Protein AF-A0A3D1TVQ9-F1 (afdb_monomer_lite)

Foldseek 3Di:
DFVVLCVVLVFFAFDKDWDLDLVVQLVVLVVVWAWKWKAFAADPVPPRIDTGGGSVSSSVSSCCSNVVCPVHPPRRTIMMGDDADAAKKKWKWFAQLQDTFTFAIKHFQQAQEPPNDHDGHLTQKMKPRPVLQDPVNNVVCCVRHPNSSQVSCSVVVRGQFGMKMWIWGQFLLGIHTPDIDNDDRPPVCVRTVVQFPDDPVVSRVCRHNSNHDPHHTRGAWMKMKGWKFAAPPPHDGDWFWFKPQPVVADPQKAKDADQWDADPVRTIIGRDGTGIIIMAIDHYHVRRLVNSPPGPMDTPNIGIYPQGVHPPNVVSVVVSPSPDDDPPDDPPPPDDPDPDDPPDDDDDDPPPPPPPDPPDDQAEEEEEAEAQQPLVVVCLVCVVVVNNSHHDAEYEYLDPPHNNQVVCVVSVHHYYHQHQPDLSPPVSVVVSLVVVLVVCVVRPHQEYEYRHHRHDQDPVSVVSPPHYYHYDDPPDDGPDPPPDD

Sequence (485 aa):
FAKEVMSRAGVPTARYGLFDDLRSALAYIYENPGPLVVKADGLASGKGVTVCETSEEARRAARDALETRVFGEAGAALLIEEVLTGVEVSLLAFVDGERARALPIAQDHKRLLDRDLGPNTGGMGAYAPVPFLDKQDREALLDLTVSPIVSTLYEMGMPYRGLLFAGLMLTPDGPRVLEYNCRFGDPETQAILPLMREDLLPWLLAAAEGTLPPTAPHCTGSAVAVVYASPGYPEAPQLGSRVFGLEDLNPETLLFHAGTSLDPEGEVVTSGGRVLSVVGHGDTYEGARSRAYSSQLRFEGMQYRTDIGGHDAPDKMRSTGWLSPASSRALPVERPAGRGRPQLAPTTVPAGARHVSEEASSPRIAVLVSGEGSNLQALLDARTNETLGAEIVVVVSHRVGARALARARGAGIPAYALPLTDRKNKEARRLHEEQVLGLLQSYDVDLVVLAGWMLILSPNFLDGCRFPVLNVHPALLPLNGEQQI

Secondary structure (DSSP, 8-state):
-HHHHHHHHT--B--EEEESSHHHHHHHHHHS-S-EEEEESS--TT-SEEEESSHHHHHHHHHHHHHS-TT-SS--PEEEEEPP-SEEEEEEEEEESS-EEEPPPBEE--EEEGGGEEEE-S-SEEEES-TT--HHHHHHHHHHHTHHHHHHHHHTT---EEEEEEEEEEETTEEEEEEEESS--TTHHHHHGGGB-S-HHHHHHHHHHT---SSPP-B-SEEEEEEEE-TTTTTS----PBPB-STT--TTEEEEESSEEE-TTS-EEE-SSEEEEEEEEESSHHHHHHHHT----B-TT-B--S-TT-THHHHHHHTTSTTS-TTS-----------------------------TTPPPPEEEEEE-SS-HHHHHHHHHHHTT-S-SEEEEEEES-TT-HHHHHHHHTT--EEE---S-SS-HHHHHHHHHHHHHHHHTTT-SEEEEES--SPPPHHHHHH--S-EEEE---PPPS------

Radius of gyration: 23.49 Å; chains: 1; bounding box: 66×57×67 Å

Structure (mmCIF, N/CA/C/O backbone):
data_AF-A0A3D1TVQ9-F1
#
_entry.id   AF-A0A3D1TVQ9-F1
#
loop_
_atom_site.group_PDB
_atom_site.id
_atom_site.type_symbol
_atom_site.label_atom_id
_atom_site.label_alt_id
_atom_site.label_comp_id
_atom_site.label_asym_id
_atom_site.label_entity_id
_atom_site.label_seq_id
_atom_site.pdbx_PDB_ins_code
_atom_site.Cartn_x
_atom_site.Cartn_y
_atom_site.Cartn_z
_atom_site.occupancy
_atom_site.B_iso_or_equiv
_atom_site.auth_seq_id
_atom_site.auth_comp_id
_atom_site.auth_asym_id
_atom_site.auth_atom_id
_atom_site.pdbx_PDB_model_num
ATOM 1 N N . PHE A 1 1 ? 4.126 -12.638 -13.846 1.00 80.94 1 PHE A N 1
ATOM 2 C CA . PHE A 1 1 ? 2.806 -11.977 -13.951 1.00 80.94 1 PHE A CA 1
ATOM 3 C C . PHE A 1 1 ? 2.876 -10.468 -14.205 1.00 80.94 1 PHE A C 1
ATOM 5 O O . PHE A 1 1 ? 2.682 -10.067 -15.342 1.00 80.94 1 PHE A O 1
ATOM 12 N N . ALA A 1 2 ? 3.156 -9.603 -13.213 1.00 88.00 2 ALA A N 1
ATOM 13 C CA . ALA A 1 2 ? 3.011 -8.141 -13.386 1.00 88.00 2 ALA A CA 1
ATOM 14 C C . ALA A 1 2 ? 3.815 -7.570 -14.572 1.00 88.00 2 ALA A C 1
ATOM 16 O O . ALA A 1 2 ? 3.296 -6.784 -15.358 1.00 88.00 2 ALA A O 1
ATOM 17 N N . LYS A 1 3 ? 5.061 -8.022 -14.746 1.00 88.94 3 LYS A N 1
ATOM 18 C CA . LYS A 1 3 ? 5.917 -7.652 -15.882 1.00 88.94 3 LYS A CA 1
ATOM 19 C C . LYS A 1 3 ? 5.399 -8.110 -17.244 1.00 88.94 3 LYS A C 1
ATOM 21 O O . LYS A 1 3 ? 5.513 -7.372 -18.217 1.00 88.94 3 LYS A O 1
ATOM 26 N N . GLU A 1 4 ? 4.796 -9.291 -17.306 1.00 89.25 4 GLU A N 1
ATOM 27 C CA . GLU A 1 4 ? 4.187 -9.817 -18.531 1.00 89.25 4 GLU A CA 1
ATOM 28 C C . GLU A 1 4 ? 2.948 -8.997 -18.901 1.00 89.25 4 GLU A C 1
ATOM 30 O O . GLU A 1 4 ? 2.790 -8.614 -20.058 1.00 89.25 4 GLU A O 1
ATOM 35 N N . VAL A 1 5 ? 2.109 -8.656 -17.912 1.00 92.88 5 VAL A N 1
ATOM 36 C CA . VAL A 1 5 ? 0.935 -7.791 -18.117 1.00 92.88 5 VAL A CA 1
ATOM 37 C C . VAL A 1 5 ? 1.367 -6.391 -18.553 1.00 92.88 5 VAL A C 1
ATOM 39 O O . VAL A 1 5 ? 0.821 -5.882 -19.524 1.00 92.88 5 VAL A O 1
ATOM 42 N N . MET A 1 6 ? 2.383 -5.796 -17.914 1.00 94.88 6 MET A N 1
ATOM 43 C CA . MET A 1 6 ? 2.945 -4.506 -18.340 1.00 94.88 6 MET A CA 1
ATOM 44 C C . MET A 1 6 ? 3.449 -4.553 -19.784 1.00 94.88 6 MET A C 1
ATOM 46 O O . MET A 1 6 ? 3.116 -3.675 -20.574 1.00 94.88 6 MET A O 1
ATOM 50 N N . SER A 1 7 ? 4.196 -5.599 -20.150 1.00 93.25 7 SER A N 1
ATOM 51 C CA . SER A 1 7 ? 4.699 -5.775 -21.514 1.00 93.25 7 SER A CA 1
ATOM 52 C C . SER A 1 7 ? 3.562 -5.899 -22.532 1.00 93.25 7 SER A C 1
ATOM 54 O O . SER A 1 7 ? 3.602 -5.232 -23.564 1.00 93.25 7 SER A O 1
ATOM 56 N N . ARG A 1 8 ? 2.519 -6.682 -22.228 1.00 94.50 8 ARG A N 1
ATOM 57 C CA . ARG A 1 8 ? 1.325 -6.813 -23.078 1.00 94.50 8 ARG A CA 1
ATOM 58 C C . ARG A 1 8 ? 0.547 -5.500 -23.200 1.00 94.50 8 ARG A C 1
ATOM 60 O O . ARG A 1 8 ? 0.047 -5.197 -24.278 1.00 94.50 8 ARG A O 1
ATOM 67 N N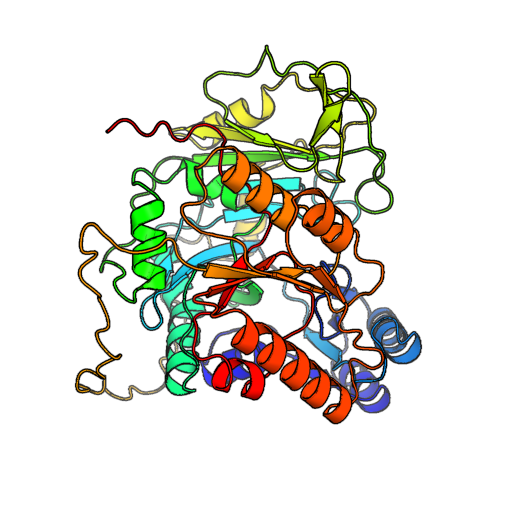 . ALA A 1 9 ? 0.461 -4.738 -22.114 1.00 95.06 9 ALA A N 1
ATOM 68 C CA . ALA A 1 9 ? -0.242 -3.462 -22.047 1.00 95.06 9 ALA A CA 1
ATOM 69 C C . ALA A 1 9 ? 0.549 -2.289 -22.660 1.00 95.06 9 ALA A C 1
ATOM 71 O O . ALA A 1 9 ? 0.006 -1.195 -22.793 1.00 95.06 9 ALA A O 1
ATOM 72 N N . GLY A 1 10 ? 1.831 -2.485 -22.998 1.00 95.25 10 GLY A N 1
ATOM 73 C CA . GLY A 1 10 ? 2.724 -1.406 -23.432 1.00 95.25 10 GLY A CA 1
ATOM 74 C C . GLY A 1 10 ? 3.080 -0.417 -22.315 1.00 95.25 10 GLY A C 1
ATOM 75 O O . GLY A 1 10 ? 3.439 0.723 -22.597 1.00 95.25 10 GLY A O 1
ATOM 76 N N . VAL A 1 11 ? 2.969 -0.832 -21.051 1.00 97.06 11 VAL A N 1
ATOM 77 C CA . VAL A 1 11 ? 3.273 0.015 -19.893 1.00 97.06 11 VAL A CA 1
ATOM 78 C C . VAL A 1 11 ? 4.786 0.068 -19.669 1.00 97.06 11 VAL A C 1
ATOM 80 O O . VAL A 1 11 ? 5.430 -0.983 -19.569 1.00 97.06 11 VAL A O 1
ATOM 83 N N . PRO A 1 12 ? 5.377 1.270 -19.560 1.00 95.75 12 PRO A N 1
ATOM 84 C CA . PRO A 1 12 ? 6.818 1.414 -19.447 1.00 95.75 12 PRO A CA 1
ATOM 85 C C . PRO A 1 12 ? 7.304 0.972 -18.058 1.00 95.75 12 PRO A C 1
ATOM 87 O O . PRO A 1 12 ? 6.797 1.405 -17.024 1.00 95.75 12 PRO A O 1
ATOM 90 N N . THR A 1 13 ? 8.319 0.112 -18.018 1.00 95.56 13 THR A N 1
ATOM 91 C CA . THR A 1 13 ? 8.906 -0.445 -16.787 1.00 95.56 13 THR A CA 1
ATOM 92 C C . THR A 1 13 ? 10.392 -0.748 -16.999 1.00 95.56 13 THR A C 1
ATOM 94 O O . THR A 1 13 ? 10.874 -0.686 -18.129 1.00 95.56 13 THR A O 1
ATOM 97 N N . ALA A 1 14 ? 11.121 -1.058 -15.924 1.00 92.94 14 ALA A N 1
ATOM 98 C CA . ALA A 1 14 ? 12.515 -1.494 -15.994 1.00 92.94 14 ALA A CA 1
ATOM 99 C C . ALA A 1 14 ? 12.667 -2.724 -16.903 1.00 92.94 14 ALA A C 1
ATOM 101 O O . ALA A 1 14 ? 11.891 -3.685 -16.768 1.00 92.94 14 ALA A O 1
ATOM 102 N N . ARG A 1 15 ? 13.687 -2.716 -17.773 1.00 92.06 15 ARG A N 1
ATOM 103 C CA . ARG A 1 15 ? 14.142 -3.912 -18.497 1.00 92.06 15 ARG A CA 1
ATOM 104 C C . ARG A 1 15 ? 14.448 -5.020 -17.502 1.00 92.06 15 ARG A C 1
ATOM 106 O O . ARG A 1 15 ? 15.010 -4.762 -16.438 1.00 92.06 15 ARG A O 1
ATOM 113 N N . TYR A 1 16 ? 14.061 -6.242 -17.846 1.00 92.81 16 TYR A N 1
ATOM 114 C CA . TYR A 1 16 ? 14.123 -7.354 -16.915 1.00 92.81 16 TYR A CA 1
ATOM 115 C C . TYR A 1 16 ? 14.343 -8.698 -17.605 1.00 92.81 16 TYR A C 1
ATOM 117 O O . TYR A 1 16 ? 14.018 -8.867 -18.780 1.00 92.81 16 TYR A O 1
ATOM 125 N N . GLY A 1 17 ? 14.828 -9.662 -16.826 1.00 91.25 17 GLY A N 1
ATOM 126 C CA . GLY A 1 17 ? 14.817 -11.083 -17.145 1.00 91.25 17 GLY A CA 1
ATOM 127 C C . GLY A 1 17 ? 14.191 -11.891 -16.007 1.00 91.25 17 GLY A C 1
ATOM 128 O O . GLY A 1 17 ? 14.276 -11.499 -14.841 1.00 91.25 17 GLY A O 1
ATOM 129 N N . LEU A 1 18 ? 13.543 -13.003 -16.356 1.00 89.81 18 LEU A N 1
ATOM 130 C CA . LEU A 1 18 ? 12.976 -13.977 -15.420 1.00 89.81 18 LEU A CA 1
ATOM 131 C C . LEU A 1 18 ? 13.765 -15.281 -15.527 1.00 89.81 18 LEU A C 1
ATOM 133 O O . LEU A 1 18 ? 13.958 -15.784 -16.633 1.00 89.81 18 LEU A O 1
ATOM 137 N N . PHE A 1 19 ? 14.193 -15.826 -14.392 1.00 88.12 19 PHE A N 1
ATOM 138 C CA . PHE A 1 19 ? 15.054 -17.009 -14.345 1.00 88.12 19 PHE A CA 1
ATOM 139 C C . PHE A 1 19 ? 14.568 -17.993 -13.294 1.00 88.12 19 PHE A C 1
ATOM 141 O O . PHE A 1 19 ? 14.299 -17.605 -12.166 1.00 88.12 19 PHE A O 1
ATOM 148 N N . ASP A 1 20 ? 14.498 -19.272 -13.629 1.00 83.31 20 ASP A N 1
ATOM 149 C CA . ASP A 1 20 ? 14.235 -20.356 -12.677 1.00 83.31 20 ASP A CA 1
ATOM 150 C C . ASP A 1 20 ? 15.507 -21.143 -12.317 1.00 83.31 20 ASP A C 1
ATOM 152 O O . ASP A 1 20 ? 15.486 -21.993 -11.425 1.00 83.31 20 ASP A O 1
ATOM 156 N N . ASP A 1 21 ? 16.633 -20.824 -12.961 1.00 84.81 21 ASP A N 1
ATOM 157 C CA . ASP A 1 21 ? 17.927 -21.444 -12.726 1.00 84.81 21 ASP A CA 1
ATOM 158 C C . ASP A 1 21 ? 19.062 -20.416 -12.589 1.00 84.81 21 ASP A C 1
ATOM 160 O O . ASP A 1 21 ? 19.104 -19.360 -13.229 1.00 84.81 21 ASP A O 1
ATOM 164 N N . LEU A 1 22 ? 20.037 -20.757 -11.744 1.00 87.31 22 LEU A N 1
ATOM 165 C CA . LEU A 1 22 ? 21.161 -19.878 -11.441 1.00 87.31 22 LEU A CA 1
ATOM 166 C C . LEU A 1 22 ? 22.068 -19.644 -12.657 1.00 87.31 22 LEU A C 1
ATOM 168 O O . LEU A 1 22 ? 22.664 -18.577 -12.773 1.00 87.31 22 LEU A O 1
ATOM 172 N N . ARG A 1 23 ? 22.210 -20.612 -13.568 1.00 90.38 23 ARG A N 1
ATOM 173 C CA . ARG A 1 23 ? 23.123 -20.476 -14.711 1.00 90.38 23 ARG A CA 1
ATOM 174 C C . ARG A 1 23 ? 22.621 -19.394 -15.663 1.00 90.38 23 ARG A C 1
ATOM 176 O O . ARG A 1 23 ? 23.408 -18.524 -16.031 1.00 90.38 23 ARG A O 1
ATOM 183 N N . SER A 1 24 ? 21.338 -19.424 -16.010 1.00 92.06 24 SER A N 1
ATOM 184 C CA . SER A 1 24 ? 20.709 -18.420 -16.871 1.00 92.06 24 SER A CA 1
ATOM 185 C C . SER A 1 24 ? 20.700 -17.039 -16.209 1.00 92.06 24 SER A C 1
ATOM 187 O O . SER A 1 24 ? 21.056 -16.053 -16.852 1.00 92.06 24 SER A O 1
ATOM 189 N N . ALA A 1 25 ? 20.417 -16.966 -14.902 1.00 91.88 25 ALA A N 1
ATOM 190 C CA . ALA A 1 25 ? 20.498 -15.718 -14.139 1.00 91.88 25 ALA A CA 1
ATOM 191 C C . ALA A 1 25 ? 21.908 -15.096 -14.168 1.00 91.88 25 ALA A C 1
ATOM 193 O O . ALA A 1 25 ? 22.070 -13.902 -14.422 1.00 91.88 25 ALA A O 1
ATOM 194 N N . LEU A 1 26 ? 22.951 -15.903 -13.939 1.00 92.81 26 LEU A N 1
ATOM 195 C CA . LEU A 1 26 ? 24.340 -15.438 -13.971 1.00 92.81 26 LEU A CA 1
ATOM 196 C C . LEU A 1 26 ? 24.778 -15.006 -15.378 1.00 92.81 26 LEU A C 1
ATOM 198 O O . LEU A 1 26 ? 25.537 -14.041 -15.492 1.00 92.81 26 LEU A O 1
ATOM 202 N N . ALA A 1 27 ? 24.309 -15.692 -16.426 1.00 93.81 27 ALA A N 1
ATOM 203 C CA . ALA A 1 27 ? 24.558 -15.303 -17.813 1.00 93.81 27 ALA A CA 1
ATOM 204 C C . ALA A 1 27 ? 23.942 -13.931 -18.120 1.00 93.81 27 ALA A C 1
ATOM 206 O O . ALA A 1 27 ? 24.640 -13.048 -18.611 1.00 93.81 27 ALA A O 1
ATOM 207 N N . TYR A 1 28 ? 22.692 -13.700 -17.711 1.00 94.62 28 TYR A N 1
ATOM 208 C CA . TYR A 1 28 ? 22.042 -12.401 -17.875 1.00 94.62 28 TYR A CA 1
ATOM 209 C C . TYR A 1 28 ? 22.776 -11.272 -17.140 1.00 94.62 28 TYR A C 1
ATOM 211 O O . TYR A 1 28 ? 22.984 -10.205 -17.715 1.00 94.62 28 TYR A O 1
ATOM 219 N N . ILE A 1 29 ? 23.226 -11.501 -15.898 1.00 94.38 29 ILE A N 1
ATOM 220 C CA . ILE A 1 29 ? 24.030 -10.517 -15.142 1.00 94.38 29 ILE A CA 1
ATOM 221 C C . ILE A 1 29 ? 25.364 -10.228 -15.848 1.00 94.38 29 ILE A C 1
ATOM 223 O O . ILE A 1 29 ? 25.882 -9.116 -15.771 1.00 94.38 29 ILE A O 1
ATOM 227 N N . TYR A 1 30 ? 25.957 -11.227 -16.503 1.00 92.62 30 TYR A N 1
ATOM 228 C CA . TYR A 1 30 ? 27.193 -11.045 -17.263 1.00 92.62 30 TYR A CA 1
ATOM 229 C C . TYR A 1 30 ? 26.971 -10.210 -18.531 1.00 92.62 30 TYR A C 1
ATOM 231 O O . TYR A 1 30 ? 27.774 -9.329 -18.825 1.00 92.62 30 TYR A O 1
ATOM 239 N N . GLU A 1 31 ? 25.878 -10.461 -19.252 1.00 93.56 31 GLU A N 1
ATOM 240 C CA . GLU A 1 31 ? 25.497 -9.721 -20.462 1.00 93.56 31 GLU A CA 1
ATOM 241 C C . GLU A 1 31 ? 25.021 -8.290 -20.165 1.00 93.56 31 GLU A C 1
ATOM 243 O O . GLU A 1 31 ? 25.126 -7.416 -21.025 1.00 93.56 31 GLU A O 1
ATOM 248 N N . ASN A 1 32 ? 24.546 -8.034 -18.941 1.00 90.75 32 ASN A N 1
ATOM 249 C CA . ASN A 1 32 ? 24.044 -6.737 -18.485 1.00 90.75 32 ASN A CA 1
ATOM 250 C C . ASN A 1 32 ? 24.884 -6.207 -17.306 1.00 90.75 32 ASN A C 1
ATOM 252 O O . ASN A 1 32 ? 24.416 -6.210 -16.164 1.00 90.75 32 ASN A O 1
ATOM 256 N N . PRO A 1 33 ? 26.136 -5.769 -17.544 1.00 84.19 33 PRO A N 1
ATOM 257 C CA . PRO A 1 33 ? 26.992 -5.251 -16.485 1.00 84.19 33 PRO A CA 1
ATOM 258 C C . PRO A 1 33 ? 26.471 -3.912 -15.947 1.00 84.19 33 PRO A C 1
ATOM 260 O O . PRO A 1 33 ? 25.990 -3.067 -16.702 1.00 84.19 33 PRO A O 1
ATOM 263 N N . GLY A 1 34 ? 26.635 -3.697 -14.642 1.00 85.44 34 GLY A N 1
ATOM 264 C CA . GLY A 1 34 ? 26.220 -2.476 -13.950 1.00 85.44 34 GLY A CA 1
ATOM 265 C C . GLY A 1 34 ? 25.270 -2.746 -12.782 1.00 85.44 34 GLY A C 1
ATOM 266 O O . GLY A 1 34 ? 25.106 -3.904 -12.383 1.00 85.44 34 GLY A O 1
ATOM 267 N N . PRO A 1 35 ? 24.675 -1.684 -12.214 1.00 90.25 35 PRO A N 1
ATOM 268 C CA . PRO A 1 35 ? 23.728 -1.816 -11.122 1.00 90.25 35 PRO A CA 1
ATOM 269 C C . PRO A 1 35 ? 22.467 -2.570 -11.554 1.00 90.25 35 PRO A C 1
ATOM 271 O O . PRO A 1 35 ? 21.845 -2.242 -12.568 1.00 90.25 35 PRO A O 1
ATOM 274 N N . LEU A 1 36 ? 22.073 -3.566 -10.765 1.00 93.62 36 LEU A N 1
ATOM 275 C CA . LEU A 1 36 ? 20.912 -4.419 -11.019 1.00 93.62 36 LEU A CA 1
ATOM 276 C C . LEU A 1 36 ? 20.055 -4.540 -9.764 1.00 93.62 36 LEU A C 1
ATOM 278 O O . LEU A 1 36 ? 20.554 -4.472 -8.643 1.00 93.62 36 LEU A O 1
ATOM 282 N N . VAL A 1 37 ? 18.762 -4.771 -9.946 1.00 90.81 37 VAL A N 1
ATOM 283 C CA . VAL A 1 37 ? 17.856 -5.137 -8.859 1.00 90.81 37 VAL A CA 1
ATOM 284 C C . VAL A 1 37 ? 17.547 -6.619 -8.969 1.00 90.81 37 VAL A C 1
ATOM 286 O O . VAL A 1 37 ? 17.059 -7.081 -9.996 1.00 90.81 37 VAL A O 1
ATOM 289 N N . VAL A 1 38 ? 17.818 -7.367 -7.905 1.00 89.12 38 VAL A N 1
ATOM 290 C CA . VAL A 1 38 ? 17.503 -8.792 -7.804 1.00 89.12 38 VAL A CA 1
ATOM 291 C C . VAL A 1 38 ? 16.286 -8.956 -6.904 1.00 89.12 38 VAL A C 1
ATOM 293 O O . VAL A 1 38 ? 16.310 -8.568 -5.733 1.00 89.12 38 VAL A O 1
ATOM 296 N N . LYS A 1 39 ? 15.211 -9.521 -7.455 1.00 84.69 39 LYS A N 1
ATOM 297 C CA . LYS A 1 39 ? 13.937 -9.753 -6.774 1.00 84.69 39 LYS A CA 1
ATOM 298 C C . LYS A 1 39 ? 13.597 -11.239 -6.787 1.00 84.69 39 LYS A C 1
ATOM 300 O O . LYS A 1 39 ? 13.522 -11.846 -7.853 1.00 84.69 39 LYS A O 1
ATOM 305 N N . ALA A 1 40 ? 13.360 -11.824 -5.619 1.00 76.31 40 ALA A N 1
ATOM 306 C CA . ALA A 1 40 ? 12.784 -13.166 -5.536 1.00 76.31 40 ALA A CA 1
ATOM 307 C C . ALA A 1 40 ? 11.259 -13.087 -5.734 1.00 76.31 40 ALA A C 1
ATOM 309 O O . ALA A 1 40 ? 10.604 -12.274 -5.081 1.00 76.31 40 ALA A O 1
ATOM 310 N N . ASP A 1 41 ? 10.688 -13.909 -6.620 1.00 64.56 41 ASP A N 1
ATOM 311 C CA . ASP A 1 41 ? 9.236 -13.967 -6.834 1.00 64.56 41 ASP A CA 1
ATOM 312 C C . ASP A 1 41 ? 8.508 -14.509 -5.584 1.00 64.56 41 ASP A C 1
ATOM 314 O O . ASP A 1 41 ? 8.818 -15.592 -5.078 1.00 64.56 41 ASP A O 1
ATOM 318 N N . GLY A 1 42 ? 7.556 -13.727 -5.056 1.00 57.88 42 GLY A N 1
ATOM 319 C CA . GLY A 1 42 ? 6.785 -14.026 -3.841 1.00 57.88 42 GLY A CA 1
ATOM 320 C C . GLY A 1 42 ? 6.605 -12.837 -2.879 1.00 57.88 42 GLY A C 1
ATOM 321 O O . GLY A 1 42 ? 7.372 -11.877 -2.874 1.00 57.88 42 GLY A O 1
ATOM 322 N N . LEU A 1 43 ? 5.571 -12.892 -2.025 1.00 52.81 43 LEU A N 1
ATOM 323 C CA . LEU A 1 43 ? 5.288 -11.880 -0.992 1.00 52.81 43 LEU A CA 1
ATOM 324 C C . LEU A 1 43 ? 6.349 -11.928 0.125 1.00 52.81 43 LEU A C 1
ATOM 326 O O . LEU A 1 43 ? 6.151 -12.560 1.160 1.00 52.81 43 LEU A O 1
ATOM 330 N N . ALA A 1 44 ? 7.480 -11.258 -0.077 1.00 51.56 44 ALA A N 1
ATOM 331 C CA . ALA A 1 44 ? 8.605 -11.244 0.860 1.00 51.56 44 ALA A CA 1
ATOM 332 C C . ALA A 1 44 ? 8.600 -10.043 1.833 1.00 51.56 44 ALA A C 1
ATOM 334 O O . ALA A 1 44 ? 9.658 -9.637 2.307 1.00 51.56 44 ALA A O 1
ATOM 335 N N . SER A 1 45 ? 7.439 -9.436 2.119 1.00 46.56 45 SER A N 1
ATOM 336 C CA . SER A 1 45 ? 7.290 -8.285 3.039 1.00 46.56 45 SER A CA 1
ATOM 337 C C . SER A 1 45 ? 8.318 -7.155 2.823 1.00 46.56 45 SER A C 1
ATOM 339 O O . SER A 1 45 ? 8.857 -6.613 3.785 1.00 46.56 45 SER A O 1
ATOM 341 N N . GLY A 1 46 ? 8.653 -6.846 1.564 1.00 49.09 46 GLY A N 1
ATOM 342 C CA . GLY A 1 46 ? 9.657 -5.829 1.210 1.00 49.09 46 GLY A CA 1
ATOM 343 C C . GLY A 1 46 ? 11.125 -6.246 1.404 1.00 49.09 46 GLY A C 1
ATOM 344 O O . GLY A 1 46 ? 12.018 -5.487 1.048 1.00 49.09 46 GLY A O 1
ATOM 345 N N . LYS A 1 47 ? 11.400 -7.456 1.912 1.00 53.06 47 LYS A N 1
ATOM 346 C CA . LYS A 1 47 ? 12.753 -8.011 2.129 1.00 53.06 47 LYS A CA 1
ATOM 347 C C . LYS A 1 47 ? 13.270 -8.873 0.968 1.00 53.06 47 LYS A C 1
ATOM 349 O O . LYS A 1 47 ? 14.382 -9.377 1.033 1.00 53.06 47 LYS A O 1
ATOM 354 N N . GLY A 1 48 ? 12.469 -9.061 -0.081 1.00 66.50 48 GLY A N 1
ATOM 355 C CA . GLY A 1 48 ? 12.824 -9.867 -1.259 1.00 66.50 48 GLY A CA 1
ATOM 356 C C . GLY A 1 48 ? 13.466 -9.084 -2.403 1.00 66.50 48 GLY A C 1
ATOM 357 O O . GLY A 1 48 ? 13.613 -9.644 -3.483 1.00 66.50 48 GLY A O 1
ATOM 358 N N . VAL A 1 49 ? 13.800 -7.806 -2.194 1.00 78.50 49 VAL A N 1
ATOM 359 C CA . VAL A 1 49 ? 14.368 -6.905 -3.206 1.00 78.50 49 VAL A CA 1
ATOM 360 C C . VAL A 1 49 ? 15.761 -6.478 -2.758 1.00 78.50 49 VAL A C 1
ATOM 362 O O . VAL A 1 49 ? 15.907 -5.860 -1.705 1.00 78.50 49 VAL A O 1
ATOM 365 N N . THR A 1 50 ? 16.775 -6.777 -3.564 1.00 84.00 50 THR A N 1
ATOM 366 C CA . THR A 1 50 ? 18.158 -6.342 -3.331 1.00 84.00 50 THR A CA 1
ATOM 367 C C . THR A 1 50 ? 18.599 -5.445 -4.478 1.00 84.00 50 THR A C 1
ATOM 369 O O . THR A 1 50 ? 18.615 -5.879 -5.626 1.00 84.00 50 THR A O 1
ATOM 372 N N . VAL A 1 51 ? 18.948 -4.194 -4.176 1.00 87.25 51 VAL A N 1
ATOM 373 C CA . VAL A 1 51 ? 19.592 -3.287 -5.136 1.00 87.25 51 VAL A CA 1
ATOM 374 C C . VAL A 1 51 ? 21.095 -3.522 -5.047 1.00 87.25 51 VAL A C 1
ATOM 376 O O . VAL A 1 51 ? 21.678 -3.366 -3.977 1.00 87.25 51 VAL A O 1
ATOM 379 N N . CYS A 1 52 ? 21.697 -3.944 -6.150 1.00 90.00 52 CYS A N 1
ATOM 380 C CA . CYS A 1 52 ? 23.104 -4.292 -6.260 1.00 90.00 52 CYS A CA 1
ATOM 381 C C . CYS A 1 52 ? 23.811 -3.223 -7.090 1.00 90.00 52 CYS A C 1
ATOM 383 O O . CYS A 1 52 ? 23.428 -2.989 -8.234 1.00 90.00 52 CYS A O 1
ATOM 385 N N . GLU A 1 53 ? 24.844 -2.591 -6.542 1.00 89.81 53 GLU A N 1
ATOM 386 C CA . GLU A 1 53 ? 25.634 -1.576 -7.250 1.00 89.81 53 GLU A CA 1
ATOM 387 C C . GLU A 1 53 ? 26.617 -2.217 -8.234 1.00 89.81 53 GLU A C 1
ATOM 389 O O . GLU A 1 53 ? 27.003 -1.609 -9.234 1.00 89.81 53 GLU A O 1
ATOM 394 N N . THR A 1 54 ? 27.001 -3.470 -7.976 1.00 90.94 54 THR A N 1
ATOM 395 C CA . THR A 1 54 ? 27.949 -4.213 -8.808 1.00 90.94 54 THR A CA 1
ATOM 396 C C . THR A 1 54 ? 27.387 -5.549 -9.278 1.00 90.94 54 THR A C 1
ATOM 398 O O . THR A 1 54 ? 26.556 -6.185 -8.623 1.00 90.94 54 THR A O 1
ATOM 401 N N . SER A 1 55 ? 27.915 -6.048 -10.399 1.00 91.50 55 SER A N 1
ATOM 402 C CA . SER A 1 55 ? 27.586 -7.389 -10.884 1.00 91.50 55 SER A CA 1
ATOM 403 C C . SER A 1 55 ? 27.973 -8.485 -9.884 1.00 91.50 55 SER A C 1
ATOM 405 O O . SER A 1 55 ? 27.328 -9.526 -9.860 1.00 91.50 55 SER A O 1
ATOM 407 N N . GLU A 1 56 ? 28.996 -8.293 -9.045 1.00 91.94 56 GLU A N 1
ATOM 408 C CA . GLU A 1 56 ? 29.355 -9.268 -8.003 1.00 91.94 56 GLU A CA 1
ATOM 409 C C . GLU A 1 56 ? 28.293 -9.351 -6.908 1.00 91.94 56 GLU A C 1
ATOM 411 O O . GLU A 1 56 ? 27.903 -10.450 -6.508 1.00 91.94 56 GLU A O 1
ATOM 416 N N . GLU A 1 57 ? 27.772 -8.203 -6.475 1.00 91.38 57 GLU A N 1
ATOM 417 C CA . GLU A 1 57 ? 26.641 -8.144 -5.552 1.00 91.38 57 GLU A CA 1
ATOM 418 C C . GLU A 1 57 ? 25.394 -8.782 -6.158 1.00 91.38 57 GLU A C 1
ATOM 420 O O . GLU A 1 57 ? 24.755 -9.588 -5.487 1.00 91.38 57 GLU A O 1
ATOM 425 N N . ALA A 1 58 ? 25.097 -8.508 -7.433 1.00 91.69 58 ALA A N 1
ATOM 426 C CA . ALA A 1 58 ? 23.961 -9.109 -8.130 1.00 91.69 58 ALA A CA 1
ATOM 427 C C . ALA A 1 58 ? 24.092 -10.634 -8.226 1.00 91.69 58 ALA A C 1
ATOM 429 O O . ALA A 1 58 ? 23.130 -11.362 -7.990 1.00 91.69 58 ALA A O 1
ATOM 430 N N . ARG A 1 59 ? 25.298 -11.147 -8.508 1.00 91.81 59 ARG A N 1
ATOM 431 C CA . ARG A 1 59 ? 25.572 -12.594 -8.525 1.00 91.81 59 ARG A CA 1
ATOM 432 C C . ARG A 1 59 ? 25.411 -13.214 -7.144 1.00 91.81 59 ARG A C 1
ATOM 434 O O . ARG A 1 59 ? 24.883 -14.318 -7.052 1.00 91.81 59 ARG A O 1
ATOM 441 N N . ARG A 1 60 ? 25.867 -12.533 -6.087 1.00 89.81 60 ARG A N 1
ATOM 442 C CA . ARG A 1 60 ? 25.685 -12.989 -4.704 1.00 89.81 60 ARG A CA 1
ATOM 443 C C . ARG A 1 60 ? 24.205 -13.006 -4.337 1.00 89.81 60 ARG A C 1
ATOM 445 O O . ARG A 1 60 ? 23.728 -14.042 -3.913 1.00 89.81 60 ARG A O 1
ATOM 452 N N . ALA A 1 61 ? 23.464 -11.935 -4.612 1.00 87.88 61 ALA A N 1
ATOM 453 C CA . ALA A 1 61 ? 22.027 -11.869 -4.358 1.00 87.88 61 ALA A CA 1
ATOM 454 C C . ALA A 1 61 ? 21.244 -12.939 -5.141 1.00 87.88 61 ALA A C 1
ATOM 456 O O . ALA A 1 61 ? 20.343 -13.564 -4.592 1.00 87.88 61 ALA A O 1
ATOM 457 N N . ALA A 1 62 ? 21.612 -13.201 -6.401 1.00 88.56 62 ALA A N 1
ATOM 458 C CA . ALA A 1 62 ? 21.016 -14.266 -7.206 1.00 88.56 62 ALA A CA 1
ATOM 459 C C . ALA A 1 62 ? 21.307 -15.663 -6.632 1.00 88.56 62 ALA A C 1
ATOM 461 O O . ALA A 1 62 ? 20.406 -16.501 -6.572 1.00 88.56 62 ALA A O 1
ATOM 462 N N . ARG A 1 63 ? 22.546 -15.910 -6.179 1.00 87.88 63 ARG A N 1
ATOM 463 C CA . ARG A 1 63 ? 22.906 -17.141 -5.460 1.00 87.88 63 ARG A CA 1
ATOM 464 C C . ARG A 1 63 ? 22.136 -17.254 -4.165 1.00 87.88 63 ARG A C 1
ATOM 466 O O . ARG A 1 63 ? 21.489 -18.264 -3.973 1.00 87.88 63 ARG A O 1
ATOM 473 N N . ASP A 1 64 ? 22.133 -16.227 -3.328 1.00 81.31 64 ASP A N 1
ATOM 474 C CA . ASP A 1 64 ? 21.441 -16.249 -2.045 1.00 81.31 64 ASP A CA 1
ATOM 475 C C . ASP A 1 64 ? 19.951 -16.532 -2.252 1.00 81.31 64 ASP A C 1
ATOM 477 O O . ASP A 1 64 ? 19.408 -17.424 -1.606 1.00 81.31 64 ASP A O 1
ATOM 481 N N . ALA A 1 65 ? 19.305 -15.871 -3.216 1.00 76.94 65 ALA A N 1
ATOM 482 C CA . ALA A 1 65 ? 17.897 -16.089 -3.536 1.00 76.94 65 ALA A CA 1
ATOM 483 C C . ALA A 1 65 ? 17.587 -17.534 -3.982 1.00 76.94 65 ALA A C 1
ATOM 485 O O . ALA A 1 65 ? 16.536 -18.068 -3.621 1.00 76.94 65 ALA A O 1
ATOM 486 N N . LEU A 1 66 ? 18.493 -18.180 -4.729 1.00 73.56 66 LEU A N 1
ATOM 487 C CA . LEU A 1 66 ? 18.286 -19.518 -5.304 1.00 73.56 66 LEU A CA 1
ATOM 488 C C . LEU A 1 66 ? 18.854 -20.672 -4.443 1.00 73.56 66 LEU A C 1
ATOM 490 O O . LEU A 1 66 ? 18.254 -21.745 -4.384 1.00 73.56 66 LEU A O 1
ATOM 494 N N . GLU A 1 67 ? 19.979 -20.472 -3.750 1.00 67.19 67 GLU A N 1
ATOM 495 C CA . GLU A 1 67 ? 20.701 -21.458 -2.927 1.00 67.19 67 GLU A CA 1
ATOM 496 C C . GLU A 1 67 ? 20.133 -21.551 -1.509 1.00 67.19 67 GLU A C 1
ATOM 498 O O . GLU A 1 67 ? 19.942 -22.659 -1.003 1.00 67.19 67 GLU A O 1
ATOM 503 N N . THR A 1 68 ? 19.805 -20.423 -0.861 1.00 54.78 68 THR A N 1
ATOM 504 C CA . THR A 1 68 ? 19.324 -20.467 0.533 1.00 54.78 68 THR A CA 1
ATOM 505 C C . THR A 1 68 ? 17.937 -21.087 0.667 1.00 54.78 68 THR A C 1
ATOM 507 O O . THR A 1 68 ? 17.517 -21.394 1.781 1.00 54.78 68 THR A O 1
ATOM 510 N N . ARG A 1 69 ? 17.202 -21.292 -0.440 1.00 52.03 69 ARG A N 1
ATOM 511 C CA . ARG A 1 69 ? 15.817 -21.797 -0.441 1.00 52.03 69 ARG A CA 1
ATOM 512 C C . ARG A 1 69 ? 14.949 -21.137 0.641 1.00 52.03 69 ARG A C 1
ATOM 514 O O . ARG A 1 69 ? 13.979 -21.753 1.083 1.00 52.03 69 ARG A O 1
ATOM 521 N N . VAL A 1 70 ? 15.238 -19.887 1.028 1.00 45.06 70 VAL A N 1
ATOM 522 C CA . VAL A 1 70 ? 14.487 -19.139 2.055 1.00 45.06 70 VAL A CA 1
ATOM 523 C C . VAL A 1 70 ? 13.002 -19.021 1.669 1.00 45.06 70 VAL A C 1
ATOM 525 O O . VAL A 1 70 ? 12.149 -18.841 2.534 1.00 45.06 70 VAL A O 1
ATOM 528 N N . PHE A 1 71 ? 12.671 -19.268 0.393 1.00 46.50 71 PHE A N 1
ATOM 529 C CA . PHE A 1 71 ? 11.305 -19.334 -0.137 1.00 46.50 71 PHE A CA 1
ATOM 530 C C . PHE A 1 71 ? 10.913 -20.691 -0.780 1.00 46.50 71 PHE A C 1
ATOM 532 O O . PHE A 1 71 ? 9.740 -20.926 -1.065 1.00 46.50 71 PHE A O 1
ATOM 539 N N . GLY A 1 72 ? 11.851 -21.646 -0.870 1.00 44.78 72 GLY A N 1
ATOM 540 C CA . GLY A 1 72 ? 11.622 -23.070 -1.141 1.00 44.78 72 GLY A CA 1
ATOM 541 C C . GLY A 1 72 ? 11.322 -23.523 -2.597 1.00 44.78 72 GLY A C 1
ATOM 542 O O . GLY A 1 72 ? 10.780 -22.774 -3.376 1.00 44.78 72 GLY A O 1
ATOM 543 N N . GLU A 1 73 ? 11.562 -24.817 -2.900 1.00 39.00 73 GLU A N 1
ATOM 544 C CA . GLU A 1 73 ? 11.338 -25.636 -4.138 1.00 39.00 73 GLU A CA 1
ATOM 545 C C . GLU A 1 73 ? 10.040 -25.547 -5.014 1.00 39.00 73 GLU A C 1
ATOM 547 O O . GLU A 1 73 ? 9.721 -26.499 -5.720 1.00 39.00 73 GLU A O 1
ATOM 552 N N . ALA A 1 74 ? 9.266 -24.463 -5.031 1.00 37.19 74 ALA A N 1
ATOM 553 C CA . ALA A 1 74 ? 8.629 -24.074 -6.297 1.00 37.19 74 ALA A CA 1
ATOM 554 C C . ALA A 1 74 ? 9.639 -23.101 -6.876 1.00 37.19 74 ALA A C 1
ATOM 556 O O . ALA A 1 74 ? 9.985 -22.181 -6.146 1.00 37.19 74 ALA A O 1
ATOM 557 N N . GLY A 1 75 ? 10.171 -23.341 -8.078 1.00 45.72 75 GLY A N 1
ATOM 558 C CA . GLY A 1 75 ? 11.193 -22.479 -8.678 1.00 45.72 75 GLY A CA 1
ATOM 559 C C . GLY A 1 75 ? 10.844 -21.014 -8.440 1.00 45.72 75 GLY A C 1
ATOM 560 O O . GLY A 1 75 ? 9.889 -20.511 -9.029 1.00 45.72 75 GLY A O 1
ATOM 561 N N . ALA A 1 76 ? 11.535 -20.384 -7.485 1.00 56.53 76 ALA A N 1
ATOM 562 C CA . ALA A 1 76 ? 11.344 -18.981 -7.192 1.00 56.53 76 ALA A CA 1
ATOM 563 C C . ALA A 1 76 ? 11.904 -18.295 -8.422 1.00 56.53 76 ALA A C 1
ATOM 565 O O . ALA A 1 76 ? 13.120 -18.296 -8.618 1.00 56.53 76 ALA A O 1
ATOM 566 N N . ALA A 1 77 ? 11.016 -17.829 -9.299 1.00 72.06 77 ALA A N 1
ATOM 567 C CA . ALA A 1 77 ? 11.451 -17.078 -10.451 1.00 72.06 77 ALA A CA 1
ATOM 568 C C . ALA A 1 77 ? 12.245 -15.888 -9.906 1.00 72.06 77 ALA A C 1
ATOM 570 O O . ALA A 1 77 ? 11.772 -15.097 -9.092 1.00 72.06 77 ALA A O 1
ATOM 571 N N . LEU A 1 78 ? 13.509 -15.819 -10.273 1.00 85.06 78 LEU A N 1
ATOM 572 C CA . LEU A 1 78 ? 14.352 -14.693 -9.982 1.00 85.06 78 LEU A CA 1
ATOM 573 C C . LEU A 1 78 ? 14.065 -13.652 -11.053 1.00 85.06 78 LEU A C 1
ATOM 575 O O . LEU A 1 78 ? 14.290 -13.887 -12.240 1.00 85.06 78 LEU A O 1
ATOM 579 N N . LEU A 1 79 ? 13.553 -12.509 -10.628 1.00 88.62 79 LEU A N 1
ATOM 580 C CA . LEU A 1 79 ? 13.397 -11.343 -11.473 1.00 88.62 79 LEU A CA 1
ATOM 581 C C . LEU A 1 79 ? 14.645 -10.474 -11.301 1.00 88.62 79 LEU A C 1
ATOM 583 O O . LEU A 1 79 ? 14.939 -10.017 -10.198 1.00 88.62 79 LEU A O 1
ATOM 587 N N . ILE A 1 80 ? 15.383 -10.258 -12.386 1.00 92.44 80 ILE A N 1
ATOM 588 C CA . ILE A 1 80 ? 16.538 -9.353 -12.406 1.00 92.44 80 ILE A CA 1
ATOM 589 C C . ILE A 1 80 ? 16.189 -8.170 -13.293 1.00 92.44 80 ILE A C 1
ATOM 591 O O . ILE A 1 80 ? 15.837 -8.360 -14.455 1.00 92.44 80 ILE A O 1
ATOM 595 N N . GLU A 1 81 ? 16.295 -6.962 -12.757 1.00 92.62 81 GLU A N 1
ATOM 596 C CA . GLU A 1 81 ? 15.917 -5.723 -13.432 1.00 92.62 81 GLU A CA 1
ATOM 597 C C . GLU A 1 81 ? 17.093 -4.755 -13.509 1.00 92.62 81 GLU A C 1
ATOM 599 O O . GLU A 1 81 ? 17.998 -4.787 -12.673 1.00 92.62 81 GLU A O 1
ATOM 604 N N . GLU A 1 82 ? 17.059 -3.849 -14.482 1.00 92.75 82 GLU A N 1
ATOM 605 C CA . GLU A 1 82 ? 17.915 -2.665 -14.429 1.00 92.75 82 GLU A CA 1
ATOM 606 C C . GLU A 1 82 ? 17.537 -1.767 -13.241 1.00 92.75 82 GLU A C 1
ATOM 608 O O . GLU A 1 82 ? 16.367 -1.666 -12.855 1.00 92.75 82 GLU A O 1
ATOM 613 N N . VAL A 1 83 ? 18.527 -1.082 -12.670 1.00 91.62 83 VAL A N 1
ATOM 614 C CA . VAL A 1 83 ? 18.270 -0.044 -11.668 1.00 91.62 83 VAL A CA 1
ATOM 615 C C . VAL A 1 83 ? 17.734 1.200 -12.363 1.00 91.62 83 VAL A C 1
ATOM 617 O O . VAL A 1 83 ? 18.400 1.791 -13.212 1.00 91.62 83 VAL A O 1
ATOM 620 N N . LEU A 1 84 ? 16.536 1.621 -11.967 1.00 89.62 84 LEU A N 1
ATOM 621 C CA . LEU A 1 84 ? 15.976 2.903 -12.375 1.00 89.62 84 LEU A CA 1
ATOM 622 C C . LEU A 1 84 ? 16.418 3.996 -11.406 1.00 89.62 84 LEU A C 1
ATOM 624 O O . LEU A 1 84 ? 16.420 3.801 -10.191 1.00 89.62 84 LEU A O 1
ATOM 628 N N . THR A 1 85 ? 16.751 5.161 -11.950 1.00 86.94 85 THR A N 1
ATOM 629 C CA . THR A 1 85 ? 17.118 6.350 -11.181 1.00 86.94 85 THR A CA 1
ATOM 630 C C . THR A 1 85 ? 16.155 7.485 -11.498 1.00 86.94 85 THR A C 1
ATOM 632 O O . THR A 1 85 ? 15.717 7.656 -12.638 1.00 86.94 85 THR A O 1
ATOM 635 N N . GLY A 1 86 ? 15.786 8.248 -10.474 1.00 86.94 86 GLY A N 1
ATOM 636 C CA . GLY A 1 86 ? 14.773 9.283 -10.602 1.00 86.94 86 GLY A CA 1
ATOM 637 C C . GLY A 1 86 ? 14.109 9.610 -9.274 1.00 86.94 86 GLY A C 1
ATOM 638 O O . GLY A 1 86 ? 14.636 9.291 -8.206 1.00 86.94 86 GLY A O 1
ATOM 639 N N . VAL A 1 87 ? 12.946 10.249 -9.362 1.00 86.50 87 VAL A N 1
ATOM 640 C CA . VAL A 1 87 ? 12.095 10.521 -8.200 1.00 86.50 87 VAL A CA 1
ATOM 641 C C . VAL A 1 87 ? 11.022 9.447 -8.099 1.00 86.50 87 VAL A C 1
ATOM 643 O O . VAL A 1 87 ? 10.270 9.235 -9.049 1.00 86.50 87 VAL A O 1
ATOM 646 N N . GLU A 1 88 ? 10.955 8.775 -6.953 1.00 90.06 88 GLU A N 1
ATOM 647 C CA . GLU A 1 88 ? 9.905 7.799 -6.669 1.00 90.06 88 GLU A CA 1
ATOM 648 C C . GLU A 1 88 ? 8.614 8.513 -6.249 1.00 90.06 88 GLU A C 1
ATOM 650 O O . GLU A 1 88 ? 8.648 9.428 -5.426 1.00 90.06 88 GLU A O 1
ATOM 655 N N . VAL A 1 89 ? 7.486 8.107 -6.832 1.00 94.44 89 VAL A N 1
ATOM 656 C CA . VAL A 1 89 ? 6.143 8.586 -6.480 1.00 94.44 89 VAL A CA 1
ATOM 657 C C . VAL A 1 89 ? 5.138 7.434 -6.514 1.00 94.44 89 VAL A C 1
ATOM 659 O O . VAL A 1 89 ? 5.306 6.463 -7.254 1.00 94.44 89 VAL A O 1
ATOM 662 N N . SER A 1 90 ? 4.057 7.569 -5.756 1.00 95.81 90 SER A N 1
ATOM 663 C CA . SER A 1 90 ? 2.979 6.589 -5.638 1.00 95.81 90 SER A CA 1
ATOM 664 C C . SER A 1 90 ? 1.698 7.146 -6.261 1.00 95.81 90 SER A C 1
ATOM 666 O O . SER A 1 90 ? 1.197 8.196 -5.848 1.00 95.81 90 SER A O 1
ATOM 668 N N . LEU A 1 91 ? 1.142 6.433 -7.245 1.00 97.69 91 LEU A N 1
ATOM 669 C CA . LEU A 1 91 ? -0.162 6.736 -7.840 1.00 97.69 91 LEU A CA 1
ATOM 670 C C . LEU A 1 91 ? -1.173 5.665 -7.429 1.00 97.69 91 LEU A C 1
ATOM 672 O O . LEU A 1 91 ? -1.044 4.500 -7.802 1.00 97.69 91 LEU A O 1
ATOM 676 N N . LEU A 1 92 ? -2.191 6.061 -6.668 1.00 97.69 92 LEU A N 1
ATOM 677 C CA . LEU A 1 92 ? -3.270 5.175 -6.232 1.00 97.69 92 LEU A CA 1
ATOM 678 C C . LEU A 1 92 ? -4.533 5.499 -7.031 1.00 97.69 92 LEU A C 1
ATOM 680 O O . LEU A 1 92 ? -4.845 6.670 -7.251 1.00 97.69 92 LEU A O 1
ATOM 684 N N . ALA A 1 93 ? -5.275 4.475 -7.446 1.00 97.75 93 ALA A N 1
ATOM 685 C CA . ALA A 1 93 ? -6.528 4.646 -8.169 1.00 97.75 93 ALA A CA 1
ATOM 686 C C . ALA A 1 93 ? -7.605 3.665 -7.699 1.00 97.75 93 ALA A C 1
ATOM 688 O O . ALA A 1 93 ? -7.332 2.479 -7.509 1.00 97.75 93 ALA A O 1
ATOM 689 N N . PHE A 1 94 ? -8.844 4.146 -7.572 1.00 98.00 94 PHE A N 1
ATOM 690 C CA . PHE A 1 94 ? -10.013 3.269 -7.506 1.00 98.00 94 PHE A CA 1
ATOM 691 C C . PHE A 1 94 ? -10.258 2.663 -8.882 1.00 98.00 94 PHE A C 1
ATOM 693 O O . PHE A 1 94 ? -10.210 3.387 -9.873 1.00 98.00 94 PHE A O 1
ATOM 700 N N . VAL A 1 95 ? -10.534 1.364 -8.941 1.00 97.81 95 VAL A N 1
ATOM 701 C CA . VAL A 1 95 ? -10.773 0.604 -10.167 1.00 97.81 95 VAL A CA 1
ATOM 702 C C . VAL A 1 95 ? -12.040 -0.229 -10.012 1.00 97.81 95 VAL A C 1
ATOM 704 O O . VAL A 1 95 ? -12.199 -0.922 -9.011 1.00 97.81 95 VAL A O 1
ATOM 707 N N . ASP A 1 96 ? -12.933 -0.185 -10.999 1.00 96.06 96 ASP A N 1
ATOM 708 C CA . ASP A 1 96 ? -14.245 -0.854 -10.945 1.00 96.06 96 ASP A CA 1
ATOM 709 C C . ASP A 1 96 ? -14.379 -2.091 -11.849 1.00 96.06 96 ASP A C 1
ATOM 711 O O . ASP A 1 96 ? -15.452 -2.679 -12.003 1.00 96.06 96 ASP A O 1
ATOM 715 N N . GLY A 1 97 ? -13.260 -2.529 -12.419 1.00 93.06 97 GLY A N 1
ATOM 716 C CA . GLY A 1 97 ? -13.179 -3.593 -13.416 1.00 93.06 97 GLY A CA 1
ATOM 717 C C . GLY A 1 97 ? -12.820 -3.059 -14.796 1.00 93.06 97 GLY A C 1
ATOM 718 O O . GLY A 1 97 ? -12.124 -3.749 -15.534 1.00 93.06 97 GLY A O 1
ATOM 719 N N . GLU A 1 98 ? -13.240 -1.833 -15.120 1.00 92.06 98 GLU A N 1
ATOM 720 C CA . GLU A 1 98 ? -13.060 -1.235 -16.451 1.00 92.06 98 GLU A CA 1
ATOM 721 C C . GLU A 1 98 ? -12.476 0.181 -16.394 1.00 92.06 98 GLU A C 1
ATOM 723 O O . GLU A 1 98 ? -11.678 0.577 -17.243 1.00 92.06 98 GLU A O 1
ATOM 728 N N . ARG A 1 99 ? -12.865 0.966 -15.389 1.00 94.00 99 ARG A N 1
ATOM 729 C CA . ARG A 1 99 ? -12.507 2.375 -15.225 1.00 94.00 99 ARG A CA 1
ATOM 730 C C . ARG A 1 99 ? -11.613 2.542 -14.010 1.00 94.00 99 ARG A C 1
ATOM 732 O O . ARG A 1 99 ? -11.807 1.873 -13.001 1.00 94.00 99 ARG A O 1
ATOM 739 N N . ALA A 1 100 ? -10.686 3.495 -14.097 1.00 97.44 100 ALA A N 1
ATOM 740 C CA . ALA A 1 100 ? -9.819 3.887 -12.993 1.00 97.44 100 ALA A CA 1
ATOM 741 C C . ALA A 1 100 ? -9.961 5.382 -12.660 1.00 97.44 100 ALA A C 1
ATOM 743 O O . ALA A 1 100 ? -10.137 6.205 -13.563 1.00 97.44 100 ALA A O 1
ATOM 744 N N . ARG A 1 101 ? -9.886 5.746 -11.375 1.00 97.62 101 ARG A N 1
ATOM 745 C CA . ARG A 1 101 ? -9.914 7.137 -10.889 1.00 97.62 101 ARG A CA 1
ATOM 746 C C . ARG A 1 101 ? -8.783 7.390 -9.912 1.00 97.62 101 ARG A C 1
ATOM 748 O O . ARG A 1 101 ? -8.764 6.812 -8.829 1.00 97.62 101 ARG A O 1
ATOM 755 N N . ALA A 1 102 ? -7.854 8.250 -10.319 1.00 97.12 102 ALA A N 1
ATOM 756 C CA . ALA A 1 102 ? -6.663 8.573 -9.550 1.00 97.12 102 ALA A CA 1
ATOM 757 C C . ALA A 1 102 ? -6.970 9.441 -8.321 1.00 97.12 102 ALA A C 1
ATOM 759 O O . ALA A 1 102 ? -7.675 10.451 -8.406 1.00 97.12 102 ALA A O 1
ATOM 760 N N . LEU A 1 103 ? -6.348 9.075 -7.206 1.00 97.44 103 LEU A N 1
ATOM 761 C CA . LEU A 1 103 ? -6.165 9.910 -6.025 1.00 97.44 103 LEU A CA 1
ATOM 762 C C . LEU A 1 103 ? -4.956 10.851 -6.217 1.00 97.44 103 LEU A C 1
ATOM 764 O O . LEU A 1 103 ? -4.189 10.678 -7.171 1.00 97.44 103 LEU A O 1
ATOM 768 N N . PRO A 1 104 ? -4.775 11.877 -5.361 1.00 96.75 104 PRO A N 1
ATOM 769 C CA . PRO A 1 104 ? -3.554 12.680 -5.339 1.00 96.75 104 PRO A CA 1
ATOM 770 C C . PRO A 1 104 ? -2.288 11.817 -5.338 1.00 96.75 104 PRO A C 1
ATOM 772 O O . PRO A 1 104 ? -2.222 10.805 -4.641 1.00 96.75 104 PRO A O 1
ATOM 775 N N . ILE A 1 105 ? -1.286 12.231 -6.115 1.00 96.69 105 ILE A N 1
ATOM 776 C CA . ILE A 1 105 ? 0.018 11.564 -6.131 1.00 96.69 105 ILE A CA 1
ATOM 777 C C . ILE A 1 105 ? 0.681 11.806 -4.782 1.00 96.69 105 ILE A C 1
ATOM 779 O O . ILE A 1 105 ? 0.742 12.951 -4.327 1.00 96.69 105 ILE A O 1
ATOM 783 N N . ALA A 1 106 ? 1.186 10.740 -4.174 1.00 96.12 106 ALA A N 1
ATOM 784 C CA . ALA A 1 106 ? 1.962 10.811 -2.950 1.00 96.12 106 ALA A CA 1
ATOM 785 C C . ALA A 1 106 ? 3.430 10.487 -3.222 1.00 96.12 106 ALA A C 1
ATOM 787 O O . ALA A 1 106 ? 3.772 9.882 -4.236 1.00 96.12 106 ALA A O 1
ATOM 788 N N . GLN A 1 107 ? 4.294 10.861 -2.291 1.00 94.19 107 GLN A N 1
ATOM 789 C CA . GLN A 1 107 ? 5.652 10.343 -2.218 1.00 94.19 107 GLN A CA 1
ATOM 790 C C . GLN A 1 107 ? 5.897 9.822 -0.807 1.00 94.19 107 GLN A C 1
ATOM 792 O O . GLN A 1 107 ? 5.607 10.519 0.168 1.00 94.19 107 GLN A O 1
ATOM 797 N N . ASP A 1 108 ? 6.414 8.601 -0.709 1.00 91.56 108 ASP A N 1
ATOM 798 C CA . ASP A 1 108 ? 6.803 7.973 0.545 1.00 91.56 108 ASP A CA 1
ATOM 799 C C . ASP A 1 108 ? 8.316 8.087 0.787 1.00 91.56 108 ASP A C 1
ATOM 801 O O . ASP A 1 108 ? 9.115 8.423 -0.088 1.00 91.56 108 ASP A O 1
ATOM 805 N N . HIS A 1 109 ? 8.712 7.830 2.029 1.00 91.31 109 HIS A N 1
ATOM 806 C CA . HIS A 1 109 ? 10.102 7.844 2.465 1.00 91.31 109 HIS A CA 1
ATOM 807 C C . HIS A 1 109 ? 10.450 6.502 3.108 1.00 91.31 109 HIS A C 1
ATOM 809 O O . HIS A 1 109 ? 10.252 6.296 4.305 1.00 91.31 109 HIS A O 1
ATOM 815 N N . LYS A 1 110 ? 10.991 5.571 2.317 1.00 87.75 110 LYS A N 1
ATOM 816 C CA . LYS A 1 110 ? 11.251 4.185 2.756 1.00 87.75 110 LYS A CA 1
ATOM 817 C C . LYS A 1 110 ? 12.416 4.032 3.724 1.00 87.75 110 LYS A C 1
ATOM 819 O O . LYS A 1 110 ? 12.432 3.091 4.510 1.00 87.75 110 LYS A O 1
ATOM 824 N N . ARG A 1 111 ? 13.419 4.898 3.665 1.00 89.88 111 ARG A N 1
ATOM 825 C CA . ARG A 1 111 ? 14.653 4.770 4.456 1.00 89.88 111 ARG A CA 1
ATOM 826 C C . ARG A 1 111 ? 14.445 5.251 5.890 1.00 89.88 111 ARG A C 1
ATOM 828 O O . ARG A 1 111 ? 13.734 6.230 6.100 1.00 89.88 111 ARG A O 1
ATOM 835 N N . LEU A 1 112 ? 15.054 4.548 6.848 1.00 92.50 112 LEU A N 1
ATOM 836 C CA . LEU A 1 112 ? 14.857 4.771 8.287 1.00 92.50 112 LEU A CA 1
ATOM 837 C C . LEU A 1 112 ? 15.325 6.153 8.761 1.00 92.50 112 LEU A C 1
ATOM 839 O O . LEU A 1 112 ? 14.695 6.744 9.633 1.00 92.50 112 LEU A O 1
ATOM 843 N N . LEU A 1 113 ? 16.448 6.633 8.227 1.00 93.88 113 LEU A N 1
ATOM 844 C CA . LEU A 1 113 ? 17.121 7.844 8.686 1.00 93.88 113 LEU A CA 1
ATOM 845 C C . LEU A 1 113 ? 16.951 8.981 7.676 1.00 93.88 113 LEU A C 1
ATOM 847 O O . LEU A 1 113 ? 16.688 8.751 6.491 1.00 93.88 113 LEU A O 1
ATOM 851 N N . ASP A 1 114 ? 17.149 10.207 8.157 1.00 93.88 114 ASP A N 1
ATOM 852 C CA . ASP A 1 114 ? 17.154 11.415 7.334 1.00 93.88 114 ASP A CA 1
ATOM 853 C C . ASP A 1 114 ? 18.122 11.285 6.148 1.00 93.88 114 ASP A C 1
ATOM 855 O O . ASP A 1 114 ? 19.123 10.561 6.202 1.00 93.88 114 ASP A O 1
ATOM 859 N N . ARG A 1 115 ? 17.829 12.021 5.072 1.00 89.25 115 ARG A N 1
ATOM 860 C CA . ARG A 1 115 ? 18.574 12.028 3.801 1.00 89.25 115 ARG A CA 1
ATOM 861 C C . ARG A 1 115 ? 18.618 10.669 3.110 1.00 89.25 115 ARG A C 1
ATOM 863 O O . ARG A 1 115 ? 19.569 10.348 2.403 1.00 89.25 115 ARG A O 1
ATOM 870 N N . ASP A 1 116 ? 17.566 9.886 3.317 1.00 87.69 116 ASP A N 1
ATOM 871 C CA . ASP A 1 116 ? 17.381 8.560 2.737 1.00 87.69 116 ASP A CA 1
ATOM 872 C C . ASP A 1 116 ? 18.488 7.556 3.132 1.00 87.69 116 ASP A C 1
ATOM 874 O O . ASP A 1 116 ? 18.891 6.699 2.344 1.00 87.69 116 ASP A O 1
ATOM 878 N N . LEU A 1 117 ? 18.966 7.639 4.379 1.00 87.75 117 LEU A N 1
ATOM 879 C CA . LEU A 1 117 ? 20.007 6.767 4.931 1.00 87.75 117 LEU A CA 1
ATOM 880 C C . LEU A 1 117 ? 19.432 5.607 5.766 1.00 87.75 117 LEU A C 1
ATOM 882 O O . LEU A 1 117 ? 18.265 5.584 6.161 1.00 87.75 117 LEU A O 1
ATOM 886 N N . GLY A 1 118 ? 20.280 4.627 6.083 1.00 89.00 118 GLY A N 1
ATOM 887 C CA . GLY A 1 118 ? 19.900 3.465 6.893 1.00 89.00 118 GLY A CA 1
ATOM 888 C C . GLY A 1 118 ? 19.124 2.398 6.109 1.00 89.00 118 GLY A C 1
ATOM 889 O O . GLY A 1 118 ? 19.048 2.460 4.880 1.00 89.00 118 GLY A O 1
ATOM 890 N N . PRO A 1 119 ? 18.586 1.368 6.782 1.00 85.62 119 PRO A N 1
ATOM 891 C CA . PRO A 1 119 ? 17.885 0.275 6.112 1.00 85.62 119 PRO A CA 1
ATOM 892 C C . PRO A 1 119 ? 16.568 0.731 5.464 1.00 85.62 119 PRO A C 1
ATOM 894 O O . PRO A 1 119 ? 15.964 1.725 5.873 1.00 85.62 119 PRO A O 1
ATOM 897 N N . ASN A 1 120 ? 16.108 -0.026 4.461 1.00 82.50 120 ASN A N 1
ATOM 898 C CA . ASN A 1 120 ? 14.747 0.109 3.942 1.00 82.50 120 ASN A CA 1
ATOM 899 C C . ASN A 1 120 ? 13.736 -0.337 5.004 1.00 82.50 120 ASN A C 1
ATOM 901 O O . ASN A 1 120 ? 13.945 -1.320 5.716 1.00 82.50 120 ASN A O 1
ATOM 905 N N . THR A 1 121 ? 12.625 0.378 5.076 1.00 86.44 121 THR A N 1
ATOM 906 C CA . THR A 1 121 ? 11.524 0.143 6.006 1.00 86.44 121 THR A CA 1
ATOM 907 C C . THR A 1 121 ? 10.215 -0.027 5.231 1.00 86.44 121 THR A C 1
ATOM 909 O O . THR A 1 121 ? 10.205 -0.029 4.001 1.00 86.44 121 THR A O 1
ATOM 912 N N . GLY A 1 122 ? 9.099 -0.162 5.945 1.00 79.75 122 GLY A N 1
ATOM 913 C CA . GLY A 1 122 ? 7.766 -0.079 5.350 1.00 79.75 122 GLY A CA 1
ATOM 914 C C . GLY A 1 122 ? 7.319 1.350 5.023 1.00 79.75 122 GLY A C 1
ATOM 915 O O . GLY A 1 122 ? 6.201 1.503 4.566 1.00 79.75 122 GLY A O 1
ATOM 916 N N . GLY A 1 123 ? 8.142 2.371 5.293 1.00 90.56 123 GLY A N 1
ATOM 917 C CA . GLY A 1 123 ? 7.829 3.790 5.117 1.00 90.56 123 GLY A CA 1
ATOM 918 C C . GLY A 1 123 ? 7.873 4.547 6.448 1.00 90.56 123 GLY A C 1
ATOM 919 O O . GLY A 1 123 ? 7.156 4.198 7.387 1.00 90.56 123 GLY A O 1
ATOM 920 N N . MET A 1 124 ? 8.714 5.583 6.520 1.00 95.69 124 MET A N 1
ATOM 921 C CA . MET A 1 124 ? 8.898 6.482 7.673 1.00 95.69 124 MET A CA 1
ATOM 922 C C . MET A 1 124 ? 8.076 7.774 7.579 1.00 95.69 124 MET A C 1
ATOM 924 O O . MET A 1 124 ? 8.071 8.594 8.497 1.00 95.69 124 MET A O 1
ATOM 928 N N . GLY A 1 125 ? 7.378 7.967 6.470 1.00 96.38 125 GLY A N 1
ATOM 929 C CA . GLY A 1 125 ? 6.503 9.103 6.248 1.00 96.38 125 GLY A CA 1
ATOM 930 C C . GLY A 1 125 ? 6.096 9.195 4.789 1.00 96.38 125 GLY A C 1
ATOM 931 O O . GLY A 1 125 ? 6.674 8.522 3.934 1.00 96.38 125 GLY A O 1
ATOM 932 N N . ALA A 1 126 ? 5.092 10.015 4.523 1.00 96.81 126 ALA A N 1
ATOM 933 C CA . ALA A 1 126 ? 4.623 10.306 3.179 1.00 96.81 126 ALA A CA 1
ATOM 934 C C . ALA A 1 126 ? 4.033 11.713 3.119 1.00 96.81 126 ALA A C 1
ATOM 936 O O . ALA A 1 126 ? 3.662 12.287 4.142 1.00 96.81 126 ALA A O 1
ATOM 937 N N . TYR A 1 127 ? 3.918 12.268 1.921 1.00 97.25 127 TYR A N 1
ATOM 938 C CA . TYR A 1 127 ? 3.208 13.522 1.706 1.00 97.25 127 TYR A CA 1
ATOM 939 C C . TYR A 1 127 ? 2.424 13.504 0.397 1.00 97.25 127 TYR A C 1
ATOM 941 O O . TYR A 1 127 ? 2.787 12.797 -0.545 1.00 97.25 127 TYR A O 1
ATOM 949 N N . ALA A 1 128 ? 1.346 14.284 0.351 1.00 96.56 128 ALA A N 1
ATOM 950 C CA . ALA A 1 128 ? 0.522 14.476 -0.834 1.00 96.56 128 ALA A CA 1
ATOM 951 C C . ALA A 1 128 ? -0.139 15.876 -0.832 1.00 96.56 128 ALA A C 1
ATOM 953 O O . ALA A 1 128 ? -0.386 16.431 0.242 1.00 96.56 128 ALA A O 1
ATOM 954 N N . PRO A 1 129 ? -0.476 16.442 -2.007 1.00 94.62 129 PRO A N 1
ATOM 955 C CA . PRO A 1 129 ? 0.017 16.016 -3.310 1.00 94.62 129 PRO A CA 1
ATOM 956 C C . PRO A 1 129 ? 1.525 16.277 -3.431 1.00 94.62 129 PRO A C 1
ATOM 958 O O . PRO A 1 129 ? 2.101 17.065 -2.682 1.00 94.62 129 PRO A O 1
ATOM 961 N N . VAL A 1 130 ? 2.165 15.633 -4.400 1.00 91.50 130 VAL A N 1
ATOM 962 C CA . VAL A 1 130 ? 3.544 15.946 -4.784 1.00 91.50 130 VAL A CA 1
ATOM 963 C C . VAL A 1 130 ? 3.586 17.345 -5.441 1.00 91.50 130 VAL A C 1
ATOM 965 O O . VAL A 1 130 ? 3.005 17.501 -6.514 1.00 91.50 130 VAL A O 1
ATOM 968 N N . PRO A 1 131 ? 4.251 18.374 -4.857 1.00 85.25 131 PRO A N 1
ATOM 969 C CA . PRO A 1 131 ? 4.061 19.789 -5.231 1.00 85.25 131 PRO A CA 1
ATOM 970 C C . PRO A 1 131 ? 4.356 20.170 -6.687 1.00 85.25 131 PRO A C 1
ATOM 972 O O . PRO A 1 131 ? 3.943 21.230 -7.150 1.00 85.25 131 PRO A O 1
ATOM 975 N N . PHE A 1 132 ? 5.112 19.341 -7.398 1.00 82.88 132 PHE A N 1
ATOM 976 C CA . PHE A 1 132 ? 5.566 19.593 -8.764 1.00 82.88 132 PHE A CA 1
ATOM 977 C C . PHE A 1 132 ? 4.821 18.785 -9.827 1.00 82.88 132 PHE A C 1
ATOM 979 O O . PHE A 1 132 ? 5.174 18.883 -11.002 1.00 82.88 132 PHE A O 1
ATOM 986 N N . LEU A 1 133 ? 3.838 17.982 -9.419 1.00 87.12 133 LEU A N 1
ATOM 987 C CA . LEU A 1 133 ? 2.956 17.250 -10.317 1.00 87.12 133 LEU A CA 1
ATOM 988 C C . LEU A 1 133 ? 1.555 17.820 -10.168 1.00 87.12 133 LEU A C 1
ATOM 990 O O . LEU A 1 133 ? 0.982 17.817 -9.076 1.00 87.12 133 LEU A O 1
ATOM 994 N N . ASP A 1 134 ? 1.006 18.319 -11.266 1.00 87.94 134 ASP A N 1
ATOM 995 C CA . ASP A 1 134 ? -0.334 18.880 -11.260 1.00 87.94 134 ASP A CA 1
ATOM 996 C C . ASP A 1 134 ? -1.408 17.827 -11.594 1.00 87.94 134 ASP A C 1
ATOM 998 O O . ASP A 1 134 ? -1.167 16.619 -11.702 1.00 87.94 134 ASP A O 1
ATOM 1002 N N . LYS A 1 135 ? -2.654 18.289 -11.742 1.00 89.44 135 LYS A N 1
ATOM 1003 C CA . LYS A 1 135 ? -3.772 17.421 -12.118 1.00 89.44 135 LYS A CA 1
ATOM 1004 C C . LYS A 1 135 ? -3.582 16.797 -13.508 1.00 89.44 135 LYS A C 1
ATOM 1006 O O . LYS A 1 135 ? -3.999 15.661 -13.697 1.00 89.44 135 LYS A O 1
ATOM 1011 N N . GLN A 1 136 ? -3.004 17.518 -14.468 1.00 89.69 136 GLN A N 1
ATOM 1012 C CA . GLN A 1 136 ? -2.758 16.998 -15.816 1.00 89.69 136 GLN A CA 1
ATOM 1013 C C . GLN A 1 136 ? -1.680 15.918 -15.786 1.00 89.69 136 GLN A C 1
ATOM 1015 O O . GLN A 1 136 ? -1.878 14.866 -16.389 1.00 89.69 136 GLN A O 1
ATOM 1020 N N . ASP A 1 137 ? -0.599 16.134 -15.031 1.00 91.00 137 ASP A N 1
ATOM 1021 C CA . ASP A 1 137 ? 0.447 15.130 -14.827 1.00 91.00 137 ASP A CA 1
ATOM 1022 C C . ASP A 1 137 ? -0.137 13.856 -14.195 1.00 91.00 137 ASP A C 1
ATOM 1024 O O . ASP A 1 137 ? 0.147 12.747 -14.646 1.00 91.00 137 ASP A O 1
ATOM 1028 N N . ARG A 1 138 ? -1.027 13.996 -13.203 1.00 94.69 138 ARG A N 1
ATOM 1029 C CA . ARG A 1 138 ? -1.738 12.862 -12.590 1.00 94.69 138 ARG A CA 1
ATOM 1030 C C . ARG A 1 138 ? -2.574 12.068 -13.589 1.00 94.69 138 ARG A C 1
ATOM 1032 O O . ARG A 1 138 ? -2.463 10.844 -13.612 1.00 94.69 138 ARG A O 1
ATOM 1039 N N . GLU A 1 139 ? -3.413 12.728 -14.388 1.00 93.81 139 GLU A N 1
ATOM 1040 C CA . GLU A 1 139 ? -4.221 12.025 -15.398 1.00 93.81 139 GLU A CA 1
ATOM 1041 C C . GLU A 1 139 ? -3.327 11.373 -16.463 1.00 93.81 139 GLU A C 1
ATOM 1043 O O . GLU A 1 139 ? -3.567 10.237 -16.864 1.00 93.81 139 GLU A O 1
ATOM 1048 N N . ALA A 1 140 ? -2.240 12.035 -16.865 1.00 94.06 140 ALA A N 1
ATOM 1049 C CA . ALA A 1 140 ? -1.292 11.478 -17.821 1.00 94.06 140 ALA A CA 1
ATOM 1050 C C . ALA A 1 140 ? -0.570 10.233 -17.274 1.00 94.06 140 ALA A C 1
ATOM 1052 O O . ALA A 1 140 ? -0.388 9.255 -18.001 1.00 94.06 140 ALA A O 1
ATOM 1053 N N . LEU A 1 141 ? -0.194 10.228 -15.990 1.00 96.75 141 LEU A N 1
ATOM 1054 C CA . LEU A 1 141 ? 0.373 9.051 -15.328 1.00 96.75 141 LEU A CA 1
ATOM 1055 C C . LEU A 1 141 ? -0.661 7.929 -15.180 1.00 96.75 141 LEU A C 1
ATOM 1057 O O . LEU A 1 141 ? -0.311 6.767 -15.389 1.00 96.75 141 LEU A O 1
ATOM 1061 N N . LEU A 1 142 ? -1.922 8.250 -14.877 1.00 97.44 142 LEU A N 1
ATOM 1062 C CA . LEU A 1 142 ? -3.015 7.273 -14.843 1.00 97.44 142 LEU A CA 1
ATOM 1063 C C . LEU A 1 142 ? -3.187 6.595 -16.211 1.00 97.44 142 LEU A C 1
ATOM 1065 O O . LEU A 1 142 ? -3.187 5.365 -16.289 1.00 97.44 142 LEU A O 1
ATOM 1069 N N . ASP A 1 143 ? -3.257 7.381 -17.284 1.00 96.81 143 ASP A N 1
ATOM 1070 C CA . ASP A 1 143 ? -3.427 6.883 -18.652 1.00 96.81 143 ASP A CA 1
ATOM 1071 C C . ASP A 1 143 ? -2.213 6.106 -19.169 1.00 96.81 143 ASP A C 1
ATOM 1073 O O . ASP A 1 143 ? -2.369 5.177 -19.961 1.00 96.81 143 ASP A O 1
ATOM 1077 N N . LEU A 1 144 ? -1.008 6.445 -18.706 1.00 97.12 144 LEU A N 1
ATOM 1078 C CA . LEU A 1 144 ? 0.221 5.748 -19.078 1.00 97.12 144 LEU A CA 1
ATOM 1079 C C . LEU A 1 144 ? 0.424 4.440 -18.302 1.00 97.12 144 LEU A C 1
ATOM 1081 O O . LEU A 1 144 ? 0.978 3.486 -18.846 1.00 97.12 144 LEU A O 1
ATOM 1085 N N . THR A 1 145 ? 0.033 4.397 -17.024 1.00 97.00 145 THR A N 1
ATOM 1086 C CA . THR A 1 145 ? 0.494 3.347 -16.096 1.00 97.00 145 THR A CA 1
ATOM 1087 C C . THR A 1 145 ? -0.617 2.511 -15.475 1.00 97.00 145 THR A C 1
ATOM 1089 O O . THR A 1 145 ? -0.359 1.382 -15.080 1.00 97.00 145 THR A O 1
ATOM 1092 N N . VAL A 1 146 ? -1.854 2.993 -15.393 1.00 97.81 146 VAL A N 1
ATOM 1093 C CA . VAL A 1 146 ? -2.948 2.279 -14.712 1.00 97.81 146 VAL A CA 1
ATOM 1094 C C . VAL A 1 146 ? -4.012 1.843 -15.710 1.00 97.81 146 VAL A C 1
ATOM 1096 O O . VAL A 1 146 ? -4.312 0.652 -15.798 1.00 97.81 146 VAL A O 1
ATOM 1099 N N . SER A 1 147 ? -4.545 2.771 -16.508 1.00 97.19 147 SER A N 1
ATOM 1100 C CA . SER A 1 147 ? -5.614 2.496 -17.478 1.00 97.19 147 SER A CA 1
ATOM 1101 C C . SER A 1 147 ? -5.290 1.336 -18.446 1.00 97.19 147 SER A C 1
ATOM 1103 O O . SER A 1 147 ? -6.166 0.488 -18.663 1.00 97.19 147 SER A O 1
ATOM 1105 N N . PRO A 1 148 ? -4.054 1.198 -18.984 1.00 97.88 148 PRO A N 1
ATOM 1106 C CA . PRO A 1 148 ? -3.707 0.083 -19.869 1.00 97.88 148 PRO A CA 1
ATOM 1107 C C . PRO A 1 148 ? -3.664 -1.270 -19.148 1.00 97.88 148 PRO A C 1
ATOM 1109 O O . PRO A 1 148 ? -4.034 -2.290 -19.733 1.00 97.88 148 PRO A O 1
ATOM 1112 N N . ILE A 1 149 ? -3.262 -1.292 -17.870 1.00 97.56 149 ILE A N 1
ATOM 1113 C CA . ILE A 1 149 ? -3.277 -2.510 -17.046 1.00 97.56 149 ILE A CA 1
ATOM 1114 C C . ILE A 1 149 ? -4.708 -2.964 -16.804 1.00 97.56 149 ILE A C 1
ATOM 1116 O O . ILE A 1 149 ? -5.012 -4.131 -17.030 1.00 97.56 149 ILE A O 1
ATOM 1120 N N . VAL A 1 150 ? -5.589 -2.047 -16.396 1.00 96.69 150 VAL A N 1
ATOM 1121 C CA . VAL A 1 150 ? -7.008 -2.349 -16.156 1.00 96.69 150 VAL A CA 1
ATOM 1122 C C . VAL A 1 150 ? -7.652 -2.919 -17.420 1.00 96.69 150 VAL A C 1
ATOM 1124 O O . VAL A 1 150 ? -8.264 -3.984 -17.370 1.00 96.69 150 VAL A O 1
ATOM 1127 N N . SER A 1 151 ? -7.419 -2.274 -18.567 1.00 95.94 151 SER A N 1
ATOM 1128 C CA . SER A 1 151 ? -7.929 -2.736 -19.865 1.00 95.94 151 SER A CA 1
ATOM 1129 C C . SER A 1 151 ? -7.395 -4.127 -20.231 1.00 95.94 151 SER A C 1
ATOM 1131 O O . SER A 1 151 ? -8.157 -5.011 -20.611 1.00 95.94 151 SER A O 1
ATOM 1133 N N . THR A 1 152 ? -6.091 -4.360 -20.057 1.00 96.31 152 THR A N 1
ATOM 1134 C CA . THR A 1 152 ? -5.458 -5.650 -20.377 1.00 96.31 152 THR A CA 1
ATOM 1135 C C . THR A 1 152 ? -5.972 -6.775 -19.479 1.00 96.31 152 THR A C 1
ATOM 1137 O O . THR A 1 152 ? -6.225 -7.878 -19.959 1.00 96.31 152 THR A O 1
ATOM 1140 N N . LEU A 1 153 ? -6.157 -6.513 -18.182 1.00 92.88 153 LEU A N 1
ATOM 1141 C CA . LEU A 1 153 ? -6.708 -7.485 -17.237 1.00 92.88 153 LEU A CA 1
ATOM 1142 C C . LEU A 1 153 ? -8.165 -7.838 -17.568 1.00 92.88 153 LEU A C 1
ATOM 1144 O O . LEU A 1 153 ? -8.534 -9.013 -17.521 1.00 92.88 153 LEU A O 1
ATOM 1148 N N . TYR A 1 154 ? -8.966 -6.855 -17.984 1.00 91.25 154 TYR A N 1
ATOM 1149 C CA . TYR A 1 154 ? -10.319 -7.092 -18.483 1.00 91.25 154 TYR A CA 1
ATOM 1150 C C . TYR A 1 154 ? -10.323 -7.993 -19.727 1.00 91.25 154 TYR A C 1
ATOM 1152 O O . TYR A 1 154 ? -11.021 -9.004 -19.757 1.00 91.25 154 TYR A O 1
ATOM 1160 N N . GLU A 1 155 ? -9.487 -7.692 -20.727 1.00 93.00 155 GLU A N 1
ATOM 1161 C CA . GLU A 1 155 ? -9.338 -8.511 -21.943 1.00 93.00 155 GLU A CA 1
ATOM 1162 C C . GLU A 1 155 ? -8.851 -9.940 -21.658 1.00 93.00 155 GLU A C 1
ATOM 1164 O O . GLU A 1 155 ? -9.104 -10.860 -22.435 1.00 93.00 155 GLU A O 1
ATOM 1169 N N . MET A 1 156 ? -8.136 -10.137 -20.550 1.00 88.62 156 MET A N 1
ATOM 1170 C CA . MET A 1 156 ? -7.699 -11.448 -20.071 1.00 88.62 156 MET A CA 1
ATOM 1171 C C . MET A 1 156 ? -8.800 -12.225 -19.330 1.00 88.62 156 MET A C 1
ATOM 1173 O O . MET A 1 156 ? -8.544 -13.345 -18.897 1.00 88.62 156 MET A O 1
ATOM 1177 N N . GLY A 1 157 ? -10.004 -11.661 -19.175 1.00 86.19 157 GLY A N 1
ATOM 1178 C CA . GLY A 1 157 ? -11.088 -12.262 -18.393 1.00 86.19 157 GLY A CA 1
ATOM 1179 C C . GLY A 1 157 ? -10.854 -12.197 -16.881 1.00 86.19 157 GLY A C 1
ATOM 1180 O O . GLY A 1 157 ? -11.452 -12.965 -16.135 1.00 86.19 157 GLY A O 1
ATOM 1181 N N . MET A 1 158 ? -9.974 -11.300 -16.424 1.00 86.94 158 MET A N 1
ATOM 1182 C CA . MET A 1 158 ? -9.576 -11.137 -15.024 1.00 86.94 158 MET A CA 1
ATOM 1183 C C . MET A 1 158 ? -9.781 -9.681 -14.565 1.00 86.94 158 MET A C 1
ATOM 1185 O O . MET A 1 158 ? -8.809 -9.029 -14.175 1.00 86.94 158 MET A O 1
ATOM 1189 N N . PRO A 1 159 ? -11.007 -9.124 -14.638 1.00 89.12 159 PRO A N 1
ATOM 1190 C CA . PRO A 1 159 ? -11.246 -7.720 -14.315 1.00 89.12 159 PRO A CA 1
ATOM 1191 C C . PRO A 1 159 ? -10.804 -7.399 -12.883 1.00 89.12 159 PRO A C 1
ATOM 1193 O O . PRO A 1 159 ? -11.153 -8.101 -11.933 1.00 89.12 159 PRO A O 1
ATOM 1196 N N . TYR A 1 160 ? -10.037 -6.321 -12.729 1.00 92.75 160 TYR A N 1
ATOM 1197 C CA . TYR A 1 160 ? -9.527 -5.889 -11.430 1.00 92.75 160 TYR A CA 1
ATOM 1198 C C . TYR A 1 160 ? -10.485 -4.895 -10.773 1.00 92.75 160 TYR A C 1
ATOM 1200 O O . TYR A 1 160 ? -10.812 -3.877 -11.376 1.00 92.75 160 TYR A O 1
ATOM 1208 N N . ARG A 1 161 ? -10.885 -5.148 -9.523 1.00 92.81 161 ARG A N 1
ATOM 1209 C CA . ARG A 1 161 ? -11.723 -4.242 -8.723 1.00 92.81 161 ARG A CA 1
ATOM 1210 C C . ARG A 1 161 ? -11.060 -3.891 -7.401 1.00 92.81 161 ARG A C 1
ATOM 1212 O O . ARG A 1 161 ? -10.411 -4.735 -6.787 1.00 92.81 161 ARG A O 1
ATOM 1219 N N . GLY A 1 162 ? -11.270 -2.661 -6.946 1.00 91.38 162 GLY A N 1
ATOM 1220 C CA . GLY A 1 162 ? -10.727 -2.136 -5.696 1.00 91.38 162 GLY A CA 1
ATOM 1221 C C . GLY A 1 162 ? -9.664 -1.075 -5.944 1.00 91.38 162 GLY A C 1
ATOM 1222 O O . GLY A 1 162 ? -9.761 -0.299 -6.888 1.00 91.38 162 GLY A O 1
ATOM 1223 N N . LEU A 1 163 ? -8.650 -1.013 -5.085 1.00 93.81 163 LEU A N 1
ATOM 1224 C CA . LEU A 1 163 ? -7.590 -0.017 -5.209 1.00 93.81 163 LEU A CA 1
ATOM 1225 C C . LEU A 1 163 ? -6.373 -0.602 -5.922 1.00 93.81 163 LEU A C 1
ATOM 1227 O O . LEU A 1 163 ? -5.858 -1.637 -5.497 1.00 93.81 163 LEU A O 1
ATOM 1231 N N . LEU A 1 164 ? -5.890 0.064 -6.966 1.00 96.00 164 LEU A N 1
ATOM 1232 C CA . LEU A 1 164 ? -4.619 -0.253 -7.607 1.00 96.00 164 LEU A CA 1
ATOM 1233 C C . LEU A 1 164 ? -3.598 0.831 -7.261 1.00 96.00 164 LEU A C 1
ATOM 1235 O O . LEU A 1 164 ? -3.796 2.007 -7.553 1.00 96.00 164 LEU A O 1
ATOM 1239 N N . PHE A 1 165 ? -2.512 0.417 -6.626 1.00 96.19 165 PHE A N 1
ATOM 1240 C CA . PHE A 1 165 ? -1.352 1.241 -6.326 1.00 96.19 165 PHE A CA 1
ATOM 1241 C C . PHE A 1 165 ? -0.287 0.963 -7.381 1.00 96.19 165 PHE A C 1
ATOM 1243 O O . PHE A 1 165 ? 0.064 -0.198 -7.592 1.00 96.19 165 PHE A O 1
ATOM 1250 N N . ALA A 1 166 ? 0.252 2.008 -7.998 1.00 96.69 166 ALA A N 1
ATOM 1251 C CA . ALA A 1 166 ? 1.409 1.949 -8.878 1.00 96.69 166 ALA A CA 1
ATOM 1252 C C . ALA A 1 166 ? 2.576 2.706 -8.230 1.00 96.69 166 ALA A C 1
ATOM 1254 O O . ALA A 1 166 ? 2.487 3.915 -8.011 1.00 96.69 166 ALA A O 1
ATOM 1255 N N . GLY A 1 167 ? 3.666 1.992 -7.940 1.00 95.44 167 GLY A N 1
ATOM 1256 C CA . GLY A 1 167 ? 4.937 2.607 -7.564 1.00 95.44 167 GLY A CA 1
ATOM 1257 C C . GLY A 1 167 ? 5.672 3.026 -8.829 1.00 95.44 167 GLY A C 1
ATOM 1258 O O . GLY A 1 167 ? 5.924 2.186 -9.698 1.00 95.44 167 GLY A O 1
ATOM 1259 N N . LEU A 1 168 ? 5.985 4.310 -8.964 1.00 95.69 168 LEU A N 1
ATOM 1260 C CA . LEU A 1 168 ? 6.545 4.898 -10.176 1.00 95.69 168 LEU A CA 1
ATOM 1261 C C . LEU A 1 168 ? 7.919 5.495 -9.896 1.00 95.69 168 LEU A C 1
ATOM 1263 O O . LEU A 1 168 ? 8.132 6.125 -8.868 1.00 95.69 168 LEU A O 1
ATOM 1267 N N . MET A 1 169 ? 8.823 5.364 -10.860 1.00 92.88 169 MET A N 1
ATOM 1268 C CA . MET A 1 169 ? 10.058 6.133 -10.930 1.00 92.88 169 MET A CA 1
ATOM 1269 C C . MET A 1 169 ? 9.939 7.150 -12.065 1.00 92.88 169 MET A C 1
ATOM 1271 O O . MET A 1 169 ? 9.760 6.776 -13.227 1.00 92.88 169 MET A O 1
ATOM 1275 N N . LEU A 1 170 ? 10.052 8.436 -11.743 1.00 91.62 170 LEU A N 1
ATOM 1276 C CA . LEU A 1 170 ? 10.158 9.516 -12.719 1.00 91.62 170 LEU A CA 1
ATOM 1277 C C . LEU A 1 170 ? 11.621 9.646 -13.142 1.00 91.62 170 LEU A C 1
ATOM 1279 O O . LEU A 1 170 ? 12.412 10.311 -12.470 1.00 91.62 170 LEU A O 1
ATOM 1283 N N . THR A 1 171 ? 11.992 8.959 -14.223 1.00 89.62 171 THR A N 1
ATOM 1284 C CA . THR A 1 171 ? 13.363 8.974 -14.748 1.00 89.62 171 THR A CA 1
ATOM 1285 C C . THR A 1 171 ? 13.553 10.132 -15.739 1.00 89.62 171 THR A C 1
ATOM 1287 O O . THR A 1 171 ? 12.565 10.714 -16.209 1.00 89.62 171 THR A O 1
ATOM 1290 N N . PRO A 1 172 ? 14.802 10.466 -16.114 1.00 83.38 172 PRO A N 1
ATOM 1291 C CA . PRO A 1 172 ? 15.068 11.401 -17.210 1.00 83.38 172 PRO A CA 1
ATOM 1292 C C . PRO A 1 172 ? 14.431 10.989 -18.553 1.00 83.38 172 PRO A C 1
ATOM 1294 O O . PRO A 1 172 ? 14.095 11.850 -19.359 1.00 83.38 172 PRO A O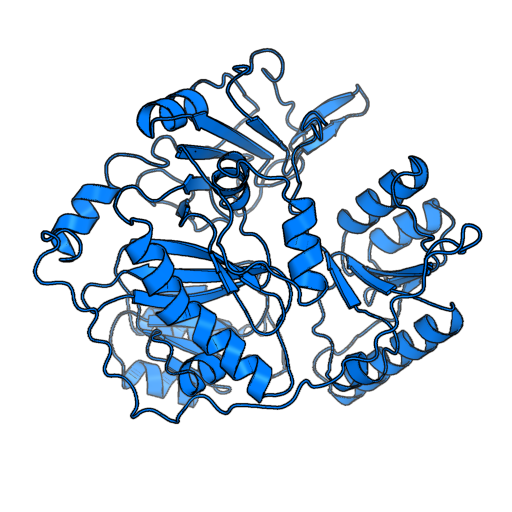 1
ATOM 1297 N N . ASP A 1 173 ? 14.200 9.687 -18.765 1.00 85.31 173 ASP A N 1
ATOM 1298 C CA . ASP A 1 173 ? 13.601 9.110 -19.982 1.00 85.31 173 ASP A CA 1
ATOM 1299 C C . ASP A 1 173 ? 12.078 8.884 -19.861 1.00 85.31 173 ASP A C 1
ATOM 1301 O O . ASP A 1 173 ? 11.466 8.140 -20.643 1.00 85.31 173 ASP A O 1
ATOM 1305 N N . GLY A 1 174 ? 11.456 9.481 -18.843 1.00 89.06 174 GLY A N 1
ATOM 1306 C CA . GLY A 1 174 ? 10.021 9.418 -18.582 1.00 89.06 174 GLY A CA 1
ATOM 1307 C C . GLY A 1 174 ? 9.619 8.468 -17.444 1.00 89.06 174 GLY A C 1
ATOM 1308 O O . GLY A 1 174 ? 10.456 7.796 -16.841 1.00 89.06 174 GLY A O 1
ATOM 1309 N N . PRO A 1 175 ? 8.315 8.382 -17.127 1.00 93.75 175 PRO A N 1
ATOM 1310 C CA . PRO A 1 175 ? 7.825 7.532 -16.048 1.00 93.75 175 PRO A CA 1
ATOM 1311 C C . PRO A 1 175 ? 8.064 6.053 -16.345 1.00 93.75 175 PRO A C 1
ATOM 1313 O O . PRO A 1 175 ? 7.930 5.590 -17.485 1.00 93.75 175 PRO A O 1
ATOM 1316 N N . ARG A 1 176 ? 8.399 5.299 -15.303 1.00 96.06 176 ARG A N 1
ATOM 1317 C CA . ARG A 1 176 ? 8.562 3.847 -15.339 1.00 96.06 176 ARG A CA 1
ATOM 1318 C C . ARG A 1 176 ? 7.890 3.238 -14.116 1.00 96.06 176 ARG A C 1
ATOM 1320 O O . ARG A 1 176 ? 8.082 3.717 -13.004 1.00 96.06 176 ARG A O 1
ATOM 1327 N N . VAL A 1 177 ? 7.133 2.167 -14.306 1.00 96.56 177 VAL A N 1
ATOM 1328 C CA . VAL A 1 177 ? 6.515 1.427 -13.202 1.00 96.56 177 VAL A CA 1
ATOM 1329 C C . VAL A 1 177 ? 7.554 0.527 -12.534 1.00 96.56 177 VAL A C 1
ATOM 1331 O O . VAL A 1 177 ? 8.216 -0.260 -13.215 1.00 96.56 177 VAL A O 1
ATOM 1334 N N . LEU A 1 178 ? 7.676 0.625 -11.211 1.00 91.56 178 LEU A N 1
ATOM 1335 C CA . LEU A 1 178 ? 8.491 -0.250 -10.364 1.00 91.56 178 LEU A CA 1
ATOM 1336 C C . LEU A 1 178 ? 7.721 -1.516 -9.980 1.00 91.56 178 LEU A C 1
ATOM 1338 O O . LEU A 1 178 ? 8.230 -2.629 -10.123 1.00 91.56 178 LEU A O 1
ATOM 1342 N N . GLU A 1 179 ? 6.492 -1.337 -9.495 1.00 89.38 179 GLU A N 1
ATOM 1343 C CA . GLU A 1 179 ? 5.622 -2.405 -9.007 1.00 89.38 179 GLU A CA 1
ATOM 1344 C C . GLU A 1 179 ? 4.157 -1.957 -8.925 1.00 89.38 179 GLU A C 1
ATOM 1346 O O . GLU A 1 179 ? 3.854 -0.761 -8.946 1.00 89.38 179 GLU A O 1
ATOM 1351 N N . TYR A 1 180 ? 3.259 -2.935 -8.774 1.00 92.12 180 TYR A N 1
ATOM 1352 C CA . TYR A 1 180 ? 1.872 -2.697 -8.389 1.00 92.12 180 TYR A CA 1
ATOM 1353 C C . TYR A 1 180 ? 1.562 -3.339 -7.044 1.00 92.12 180 TYR A C 1
ATOM 1355 O O . TYR A 1 180 ? 1.972 -4.470 -6.778 1.00 92.12 180 TYR A O 1
ATOM 1363 N N . ASN A 1 181 ? 0.749 -2.653 -6.246 1.00 88.62 181 ASN A N 1
ATOM 1364 C CA . ASN A 1 181 ? 0.131 -3.200 -5.047 1.00 88.62 181 ASN A CA 1
ATOM 1365 C C . ASN A 1 181 ? -1.396 -3.168 -5.192 1.00 88.62 181 ASN A C 1
ATOM 1367 O O . ASN A 1 181 ? -1.971 -2.264 -5.790 1.00 88.62 181 ASN A O 1
ATOM 1371 N N . CYS A 1 182 ? -2.068 -4.178 -4.645 1.00 88.31 182 CYS A N 1
ATOM 1372 C CA . CYS A 1 182 ? -3.518 -4.348 -4.783 1.00 88.31 182 CYS A CA 1
ATOM 1373 C C . CYS A 1 182 ? -4.305 -3.801 -3.578 1.00 88.31 182 CYS A C 1
ATOM 1375 O O . CYS A 1 182 ? -5.267 -4.416 -3.120 1.00 88.31 182 CYS A O 1
ATOM 1377 N N . ARG A 1 183 ? -3.803 -2.729 -2.957 1.00 85.69 183 ARG A N 1
ATOM 1378 C CA . ARG A 1 183 ? -4.342 -2.134 -1.726 1.00 85.69 183 ARG A CA 1
ATOM 1379 C C . ARG A 1 183 ? -3.798 -0.724 -1.529 1.00 85.69 183 ARG A C 1
ATOM 1381 O O . ARG A 1 183 ? -2.868 -0.309 -2.216 1.00 85.69 183 ARG A O 1
ATOM 1388 N N . PHE A 1 184 ? -4.357 -0.041 -0.541 1.00 89.44 184 PHE A N 1
ATOM 1389 C CA . PHE A 1 184 ? -3.814 1.190 0.019 1.00 89.44 184 PHE A CA 1
ATOM 1390 C C . PHE A 1 184 ? -2.364 1.007 0.500 1.00 89.44 184 PHE A C 1
ATOM 1392 O O . PHE A 1 184 ? -2.027 -0.024 1.090 1.00 89.44 184 PHE A O 1
ATOM 1399 N N . GLY A 1 185 ? -1.522 2.004 0.216 1.00 87.88 185 GLY A N 1
ATOM 1400 C CA . GLY A 1 185 ? -0.163 2.111 0.755 1.00 87.88 185 GLY A CA 1
ATOM 1401 C C . GLY A 1 185 ? -0.179 2.590 2.206 1.00 87.88 185 GLY A C 1
ATOM 1402 O O . GLY A 1 185 ? -1.170 3.151 2.670 1.00 87.88 185 GLY A O 1
ATOM 1403 N N . ASP A 1 186 ? 0.897 2.368 2.939 1.00 89.38 186 ASP A N 1
ATOM 1404 C CA . ASP A 1 186 ? 1.033 2.815 4.323 1.00 89.38 186 ASP A CA 1
ATOM 1405 C C . ASP A 1 186 ? 2.491 3.245 4.525 1.00 89.38 186 ASP A C 1
ATOM 1407 O O . ASP A 1 186 ? 3.344 2.354 4.542 1.00 89.38 186 ASP A O 1
ATOM 1411 N N . PRO A 1 187 ? 2.799 4.550 4.690 1.00 93.94 187 PRO A N 1
ATOM 1412 C CA . PRO A 1 187 ? 1.899 5.594 5.198 1.00 93.94 187 PRO A CA 1
ATOM 1413 C C . PRO A 1 187 ? 1.223 6.506 4.149 1.00 93.94 187 PRO A C 1
ATOM 1415 O O . PRO A 1 187 ? 0.702 7.564 4.505 1.00 93.94 187 PRO A O 1
ATOM 1418 N N . GLU A 1 188 ? 1.214 6.167 2.855 1.00 95.75 188 GLU A N 1
ATOM 1419 C CA . GLU A 1 188 ? 0.650 7.058 1.821 1.00 95.75 188 GLU A CA 1
ATOM 1420 C C . GLU A 1 188 ? -0.841 7.334 2.015 1.00 95.75 188 GLU A C 1
ATOM 1422 O O . GLU A 1 188 ? -1.305 8.444 1.766 1.00 95.75 188 GLU A O 1
ATOM 1427 N N . THR A 1 189 ? -1.600 6.356 2.506 1.00 96.06 189 THR A N 1
ATOM 1428 C CA . THR A 1 189 ? -3.036 6.519 2.784 1.00 96.06 189 THR A CA 1
ATOM 1429 C C . THR A 1 189 ? -3.295 7.631 3.790 1.00 96.06 189 THR A C 1
ATOM 1431 O O . THR A 1 189 ? -4.200 8.441 3.595 1.00 96.06 189 THR A O 1
ATOM 1434 N N . GLN A 1 190 ? -2.456 7.712 4.820 1.00 95.94 190 GLN A N 1
ATOM 1435 C CA . GLN A 1 190 ? -2.509 8.729 5.860 1.00 95.94 190 GLN A CA 1
ATOM 1436 C C . GLN A 1 190 ? -2.179 10.121 5.305 1.00 95.94 190 GLN A C 1
ATOM 1438 O O . GLN A 1 190 ? -2.649 11.106 5.858 1.00 95.94 190 GLN A O 1
ATOM 1443 N N . ALA A 1 191 ? -1.433 10.225 4.201 1.00 96.69 191 ALA A N 1
ATOM 1444 C CA . ALA A 1 191 ? -1.192 11.491 3.507 1.00 96.69 191 ALA A CA 1
ATOM 1445 C C . ALA A 1 191 ? -2.253 11.811 2.433 1.00 96.69 191 ALA A C 1
ATOM 1447 O O . ALA A 1 191 ? -2.467 12.973 2.112 1.00 96.69 191 ALA A O 1
ATOM 1448 N N . ILE A 1 192 ? -2.928 10.809 1.865 1.00 97.19 192 ILE A N 1
ATOM 1449 C CA . ILE A 1 192 ? -3.873 10.998 0.753 1.00 97.19 192 ILE A CA 1
ATOM 1450 C C . ILE A 1 192 ? -5.298 11.254 1.245 1.00 97.19 192 ILE A C 1
ATOM 1452 O O . ILE A 1 192 ? -5.930 12.221 0.820 1.00 97.19 192 ILE A O 1
ATOM 1456 N N . LEU A 1 193 ? -5.828 10.386 2.111 1.00 96.44 193 LEU A N 1
ATOM 1457 C CA . LEU A 1 193 ? -7.242 10.430 2.494 1.00 96.44 193 LEU A CA 1
ATOM 1458 C C . LEU A 1 193 ? -7.656 11.732 3.198 1.00 96.44 193 LEU A C 1
ATOM 1460 O O . LEU A 1 193 ? -8.750 12.206 2.897 1.00 96.44 193 LEU A O 1
ATOM 1464 N N . PRO A 1 194 ? -6.819 12.386 4.033 1.00 95.62 194 PRO A N 1
ATOM 1465 C CA . PRO A 1 194 ? -7.176 13.680 4.626 1.00 95.62 194 PRO A CA 1
ATOM 1466 C C . PRO A 1 194 ? -7.409 14.809 3.614 1.00 95.62 194 PRO A C 1
ATOM 1468 O O . PRO A 1 194 ? -7.956 15.851 3.969 1.00 95.62 194 PRO A O 1
ATOM 1471 N N . LEU A 1 195 ? -6.981 14.635 2.359 1.00 96.31 195 LEU A N 1
ATOM 1472 C CA . LEU A 1 195 ? -7.202 15.611 1.294 1.00 96.31 195 LEU A CA 1
ATOM 1473 C C . LEU A 1 195 ? -8.577 15.470 0.648 1.00 96.31 195 LEU A C 1
ATOM 1475 O O . LEU A 1 195 ? -9.026 16.401 -0.019 1.00 96.31 195 LEU A O 1
ATOM 1479 N N . MET A 1 196 ? -9.218 14.309 0.787 1.00 95.56 196 MET A N 1
ATOM 1480 C CA . MET A 1 196 ? -10.499 14.006 0.164 1.00 95.56 196 MET A CA 1
ATOM 1481 C C . MET A 1 196 ? -11.620 14.780 0.863 1.00 95.56 196 MET A C 1
ATOM 1483 O O . MET A 1 196 ? -11.778 14.719 2.078 1.00 95.56 196 MET A O 1
ATOM 1487 N N . ARG A 1 197 ? -12.388 15.542 0.080 1.00 94.69 197 ARG A N 1
ATOM 1488 C CA . ARG A 1 197 ? -13.506 16.379 0.558 1.00 94.69 197 ARG A CA 1
ATOM 1489 C C . ARG A 1 197 ? -14.867 15.711 0.387 1.00 94.69 197 ARG A C 1
ATOM 1491 O O . ARG A 1 197 ? -15.895 16.346 0.579 1.00 94.69 197 ARG A O 1
ATOM 1498 N N . GLU A 1 198 ? -14.845 14.449 -0.004 1.00 92.81 198 GLU A N 1
ATOM 1499 C CA . GLU A 1 198 ? -16.004 13.603 -0.239 1.00 92.81 198 GLU A CA 1
ATOM 1500 C C . GLU A 1 198 ? -15.946 12.412 0.722 1.00 92.81 198 GLU A C 1
ATOM 1502 O O . GLU A 1 198 ? -14.869 12.061 1.215 1.00 92.81 198 GLU A O 1
ATOM 1507 N N . ASP A 1 199 ? -17.090 11.773 0.959 1.00 88.19 199 ASP A N 1
ATOM 1508 C CA . ASP A 1 199 ? -17.145 10.509 1.692 1.00 88.19 199 ASP A CA 1
ATOM 1509 C C . ASP A 1 199 ? -16.415 9.415 0.896 1.00 88.19 199 ASP A C 1
ATOM 1511 O O . ASP A 1 199 ? -16.610 9.253 -0.311 1.00 88.19 199 ASP A O 1
ATOM 1515 N N . LEU A 1 200 ? -15.553 8.661 1.576 1.00 92.06 200 LEU A N 1
ATOM 1516 C CA . LEU A 1 200 ? -14.800 7.551 1.004 1.00 92.06 200 LEU A CA 1
ATOM 1517 C C . LEU A 1 200 ? -15.696 6.345 0.679 1.00 92.06 200 LEU A C 1
ATOM 1519 O O . LEU A 1 200 ? -15.440 5.643 -0.303 1.00 92.06 200 LEU A O 1
ATOM 1523 N N . LEU A 1 201 ? -16.729 6.078 1.483 1.00 87.88 201 LEU A N 1
ATOM 1524 C CA . LEU A 1 201 ? -17.538 4.864 1.371 1.00 87.88 201 LEU A CA 1
ATOM 1525 C C . LEU A 1 201 ? -18.221 4.721 -0.006 1.00 87.88 201 LEU A C 1
ATOM 1527 O O . LEU A 1 201 ? -18.085 3.647 -0.604 1.00 87.88 201 LEU A O 1
ATOM 1531 N N . PRO A 1 202 ? -18.862 5.762 -0.580 1.00 91.94 202 PRO A N 1
ATOM 1532 C CA . PRO A 1 202 ? -19.424 5.695 -1.929 1.00 91.94 202 PRO A CA 1
ATOM 1533 C C . PRO A 1 202 ? -18.409 5.297 -3.007 1.00 91.94 202 PRO A C 1
ATOM 1535 O O . PRO A 1 202 ? -18.751 4.563 -3.932 1.00 91.94 202 PRO A O 1
ATOM 1538 N N . TRP A 1 203 ? -17.151 5.728 -2.889 1.00 94.50 203 TRP A N 1
ATOM 1539 C CA . TRP A 1 203 ? -16.096 5.379 -3.845 1.00 94.50 203 TRP A CA 1
ATOM 1540 C C . TRP A 1 203 ? -15.669 3.918 -3.743 1.00 94.50 203 TRP A C 1
ATOM 1542 O O . TRP A 1 203 ? -15.474 3.259 -4.767 1.00 94.50 203 TRP A O 1
ATOM 1552 N N . LEU A 1 204 ? -15.552 3.401 -2.517 1.00 91.94 204 LEU A N 1
ATOM 1553 C CA . LEU A 1 204 ? -15.246 1.991 -2.273 1.00 91.94 204 LEU A CA 1
ATOM 1554 C C . LEU A 1 204 ? -16.366 1.086 -2.794 1.00 91.94 204 LEU A C 1
ATOM 1556 O O . LEU A 1 204 ? -16.085 0.100 -3.479 1.00 91.94 204 LEU A O 1
ATOM 1560 N N . LEU A 1 205 ? -17.623 1.448 -2.519 1.00 88.69 205 LEU A N 1
ATOM 1561 C CA . LEU A 1 205 ? -18.792 0.719 -3.007 1.00 88.69 205 LEU A CA 1
ATOM 1562 C C . LEU A 1 205 ? -18.858 0.747 -4.538 1.00 88.69 205 LEU A C 1
ATOM 1564 O O . LEU A 1 205 ? -18.983 -0.299 -5.169 1.00 88.69 205 LEU A O 1
ATOM 1568 N N . ALA A 1 206 ? -18.664 1.918 -5.147 1.00 92.88 206 ALA A N 1
ATOM 1569 C CA . ALA A 1 206 ? -18.696 2.056 -6.597 1.00 92.88 206 ALA A CA 1
ATOM 1570 C C . ALA A 1 206 ? -17.587 1.253 -7.303 1.00 92.88 206 ALA A C 1
ATOM 1572 O O . ALA A 1 206 ? -17.816 0.667 -8.364 1.00 92.88 206 ALA A O 1
ATOM 1573 N N . ALA A 1 207 ? -16.393 1.165 -6.709 1.00 94.50 207 ALA A N 1
ATOM 1574 C CA . ALA A 1 207 ? -15.327 0.291 -7.197 1.00 94.50 207 ALA A CA 1
ATOM 1575 C C . ALA A 1 207 ? -15.700 -1.201 -7.088 1.00 94.50 207 ALA A C 1
ATOM 1577 O O . ALA A 1 207 ? -15.417 -1.983 -7.995 1.00 94.50 207 ALA A O 1
ATOM 1578 N N . ALA A 1 208 ? -16.361 -1.614 -6.004 1.00 87.75 208 ALA A N 1
ATOM 1579 C CA . ALA A 1 208 ? -16.808 -2.996 -5.834 1.00 87.75 208 ALA A CA 1
ATOM 1580 C C . ALA A 1 208 ? -17.922 -3.381 -6.829 1.00 87.75 208 ALA A C 1
ATOM 1582 O O . ALA A 1 208 ? -17.913 -4.489 -7.379 1.00 87.75 208 ALA A O 1
ATOM 1583 N N . GLU A 1 209 ? -18.851 -2.462 -7.097 1.00 91.94 209 GLU A N 1
ATOM 1584 C CA . GLU A 1 209 ? -20.048 -2.702 -7.911 1.00 91.94 209 GLU A CA 1
ATOM 1585 C C . GLU A 1 209 ? -19.852 -2.486 -9.416 1.00 91.94 209 GLU A C 1
ATOM 1587 O O . GLU A 1 209 ? -20.674 -2.952 -10.206 1.00 91.94 209 GLU A O 1
ATOM 1592 N N . GLY A 1 210 ? -18.767 -1.840 -9.852 1.00 94.44 210 GLY A N 1
ATOM 1593 C CA . GLY A 1 210 ? -18.590 -1.523 -11.275 1.00 94.44 210 GLY A CA 1
ATOM 1594 C C . GLY A 1 210 ? -19.210 -0.186 -11.689 1.00 94.44 210 GLY A C 1
ATOM 1595 O O . GLY A 1 210 ? -19.586 -0.015 -12.847 1.00 94.44 210 GLY A O 1
ATOM 1596 N N . THR A 1 211 ? -19.386 0.753 -10.757 1.00 96.00 211 THR A N 1
ATOM 1597 C CA . THR A 1 211 ? -20.207 1.963 -10.936 1.00 96.00 211 THR A CA 1
ATOM 1598 C C . THR A 1 211 ? -19.439 3.265 -10.687 1.00 96.00 211 THR A C 1
ATOM 1600 O O . THR A 1 211 ? -20.060 4.297 -10.434 1.00 96.00 211 THR A O 1
ATOM 1603 N N . LEU A 1 212 ? -18.100 3.265 -10.803 1.00 97.19 212 LEU A N 1
ATOM 1604 C CA . LEU A 1 212 ? -17.299 4.471 -10.553 1.00 97.19 212 LEU A CA 1
ATOM 1605 C C . LEU A 1 212 ? -17.774 5.673 -11.395 1.00 97.19 212 LEU A C 1
ATOM 1607 O O . LEU A 1 212 ? -17.997 5.540 -12.609 1.00 97.19 212 LEU A O 1
ATOM 1611 N N . PRO A 1 213 ? -17.880 6.872 -10.790 1.00 94.06 213 PRO A N 1
ATOM 1612 C CA . PRO A 1 213 ? -18.314 8.072 -11.495 1.00 94.06 213 PRO A CA 1
ATOM 1613 C C . PRO A 1 213 ? -17.303 8.478 -12.582 1.00 94.06 213 PRO A C 1
ATOM 1615 O O . PRO A 1 213 ? -16.143 8.062 -12.559 1.00 94.06 213 PRO A O 1
ATOM 1618 N N . PRO A 1 214 ? -17.698 9.293 -13.579 1.00 90.19 214 PRO A N 1
ATOM 1619 C CA . PRO A 1 214 ? -16.802 9.743 -14.650 1.00 90.19 214 PRO A CA 1
ATOM 1620 C C . PRO A 1 214 ? -15.681 10.671 -14.161 1.00 90.19 214 PRO A C 1
ATOM 1622 O O . PRO A 1 214 ? -14.630 10.746 -14.790 1.00 90.19 214 PRO A O 1
ATOM 1625 N N . THR A 1 215 ? -15.892 11.371 -13.050 1.00 92.25 215 THR A N 1
ATOM 1626 C CA . THR A 1 215 ? -14.929 12.301 -12.453 1.00 92.25 215 THR A CA 1
ATOM 1627 C C . THR A 1 215 ? -14.012 11.590 -11.464 1.00 92.25 215 THR A C 1
ATOM 1629 O O . THR A 1 215 ? -14.322 10.492 -11.017 1.00 92.25 215 THR A O 1
ATOM 1632 N N . ALA A 1 216 ? -12.869 12.199 -11.144 1.00 93.00 216 ALA A N 1
ATOM 1633 C CA . ALA A 1 216 ? -12.006 11.778 -10.036 1.00 93.00 216 ALA A CA 1
ATOM 1634 C C . ALA A 1 216 ? -12.509 12.367 -8.700 1.00 93.00 216 ALA A C 1
ATOM 1636 O O . ALA A 1 216 ? -13.200 13.390 -8.750 1.00 93.00 216 ALA A O 1
ATOM 1637 N N . PRO A 1 217 ? -12.130 11.787 -7.543 1.00 94.06 217 PRO A N 1
ATOM 1638 C CA . PRO A 1 217 ? -12.468 12.339 -6.233 1.00 94.06 217 PRO A CA 1
ATOM 1639 C C . PRO A 1 217 ? -12.015 13.793 -6.084 1.00 94.06 217 PRO A C 1
ATOM 1641 O O . PRO A 1 217 ? -10.910 14.160 -6.512 1.00 94.06 217 PRO A O 1
ATOM 1644 N N . HIS A 1 218 ? -12.852 14.629 -5.469 1.00 95.56 218 HIS A N 1
ATOM 1645 C CA . HIS A 1 218 ? -12.466 15.983 -5.106 1.00 95.56 218 HIS A CA 1
ATOM 1646 C C . HIS A 1 218 ? -11.512 15.965 -3.907 1.00 95.56 218 HIS A C 1
ATOM 1648 O O . HIS A 1 218 ? -11.895 15.660 -2.776 1.00 95.56 218 HIS A O 1
ATOM 1654 N N . CYS A 1 219 ? -10.253 16.325 -4.162 1.00 95.50 219 CYS A N 1
ATOM 1655 C CA . CYS A 1 219 ? -9.219 16.450 -3.142 1.00 95.50 219 CYS A CA 1
ATOM 1656 C C . CYS A 1 219 ? -8.596 17.850 -3.166 1.00 95.50 219 CYS A C 1
ATOM 1658 O O . CYS A 1 219 ? -8.311 18.371 -4.248 1.00 95.50 219 CYS A O 1
ATOM 1660 N N . THR A 1 220 ? -8.355 18.446 -1.995 1.00 95.69 220 THR A N 1
ATOM 1661 C CA . THR A 1 220 ? -7.768 19.792 -1.864 1.00 95.69 220 THR A CA 1
ATOM 1662 C C . THR A 1 220 ? -6.860 19.923 -0.641 1.00 95.69 220 THR A C 1
ATOM 1664 O O . THR A 1 220 ? -7.084 19.286 0.389 1.00 95.69 220 THR A O 1
ATOM 1667 N N . GLY A 1 221 ? -5.871 20.815 -0.737 1.00 95.56 221 GLY A N 1
ATOM 1668 C CA . GLY A 1 221 ? -4.888 21.079 0.315 1.00 95.56 221 GLY A CA 1
ATOM 1669 C C . GLY A 1 221 ? -3.633 20.217 0.183 1.00 95.56 221 GLY A C 1
ATOM 1670 O O . GLY A 1 221 ? -3.306 19.717 -0.893 1.00 95.56 221 GLY A O 1
ATOM 1671 N N . SER A 1 222 ? -2.907 20.076 1.283 1.00 96.44 222 SER A N 1
ATOM 1672 C CA . SER A 1 222 ? -1.695 19.274 1.424 1.00 96.44 222 SER A CA 1
ATOM 1673 C C . SER A 1 222 ? -1.683 18.567 2.773 1.00 96.44 222 SER A C 1
ATOM 1675 O O . SER A 1 222 ? -2.262 19.056 3.744 1.00 96.44 222 SER A O 1
ATOM 1677 N N . ALA A 1 223 ? -1.022 17.418 2.828 1.00 97.56 223 ALA A N 1
ATOM 1678 C CA . ALA A 1 223 ? -0.878 16.606 4.021 1.00 97.56 223 ALA A CA 1
ATOM 1679 C C . ALA A 1 223 ? 0.511 15.967 4.065 1.00 97.56 223 ALA A C 1
ATOM 1681 O O . ALA A 1 223 ? 1.054 15.540 3.044 1.00 97.56 223 ALA A O 1
ATOM 1682 N N . VAL A 1 224 ? 1.075 15.911 5.268 1.00 97.69 224 VAL A N 1
ATOM 1683 C CA . VAL A 1 224 ? 2.368 15.294 5.564 1.00 97.69 224 VAL A CA 1
ATOM 1684 C C . VAL A 1 224 ? 2.179 14.355 6.744 1.00 97.69 224 VAL A C 1
ATOM 1686 O O . VAL A 1 224 ? 1.765 14.786 7.817 1.00 97.69 224 VAL A O 1
ATOM 1689 N N . ALA A 1 225 ? 2.485 13.081 6.533 1.00 97.62 225 ALA A N 1
ATOM 1690 C CA . ALA A 1 225 ? 2.439 12.015 7.517 1.00 97.62 225 ALA A CA 1
ATOM 1691 C C . ALA A 1 225 ? 3.861 11.685 7.991 1.00 97.62 225 ALA A C 1
ATOM 1693 O O . ALA A 1 225 ? 4.713 11.322 7.179 1.00 97.62 225 ALA A O 1
ATOM 1694 N N . VAL A 1 226 ? 4.113 11.788 9.296 1.00 98.00 226 VAL A N 1
ATOM 1695 C CA . VAL A 1 226 ? 5.386 11.422 9.937 1.00 98.00 226 VAL A CA 1
ATOM 1696 C C . VAL A 1 226 ? 5.165 10.183 10.793 1.00 98.00 226 VAL A C 1
ATOM 1698 O O . VAL A 1 226 ? 4.324 10.190 11.694 1.00 98.00 226 VAL A O 1
ATOM 1701 N N . VAL A 1 227 ? 5.923 9.121 10.516 1.00 97.88 227 VAL A N 1
ATOM 1702 C CA . VAL A 1 227 ? 5.825 7.856 11.249 1.00 97.88 227 VAL A CA 1
ATOM 1703 C C . VAL A 1 227 ? 6.801 7.841 12.419 1.00 97.88 227 VAL A C 1
ATOM 1705 O O . VAL A 1 227 ? 7.993 8.103 12.262 1.00 97.88 227 VAL A O 1
ATOM 1708 N N . TYR A 1 228 ? 6.289 7.442 13.580 1.00 97.50 228 TYR A N 1
ATOM 1709 C CA . TYR A 1 228 ? 7.057 7.160 14.786 1.00 97.50 228 TYR A CA 1
ATOM 1710 C C . TYR A 1 228 ? 7.194 5.648 14.950 1.00 97.50 228 TYR A C 1
ATOM 1712 O O . TYR A 1 228 ? 6.198 4.919 14.968 1.00 97.50 228 TYR A O 1
ATOM 1720 N N . ALA A 1 229 ? 8.428 5.169 15.056 1.00 97.19 229 ALA A N 1
ATOM 1721 C CA . ALA A 1 229 ? 8.779 3.757 15.105 1.00 97.19 229 ALA A CA 1
ATOM 1722 C C . ALA A 1 229 ? 9.446 3.372 16.434 1.00 97.19 229 ALA A C 1
ATOM 1724 O O . ALA A 1 229 ? 10.119 4.186 17.071 1.00 97.19 229 ALA A O 1
ATOM 1725 N N . SER A 1 230 ? 9.255 2.116 16.836 1.00 97.25 230 SER A N 1
ATOM 1726 C CA . SER A 1 230 ? 9.909 1.505 17.994 1.00 97.25 230 SER A CA 1
ATOM 1727 C C . SER A 1 230 ? 11.425 1.417 17.802 1.00 97.25 230 SER A C 1
ATOM 1729 O O . SER A 1 230 ? 11.868 1.146 16.681 1.00 97.25 230 SER A O 1
ATOM 1731 N N . PRO A 1 231 ? 12.226 1.537 18.877 1.00 96.69 231 PRO A N 1
ATOM 1732 C CA . PRO A 1 231 ? 13.667 1.323 18.800 1.00 96.69 231 PRO A CA 1
ATOM 1733 C C . PRO A 1 231 ? 13.987 -0.071 18.252 1.00 96.69 231 PRO A C 1
ATOM 1735 O O . PRO A 1 231 ? 13.350 -1.058 18.622 1.00 96.69 231 PRO A O 1
ATOM 1738 N N . GLY A 1 232 ? 14.983 -0.155 17.371 1.00 92.69 232 GLY A N 1
ATOM 1739 C CA . GLY A 1 232 ? 15.405 -1.406 16.730 1.00 92.69 232 GLY A CA 1
ATOM 1740 C C . GLY A 1 232 ? 14.598 -1.778 15.480 1.00 92.69 232 GLY A C 1
ATOM 1741 O O . GLY A 1 232 ? 14.910 -2.770 14.818 1.00 92.69 232 GLY A O 1
ATOM 1742 N N . TYR A 1 233 ? 13.588 -0.987 15.108 1.00 92.31 233 TYR A N 1
ATOM 1743 C CA . TYR A 1 233 ? 12.947 -1.085 13.798 1.00 92.31 233 TYR A CA 1
ATOM 1744 C C . TYR A 1 233 ? 13.959 -0.744 12.679 1.00 92.31 233 TYR A C 1
ATOM 1746 O O . TYR A 1 233 ? 14.726 0.208 12.837 1.00 92.31 233 TYR A O 1
ATOM 1754 N N . PRO A 1 234 ? 13.995 -1.473 11.539 1.00 86.75 234 PRO A N 1
ATOM 1755 C CA . PRO A 1 234 ? 13.061 -2.508 11.074 1.00 86.75 234 PRO A CA 1
ATOM 1756 C C . PRO A 1 234 ? 13.423 -3.964 11.405 1.00 86.75 234 PRO A C 1
ATOM 1758 O O . PRO A 1 234 ? 12.700 -4.875 10.992 1.00 86.75 234 PRO A O 1
ATOM 1761 N N . GLU A 1 235 ? 14.524 -4.211 12.110 1.00 86.38 235 GLU A N 1
ATOM 1762 C CA . GLU A 1 235 ? 15.045 -5.568 12.316 1.00 86.38 235 GLU A CA 1
ATOM 1763 C C . GLU A 1 235 ? 14.423 -6.262 13.529 1.00 86.38 235 GLU A C 1
ATOM 1765 O O . GLU A 1 235 ? 13.852 -7.345 13.393 1.00 86.38 235 GLU A O 1
ATOM 1770 N N . ALA A 1 236 ? 14.503 -5.625 14.697 1.00 90.44 236 ALA A N 1
ATOM 1771 C CA . ALA A 1 236 ? 14.083 -6.172 15.982 1.00 90.44 236 ALA A CA 1
ATOM 1772 C C . ALA A 1 236 ? 13.448 -5.064 16.844 1.00 90.44 236 ALA A C 1
ATOM 1774 O O . ALA A 1 236 ? 14.088 -4.556 17.768 1.00 90.44 236 ALA A O 1
ATOM 1775 N N . PRO A 1 237 ? 12.208 -4.641 16.527 1.00 90.25 237 PRO A N 1
ATOM 1776 C CA . PRO A 1 237 ? 11.542 -3.567 17.253 1.00 90.25 237 PRO A CA 1
ATOM 1777 C C . PRO A 1 237 ? 11.252 -3.968 18.704 1.00 90.25 237 PRO A C 1
ATOM 1779 O O . PRO A 1 237 ? 10.705 -5.043 18.957 1.00 90.25 237 PRO A O 1
ATOM 1782 N N . GLN A 1 238 ? 11.573 -3.086 19.648 1.00 95.06 238 GLN A N 1
ATOM 1783 C CA . GLN A 1 238 ? 11.238 -3.265 21.062 1.00 95.06 238 GLN A CA 1
ATOM 1784 C C . GLN A 1 238 ? 9.816 -2.749 21.326 1.00 95.06 238 GLN A C 1
ATOM 1786 O O . GLN A 1 238 ? 9.429 -1.675 20.856 1.00 95.06 238 GLN A O 1
ATOM 1791 N N . LEU A 1 239 ? 9.022 -3.548 22.039 1.00 93.88 239 LEU A N 1
ATOM 1792 C CA . LEU A 1 239 ? 7.590 -3.328 22.256 1.00 93.88 239 LEU A CA 1
ATOM 1793 C C . LEU A 1 239 ? 7.288 -3.128 23.747 1.00 93.88 239 LEU A C 1
ATOM 1795 O O . LEU A 1 239 ? 8.093 -3.497 24.600 1.00 93.88 239 LEU A O 1
ATOM 1799 N N . GLY A 1 240 ? 6.098 -2.617 24.054 1.00 94.19 240 GLY A N 1
ATOM 1800 C CA . GLY A 1 240 ? 5.584 -2.440 25.413 1.00 94.19 240 GLY A CA 1
ATOM 1801 C C . GLY A 1 240 ? 5.935 -1.098 26.054 1.00 94.19 240 GLY A C 1
ATOM 1802 O O . GLY A 1 240 ? 5.599 -0.877 27.213 1.00 94.19 240 GLY A O 1
ATOM 1803 N N . SER A 1 241 ? 6.585 -0.186 25.329 1.00 96.69 241 SER A N 1
ATOM 1804 C CA . SER A 1 241 ? 6.896 1.149 25.846 1.00 96.69 241 SER A CA 1
ATOM 1805 C C . SER A 1 241 ? 5.627 1.998 25.906 1.00 96.69 241 SER A C 1
ATOM 1807 O O . SER A 1 241 ? 4.903 2.093 24.916 1.00 96.69 241 SER A O 1
ATOM 1809 N N . ARG A 1 242 ? 5.371 2.651 27.043 1.00 97.19 242 ARG A N 1
ATOM 1810 C CA . ARG A 1 242 ? 4.248 3.586 27.188 1.00 97.19 242 ARG A CA 1
ATOM 1811 C C . ARG A 1 242 ? 4.410 4.793 26.264 1.00 97.19 242 ARG A C 1
ATOM 1813 O O . ARG A 1 242 ? 5.501 5.355 26.154 1.00 97.19 242 ARG A O 1
ATOM 1820 N N . VAL A 1 243 ? 3.310 5.183 25.628 1.00 97.00 243 VAL A N 1
ATOM 1821 C CA . VAL A 1 243 ? 3.196 6.379 24.791 1.00 97.00 243 VAL A CA 1
ATOM 1822 C C . VAL A 1 243 ? 2.672 7.533 25.645 1.00 97.00 243 VAL A C 1
ATOM 1824 O O . VAL A 1 243 ? 1.643 7.403 26.300 1.00 97.00 243 VAL A O 1
ATOM 1827 N N . PHE A 1 244 ? 3.371 8.667 25.628 1.00 96.44 244 PHE A N 1
ATOM 1828 C CA . PHE A 1 244 ? 2.990 9.889 26.345 1.00 96.44 244 PHE A CA 1
ATOM 1829 C C . PHE A 1 244 ? 2.698 11.038 25.374 1.00 96.44 244 PHE A C 1
ATOM 1831 O O . PHE A 1 244 ? 3.283 11.074 24.288 1.00 96.44 244 PHE A O 1
ATOM 1838 N N . GLY A 1 245 ? 1.888 12.018 25.799 1.00 92.69 245 GLY A N 1
ATOM 1839 C CA . GLY A 1 245 ? 1.585 13.232 25.029 1.00 92.69 245 GLY A CA 1
ATOM 1840 C C . GLY A 1 245 ? 0.441 13.066 24.024 1.00 92.69 245 GLY A C 1
ATOM 1841 O O . GLY A 1 245 ? 0.362 13.833 23.067 1.00 92.69 245 GLY A O 1
ATOM 1842 N N . LEU A 1 246 ? -0.419 12.060 24.214 1.00 90.81 246 LEU A N 1
ATOM 1843 C CA . LEU A 1 246 ? -1.628 11.854 23.402 1.00 90.81 246 LEU A CA 1
ATOM 1844 C C . LEU A 1 246 ? -2.682 12.940 23.683 1.00 90.81 246 LEU A C 1
ATOM 1846 O O . LEU A 1 246 ? -3.487 13.274 22.822 1.00 90.81 246 LEU A O 1
ATOM 1850 N N . GLU A 1 247 ? -2.640 13.505 24.884 1.00 87.31 247 GLU A N 1
ATOM 1851 C CA . GLU A 1 247 ? -3.469 14.590 25.394 1.00 87.31 247 GLU A CA 1
ATOM 1852 C C . GLU A 1 247 ? -3.067 15.979 24.864 1.00 87.31 247 GLU A C 1
ATOM 1854 O O . GLU A 1 247 ? -3.900 16.881 24.820 1.00 87.31 247 GLU A O 1
ATOM 1859 N N . ASP A 1 248 ? -1.817 16.135 24.413 1.00 87.31 248 ASP A N 1
ATOM 1860 C CA . ASP A 1 248 ? -1.221 17.412 23.985 1.00 87.31 248 ASP A CA 1
ATOM 1861 C C . ASP A 1 248 ? -1.160 17.558 22.451 1.00 87.31 248 ASP A C 1
ATOM 1863 O O . ASP A 1 248 ? -0.393 18.361 21.907 1.00 87.31 248 ASP A O 1
ATOM 1867 N N . LEU A 1 249 ? -1.923 16.744 21.718 1.00 86.44 249 LEU A N 1
ATOM 1868 C CA . LEU A 1 249 ? -1.931 16.784 20.258 1.00 86.44 249 LEU A CA 1
ATOM 1869 C C . LEU A 1 249 ? -2.565 18.078 19.751 1.00 86.44 249 LEU A C 1
ATOM 1871 O O . LEU A 1 249 ? -3.574 18.558 20.266 1.00 86.44 249 LEU A O 1
ATOM 1875 N N . ASN A 1 250 ? -1.991 18.622 18.679 1.00 86.94 250 ASN A N 1
ATOM 1876 C CA . ASN A 1 250 ? -2.594 19.745 17.980 1.00 86.94 250 ASN A CA 1
ATOM 1877 C C . ASN A 1 250 ? -3.956 19.297 17.404 1.00 86.94 250 ASN A C 1
ATOM 1879 O O . ASN A 1 250 ? -3.975 18.332 16.636 1.00 86.94 250 ASN A O 1
ATOM 1883 N N . PRO A 1 251 ? -5.073 19.988 17.702 1.00 86.00 251 PRO A N 1
ATOM 1884 C CA . PRO A 1 251 ? -6.389 19.635 17.163 1.00 86.00 251 PRO A CA 1
ATOM 1885 C C . PRO A 1 251 ? -6.462 19.630 15.626 1.00 86.00 251 PRO A C 1
ATOM 1887 O O . PRO A 1 251 ? -7.338 18.990 15.055 1.00 86.00 251 PRO A O 1
ATOM 1890 N N . GLU A 1 252 ? -5.544 20.329 14.949 1.00 86.44 252 GLU A N 1
ATOM 1891 C CA . GLU A 1 252 ? -5.413 20.364 13.482 1.00 86.44 252 GLU A CA 1
ATOM 1892 C C . GLU A 1 252 ? -4.518 19.242 12.916 1.00 86.44 252 GLU A C 1
ATOM 1894 O O . GLU A 1 252 ? -4.145 19.259 11.738 1.00 86.44 252 GLU A O 1
ATOM 1899 N N . THR A 1 253 ? -4.101 18.294 13.757 1.00 93.62 253 THR A N 1
ATOM 1900 C CA . THR A 1 253 ? -3.387 17.084 13.340 1.00 93.62 253 THR A CA 1
ATOM 1901 C C . THR A 1 253 ? -4.270 15.860 13.507 1.00 93.62 253 THR A C 1
ATOM 1903 O O . THR A 1 253 ? -5.054 15.759 14.445 1.00 93.62 253 THR A O 1
ATOM 1906 N N . LEU A 1 254 ? -4.102 14.895 12.610 1.00 94.88 254 LEU A N 1
ATOM 1907 C CA . LEU A 1 254 ? -4.678 13.565 12.759 1.00 94.88 254 LEU A CA 1
ATOM 1908 C C . LEU A 1 254 ? -3.614 12.623 13.317 1.00 94.88 254 LEU A C 1
ATOM 1910 O O . LEU A 1 254 ? -2.483 12.600 12.829 1.00 94.88 254 LEU A O 1
ATOM 1914 N N . LEU A 1 255 ? -3.982 11.816 14.308 1.00 94.75 255 LEU A N 1
ATOM 1915 C CA . LEU A 1 255 ? -3.135 10.746 14.817 1.00 94.75 255 LEU A CA 1
ATOM 1916 C C . LEU A 1 255 ? -3.691 9.395 14.376 1.00 94.75 255 LEU A C 1
ATOM 1918 O O . LEU A 1 255 ? -4.803 9.018 14.738 1.00 94.75 255 LEU A O 1
ATOM 1922 N N . PHE A 1 256 ? -2.887 8.644 13.630 1.00 94.06 256 PHE A N 1
ATOM 1923 C CA . PHE A 1 256 ? -3.203 7.275 13.247 1.00 94.06 256 PHE A CA 1
ATOM 1924 C C . PHE A 1 256 ? -2.386 6.303 14.085 1.00 94.06 256 PHE A C 1
ATOM 1926 O O . PHE A 1 256 ? -1.154 6.352 14.103 1.00 94.06 256 PHE A O 1
ATOM 1933 N N . HIS A 1 257 ? -3.082 5.390 14.752 1.00 94.06 257 HIS A N 1
ATOM 1934 C CA . HIS A 1 257 ? -2.462 4.280 15.453 1.00 94.06 257 HIS A CA 1
ATOM 1935 C C . HIS A 1 257 ? -2.071 3.193 14.450 1.00 94.06 257 HIS A C 1
ATOM 1937 O O . HIS A 1 257 ? -2.873 2.826 13.599 1.00 94.06 257 HIS A O 1
ATOM 1943 N N . ALA A 1 258 ? -0.845 2.682 14.548 1.00 89.88 258 ALA A N 1
ATOM 1944 C CA . ALA A 1 258 ? -0.383 1.504 13.822 1.00 89.88 258 ALA A CA 1
ATOM 1945 C C . ALA A 1 258 ? -0.126 0.377 14.834 1.00 89.88 258 ALA A C 1
ATOM 1947 O O . ALA A 1 258 ? -1.063 -0.252 15.321 1.00 89.88 258 ALA A O 1
ATOM 1948 N N . GLY A 1 259 ? 1.129 0.136 15.207 1.00 90.31 259 GLY A N 1
ATOM 1949 C CA . GLY A 1 259 ? 1.499 -0.809 16.254 1.00 90.31 259 GLY A CA 1
ATOM 1950 C C . GLY A 1 259 ? 1.325 -0.229 17.653 1.00 90.31 259 GLY A C 1
ATOM 1951 O O . GLY A 1 259 ? 2.328 0.056 18.304 1.00 90.31 259 GLY A O 1
ATOM 1952 N N . THR A 1 260 ? 0.081 -0.077 18.117 1.00 90.94 260 THR A N 1
ATOM 1953 C CA . THR A 1 260 ? -0.233 0.229 19.528 1.00 90.94 260 THR A CA 1
ATOM 1954 C C . THR A 1 260 ? -1.179 -0.800 20.147 1.00 90.94 260 THR A C 1
ATOM 1956 O O . THR A 1 260 ? -1.863 -1.538 19.436 1.00 90.94 260 THR A O 1
ATOM 1959 N N . SER A 1 261 ? -1.188 -0.900 21.471 1.00 87.94 261 SER A N 1
ATOM 1960 C CA . SER A 1 261 ? -2.174 -1.665 22.243 1.00 87.94 261 SER A CA 1
ATOM 1961 C C . SER A 1 261 ? -2.477 -0.952 23.555 1.00 87.94 261 SER A C 1
ATOM 1963 O O . SER A 1 261 ? -1.708 -0.088 23.963 1.00 87.94 261 SER A O 1
ATOM 1965 N N . LEU A 1 262 ? -3.567 -1.334 24.216 1.00 91.12 262 LEU A N 1
ATOM 1966 C CA . LEU A 1 262 ? -3.812 -0.958 25.606 1.00 91.12 262 LEU A CA 1
ATOM 1967 C C . LEU A 1 262 ? -3.153 -1.988 26.530 1.00 91.12 262 LEU A C 1
ATOM 1969 O O . LEU A 1 262 ? -3.253 -3.193 26.273 1.00 91.12 262 LEU A O 1
ATOM 1973 N N . ASP A 1 263 ? -2.465 -1.525 27.567 1.00 89.75 263 ASP A N 1
ATOM 1974 C CA . ASP A 1 263 ? -1.988 -2.369 28.665 1.00 89.75 263 ASP A CA 1
ATOM 1975 C C . ASP A 1 263 ? -3.123 -2.668 29.680 1.00 89.75 263 ASP A C 1
ATOM 1977 O O . ASP A 1 263 ? -4.249 -2.185 29.505 1.00 89.75 263 ASP A O 1
ATOM 1981 N N . PRO A 1 264 ? -2.901 -3.519 30.705 1.00 91.62 264 PRO A N 1
ATOM 1982 C CA . PRO A 1 264 ? -3.921 -3.838 31.712 1.00 91.62 264 PRO A CA 1
ATOM 1983 C C . PRO A 1 264 ? -4.450 -2.627 32.491 1.00 91.62 264 PRO A C 1
ATOM 1985 O O . PRO A 1 264 ? -5.566 -2.677 33.010 1.00 91.62 264 PRO A O 1
ATOM 1988 N N . GLU A 1 265 ? -3.667 -1.555 32.572 1.00 91.62 265 GLU A N 1
ATOM 1989 C CA . GLU A 1 265 ? -4.018 -0.292 33.213 1.00 91.62 265 GLU A CA 1
ATOM 1990 C C . GLU A 1 265 ? -4.806 0.647 32.277 1.00 91.62 265 GLU A C 1
ATOM 1992 O O . GLU A 1 265 ? -5.320 1.672 32.727 1.00 91.62 265 GLU A O 1
ATOM 1997 N N . GLY A 1 266 ? -4.972 0.274 31.002 1.00 91.44 266 GLY A N 1
ATOM 1998 C CA . GLY A 1 266 ? -5.692 1.044 29.988 1.00 91.44 266 GLY A CA 1
ATOM 1999 C C . GLY A 1 266 ? -4.833 2.096 29.284 1.00 91.44 266 GLY A C 1
ATOM 2000 O O . GLY A 1 266 ? -5.372 2.957 28.590 1.00 91.44 266 GLY A O 1
ATOM 2001 N N . GLU A 1 267 ? -3.513 2.040 29.441 1.00 93.94 267 GLU A N 1
ATOM 2002 C CA . GLU A 1 267 ? -2.569 2.977 28.841 1.00 93.94 267 GLU A CA 1
ATOM 2003 C C . GLU A 1 267 ? -2.117 2.500 27.460 1.00 93.94 267 GLU A C 1
ATOM 2005 O O . GLU A 1 267 ? -1.977 1.305 27.190 1.00 93.94 267 GLU A O 1
ATOM 2010 N N . VAL A 1 268 ? -1.849 3.447 26.560 1.00 94.56 268 VAL A N 1
ATOM 2011 C CA . VAL A 1 268 ? -1.362 3.127 25.215 1.00 94.56 268 VAL A CA 1
ATOM 2012 C C . VAL A 1 268 ? 0.120 2.757 25.272 1.00 94.56 268 VAL A C 1
ATOM 2014 O O . VAL A 1 268 ? 0.961 3.551 25.699 1.00 94.56 268 VAL A O 1
ATOM 2017 N N . VAL A 1 269 ? 0.457 1.571 24.767 1.00 95.69 269 VAL A N 1
ATOM 2018 C CA . VAL A 1 269 ? 1.829 1.058 24.658 1.00 95.69 269 VAL A CA 1
ATOM 2019 C C . VAL A 1 269 ? 2.185 0.681 23.219 1.00 95.69 269 VAL A C 1
ATOM 2021 O O . VAL A 1 269 ? 1.310 0.385 22.399 1.00 95.69 269 VAL A O 1
ATOM 2024 N N . THR A 1 270 ? 3.479 0.669 22.894 1.00 95.06 270 THR A N 1
ATOM 2025 C CA . THR A 1 270 ? 3.976 0.207 21.591 1.00 95.06 270 THR A CA 1
ATOM 2026 C C . THR A 1 270 ? 3.736 -1.297 21.410 1.00 95.06 270 THR A C 1
ATOM 2028 O O . THR A 1 270 ? 3.981 -2.099 22.308 1.00 95.06 270 THR A O 1
ATOM 2031 N N . SER A 1 271 ? 3.266 -1.711 20.235 1.00 91.19 271 SER A N 1
ATOM 2032 C CA . SER A 1 271 ? 2.947 -3.113 19.911 1.00 91.19 271 SER A CA 1
ATOM 2033 C C . SER A 1 271 ? 3.375 -3.534 18.497 1.00 91.19 271 SER A C 1
ATOM 2035 O O . SER A 1 271 ? 3.104 -4.654 18.062 1.00 91.19 271 SER A O 1
ATOM 2037 N N . GLY A 1 272 ? 4.085 -2.667 17.771 1.00 88.38 272 GLY A N 1
ATOM 2038 C CA . GLY A 1 272 ? 4.651 -2.977 16.461 1.00 88.38 272 GLY A CA 1
ATOM 2039 C C . GLY A 1 272 ? 5.854 -2.106 16.113 1.00 88.38 272 GLY A C 1
ATOM 2040 O O . GLY A 1 272 ? 6.211 -1.192 16.843 1.00 88.38 272 GLY A O 1
ATOM 2041 N N . GLY A 1 273 ? 6.488 -2.403 14.975 1.00 90.56 273 GLY A N 1
ATOM 2042 C CA . GLY A 1 273 ? 7.674 -1.672 14.522 1.00 90.56 273 GLY A CA 1
ATOM 2043 C C . GLY A 1 273 ? 7.397 -0.210 14.177 1.00 90.56 273 GLY A C 1
ATOM 2044 O O . GLY A 1 273 ? 8.089 0.673 14.665 1.00 90.56 273 GLY A O 1
ATOM 2045 N N . ARG A 1 274 ? 6.353 0.047 13.383 1.00 94.44 274 ARG A N 1
ATOM 2046 C CA . ARG A 1 274 ? 5.780 1.389 13.200 1.00 94.44 274 ARG A CA 1
ATOM 2047 C C . ARG A 1 274 ? 4.630 1.527 14.187 1.00 94.44 274 ARG A C 1
ATOM 2049 O O . ARG A 1 274 ? 3.765 0.653 14.221 1.00 94.44 274 ARG A O 1
ATOM 2056 N N . VAL A 1 275 ? 4.640 2.580 14.991 1.00 94.31 275 VAL A N 1
ATOM 2057 C CA . VAL A 1 275 ? 3.776 2.719 16.169 1.00 94.31 275 VAL A CA 1
ATOM 2058 C C . VAL A 1 275 ? 2.642 3.697 15.887 1.00 94.31 275 VAL A C 1
ATOM 2060 O O . VAL A 1 275 ? 1.477 3.337 16.032 1.00 94.31 275 VAL A O 1
ATOM 2063 N N . LEU A 1 276 ? 2.972 4.907 15.440 1.00 95.44 276 LEU A N 1
ATOM 2064 C CA . LEU A 1 276 ? 2.023 5.996 15.199 1.00 95.44 276 LEU A CA 1
ATOM 2065 C C . LEU A 1 276 ? 2.375 6.722 13.902 1.00 95.44 276 LEU A C 1
ATOM 2067 O O . LEU A 1 276 ? 3.536 6.737 13.497 1.00 95.44 276 LEU A O 1
ATOM 2071 N N . SER A 1 277 ? 1.391 7.378 13.297 1.00 96.50 277 SER A N 1
ATOM 2072 C CA . SER A 1 277 ? 1.600 8.366 12.240 1.00 96.50 277 SER A CA 1
ATOM 2073 C C . SER A 1 277 ? 0.880 9.659 12.605 1.00 96.50 277 SER A C 1
ATOM 2075 O O . SER A 1 277 ? -0.349 9.671 12.685 1.00 96.50 277 SER A O 1
ATOM 2077 N N . VAL A 1 278 ? 1.631 10.744 12.809 1.00 97.00 278 VAL A N 1
ATOM 2078 C CA . VAL A 1 278 ? 1.058 12.090 12.970 1.00 97.00 278 VAL A CA 1
ATOM 2079 C C . VAL A 1 278 ? 0.941 12.718 11.595 1.00 97.00 278 VAL A C 1
ATOM 2081 O O . VAL A 1 278 ? 1.916 12.769 10.845 1.00 97.00 278 VAL A O 1
ATOM 2084 N N . VAL A 1 279 ? -0.250 13.202 11.267 1.00 97.88 279 VAL A N 1
ATOM 2085 C CA . VAL A 1 279 ? -0.534 13.849 9.993 1.00 97.88 279 VAL A CA 1
ATOM 2086 C C . VAL A 1 279 ? -0.914 15.293 10.232 1.00 97.88 279 VAL A C 1
ATOM 2088 O O . VAL A 1 279 ? -1.964 15.589 10.799 1.00 97.88 279 VAL A O 1
ATOM 2091 N N . GLY A 1 280 ? -0.073 16.202 9.757 1.00 96.62 280 GLY A N 1
ATOM 2092 C CA . GLY A 1 280 ? -0.471 17.589 9.585 1.00 96.62 280 GLY A CA 1
ATOM 2093 C C . GLY A 1 280 ? -1.093 17.768 8.208 1.00 96.62 280 GLY A C 1
ATOM 2094 O O . GLY A 1 280 ? -0.541 17.294 7.217 1.00 96.62 280 GLY A O 1
ATOM 2095 N N . HIS A 1 281 ? -2.232 18.451 8.134 1.00 95.56 281 HIS A N 1
ATOM 2096 C CA . HIS A 1 281 ? -2.911 18.760 6.875 1.00 95.56 281 HIS A CA 1
ATOM 2097 C C . HIS A 1 281 ? -3.351 20.227 6.831 1.00 95.56 281 HIS A C 1
ATOM 2099 O O . HIS A 1 281 ? -3.351 20.909 7.853 1.00 95.56 281 HIS A O 1
ATOM 2105 N N . GLY A 1 282 ? -3.658 20.763 5.651 1.00 94.25 282 GLY A N 1
ATOM 2106 C CA . GLY A 1 282 ? -4.225 22.107 5.482 1.00 94.25 282 GLY A CA 1
ATOM 2107 C C . GLY A 1 282 ? -3.993 22.684 4.091 1.00 94.25 282 GLY A C 1
ATOM 2108 O O . GLY A 1 282 ? -3.623 21.962 3.175 1.00 94.25 282 GLY A O 1
ATOM 2109 N N . ASP A 1 283 ? -4.216 23.986 3.925 1.00 94.06 283 ASP A N 1
ATOM 2110 C CA . ASP A 1 283 ? -4.233 24.608 2.592 1.00 94.06 283 ASP A CA 1
ATOM 2111 C C . ASP A 1 283 ? -2.847 24.761 1.957 1.00 94.06 283 ASP A C 1
ATOM 2113 O O . ASP A 1 283 ? -2.730 24.809 0.734 1.00 94.06 283 ASP A O 1
ATOM 2117 N N . THR A 1 284 ? -1.794 24.826 2.777 1.00 92.38 284 THR A N 1
ATOM 2118 C CA . THR A 1 284 ? -0.409 24.957 2.318 1.00 92.38 284 THR A CA 1
ATOM 2119 C C . THR A 1 284 ? 0.431 23.766 2.743 1.00 92.38 284 THR A C 1
ATOM 2121 O O . THR A 1 284 ? 0.246 23.184 3.817 1.00 92.38 284 THR A O 1
ATOM 2124 N N . TYR A 1 285 ? 1.402 23.437 1.899 1.00 92.00 285 TYR A N 1
ATOM 2125 C CA . TYR A 1 285 ? 2.347 22.358 2.133 1.00 92.00 285 TYR A CA 1
ATOM 2126 C C . TYR A 1 285 ? 3.205 22.605 3.381 1.00 92.00 285 TYR A C 1
ATOM 2128 O O . TYR A 1 285 ? 3.334 21.735 4.242 1.00 92.00 285 TYR A O 1
ATOM 2136 N N . GLU A 1 286 ? 3.734 23.818 3.533 1.00 92.56 286 GLU A N 1
ATOM 2137 C CA . GLU A 1 286 ? 4.559 24.221 4.672 1.00 92.56 286 GLU A CA 1
ATOM 2138 C C . GLU A 1 286 ? 3.769 24.171 5.983 1.00 92.56 286 GLU A C 1
ATOM 2140 O O . GLU A 1 286 ? 4.295 23.722 7.003 1.00 92.56 286 GLU A O 1
ATOM 2145 N N . GLY A 1 287 ? 2.496 24.581 5.955 1.00 94.25 287 GLY A N 1
ATOM 2146 C CA . GLY A 1 287 ? 1.605 24.506 7.111 1.00 94.25 287 GLY A CA 1
ATOM 2147 C C . GLY A 1 287 ? 1.319 23.062 7.517 1.00 94.25 287 GLY A C 1
ATOM 2148 O O . GLY A 1 287 ? 1.455 22.71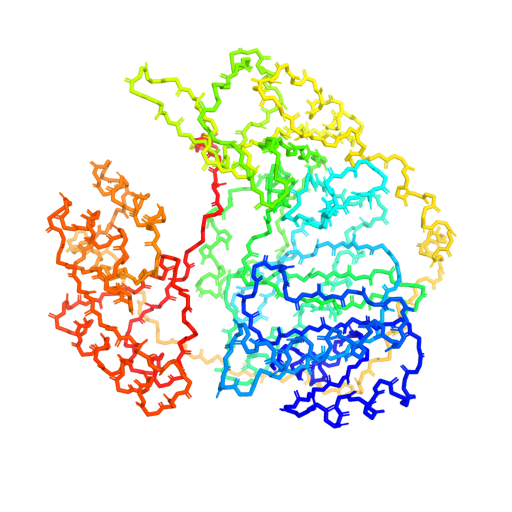3 8.691 1.00 94.25 287 GLY A O 1
ATOM 2149 N N . ALA A 1 288 ? 0.995 22.204 6.544 1.00 95.62 288 ALA A N 1
ATOM 2150 C CA . ALA A 1 288 ? 0.801 20.773 6.763 1.00 95.62 288 ALA A CA 1
ATOM 2151 C C . ALA A 1 288 ? 2.056 20.120 7.366 1.00 95.62 288 ALA A C 1
ATOM 2153 O O . ALA A 1 288 ? 1.976 19.446 8.393 1.00 95.62 288 ALA A O 1
ATOM 2154 N N . ARG A 1 289 ? 3.235 20.401 6.800 1.00 95.50 289 ARG A N 1
ATOM 2155 C CA . ARG A 1 289 ? 4.513 19.899 7.314 1.00 95.50 289 ARG A CA 1
ATOM 2156 C C . ARG A 1 289 ? 4.794 20.386 8.734 1.00 95.50 289 ARG A C 1
ATOM 2158 O O . ARG A 1 289 ? 5.128 19.580 9.596 1.00 95.50 289 ARG A O 1
ATOM 2165 N N . SER A 1 290 ? 4.653 21.686 8.995 1.00 95.25 290 SER A N 1
ATOM 2166 C CA . SER A 1 290 ? 4.909 22.263 10.321 1.00 95.25 290 SER A CA 1
ATOM 2167 C C . SER A 1 290 ? 4.018 21.639 11.396 1.00 95.25 290 SER A C 1
ATOM 2169 O O . SER A 1 290 ? 4.492 21.386 12.501 1.00 95.25 290 SER A O 1
ATOM 2171 N N . ARG A 1 291 ? 2.747 21.367 11.078 1.00 95.62 291 ARG A N 1
ATOM 2172 C CA . ARG A 1 291 ? 1.810 20.695 11.988 1.00 95.62 291 ARG A CA 1
ATOM 2173 C C . ARG A 1 291 ? 2.178 19.240 12.244 1.00 95.62 291 ARG A C 1
ATOM 2175 O O . ARG A 1 291 ? 2.140 18.805 13.388 1.00 95.62 291 ARG A O 1
ATOM 2182 N N . ALA A 1 292 ? 2.589 18.499 11.216 1.00 95.69 292 ALA A N 1
ATOM 2183 C CA . ALA A 1 292 ? 2.995 17.103 11.381 1.00 95.69 292 ALA A CA 1
ATOM 2184 C C . ALA A 1 292 ? 4.136 16.952 12.409 1.00 95.69 292 ALA A C 1
ATOM 2186 O O . ALA A 1 292 ? 4.154 16.006 13.191 1.00 95.69 292 ALA A O 1
ATOM 2187 N N . TYR A 1 293 ? 5.043 17.934 12.456 1.00 95.75 293 TYR A N 1
ATOM 2188 C CA . TYR A 1 293 ? 6.172 17.978 13.388 1.00 95.75 293 TYR A CA 1
ATOM 2189 C C . TYR A 1 293 ? 5.899 18.693 14.719 1.00 95.75 293 TYR A C 1
ATOM 2191 O O . TYR A 1 293 ? 6.795 18.738 15.559 1.00 95.75 293 TYR A O 1
ATOM 2199 N N . SER A 1 294 ? 4.706 19.255 14.953 1.00 93.81 294 SER A N 1
ATOM 2200 C CA . SER A 1 294 ? 4.429 19.983 16.204 1.00 93.81 294 SER A CA 1
ATOM 2201 C C . SER A 1 294 ? 4.150 19.066 17.400 1.00 93.81 294 SER A C 1
ATOM 2203 O O . SER A 1 294 ? 4.099 19.535 18.537 1.00 93.81 294 SER A O 1
ATOM 2205 N N . SER A 1 295 ? 3.943 17.772 17.148 1.00 89.06 295 SER A N 1
ATOM 2206 C CA . SER A 1 295 ? 3.608 16.781 18.169 1.00 89.06 295 SER A CA 1
ATOM 2207 C C . SER A 1 295 ? 4.690 16.648 19.248 1.00 89.06 295 SER A C 1
ATOM 2209 O O . SER A 1 295 ? 5.882 16.616 18.950 1.00 89.06 295 SER A O 1
ATOM 2211 N N . GLN A 1 296 ? 4.252 16.532 20.506 1.00 90.94 296 GLN A N 1
ATOM 2212 C CA . GLN A 1 296 ? 5.098 16.271 21.681 1.00 90.94 296 GLN A CA 1
ATOM 2213 C C . GLN A 1 296 ? 5.056 14.794 22.119 1.00 90.94 296 GLN A C 1
ATOM 2215 O O . GLN A 1 296 ? 5.438 14.460 23.251 1.00 90.94 296 GLN A O 1
ATOM 2220 N N . LEU A 1 297 ? 4.566 13.916 21.232 1.00 94.44 297 LEU A N 1
ATOM 2221 C CA . LEU A 1 297 ? 4.524 12.478 21.462 1.00 94.44 297 LEU A CA 1
ATOM 2222 C C . LEU A 1 297 ? 5.915 11.941 21.764 1.00 94.44 297 LEU A C 1
ATOM 2224 O O . LEU A 1 297 ? 6.907 12.341 21.156 1.00 94.44 297 LEU A O 1
ATOM 2228 N N . ARG A 1 298 ? 5.975 11.008 22.708 1.00 96.12 298 ARG A N 1
ATOM 2229 C CA . ARG A 1 298 ? 7.229 10.384 23.122 1.00 96.12 298 ARG A CA 1
ATOM 2230 C C . ARG A 1 298 ? 6.988 8.997 23.688 1.00 96.12 298 ARG A C 1
ATOM 2232 O O . ARG A 1 298 ? 6.016 8.760 24.401 1.00 96.12 298 ARG A O 1
ATOM 2239 N N . PHE A 1 299 ? 7.921 8.106 23.401 1.00 97.12 299 PHE A N 1
ATOM 2240 C CA . PHE A 1 299 ? 8.093 6.820 24.062 1.00 97.12 299 PHE A CA 1
ATOM 2241 C C . PHE A 1 299 ? 9.581 6.459 24.042 1.00 97.12 299 PHE A C 1
ATOM 2243 O O . PHE A 1 299 ? 10.382 7.084 23.340 1.00 97.12 299 PHE A O 1
ATOM 2250 N N . GLU A 1 300 ? 9.969 5.484 24.856 1.00 97.00 300 GLU A N 1
ATOM 2251 C CA . GLU A 1 300 ? 11.369 5.093 25.007 1.00 97.00 300 GLU A CA 1
ATOM 2252 C C . GLU A 1 300 ? 11.991 4.663 23.667 1.00 97.00 300 GLU A C 1
ATOM 2254 O O . GLU A 1 300 ? 11.456 3.811 22.961 1.00 97.00 300 GLU A O 1
ATOM 2259 N N . GLY A 1 301 ? 13.119 5.285 23.303 1.00 95.81 301 GLY A N 1
ATOM 2260 C CA . GLY A 1 301 ? 13.874 4.954 22.090 1.00 95.81 301 GLY A CA 1
ATOM 2261 C C . GLY A 1 301 ? 13.171 5.266 20.761 1.00 95.81 301 GLY A C 1
ATOM 2262 O O . GLY A 1 301 ? 13.575 4.730 19.732 1.00 95.81 301 GLY A O 1
ATOM 2263 N N . MET A 1 302 ? 12.138 6.113 20.767 1.00 96.50 302 MET A N 1
ATOM 2264 C CA . MET A 1 302 ? 11.374 6.502 19.577 1.00 96.50 302 MET A CA 1
ATOM 2265 C C . MET A 1 302 ? 12.256 6.961 18.404 1.00 96.50 302 MET A C 1
ATOM 2267 O O . MET A 1 302 ? 13.095 7.850 18.550 1.00 96.50 302 MET A O 1
ATOM 2271 N N . GLN A 1 303 ? 12.017 6.385 17.223 1.00 97.06 303 GLN A N 1
ATOM 2272 C CA . GLN A 1 303 ? 12.707 6.710 15.973 1.00 97.06 303 GLN A CA 1
ATOM 2273 C C . GLN A 1 303 ? 11.736 7.380 14.993 1.00 97.06 303 GLN A C 1
ATOM 2275 O O . GLN A 1 303 ? 10.656 6.852 14.740 1.00 97.06 303 GLN A O 1
ATOM 2280 N N . TYR A 1 304 ? 12.110 8.519 14.415 1.00 97.44 304 TYR A N 1
ATOM 2281 C CA . TYR A 1 304 ? 11.365 9.183 13.341 1.00 97.44 304 TYR A CA 1
ATOM 2282 C C . TYR A 1 304 ? 12.317 10.038 12.497 1.00 97.44 304 TYR A C 1
ATOM 2284 O O . TYR A 1 304 ? 13.396 10.410 12.962 1.00 97.44 304 TYR A O 1
ATOM 2292 N N . ARG A 1 305 ? 11.926 10.330 11.253 1.00 97.12 305 ARG A N 1
ATOM 2293 C CA . ARG A 1 305 ? 12.664 11.245 10.370 1.00 97.12 305 ARG A CA 1
ATOM 2294 C C . ARG A 1 305 ? 12.243 12.686 10.610 1.00 97.12 305 ARG A C 1
ATOM 2296 O O . ARG A 1 305 ? 11.077 12.927 10.900 1.00 97.12 305 ARG A O 1
ATOM 2303 N N . THR A 1 306 ? 13.164 13.631 10.440 1.00 95.88 306 THR A N 1
ATOM 2304 C CA . THR A 1 306 ? 12.912 15.079 10.594 1.00 95.88 306 THR A CA 1
ATOM 2305 C C . THR A 1 306 ? 12.811 15.830 9.264 1.00 95.88 306 THR A C 1
ATOM 2307 O O . THR A 1 306 ? 12.495 17.023 9.218 1.00 95.88 306 THR A O 1
ATOM 2310 N N . ASP A 1 307 ? 13.035 15.123 8.157 1.00 94.31 307 ASP A N 1
ATOM 2311 C CA . ASP A 1 307 ? 13.117 15.660 6.802 1.00 94.31 307 ASP A CA 1
ATOM 2312 C C . ASP A 1 307 ? 11.995 15.168 5.868 1.00 94.31 307 ASP A C 1
ATOM 2314 O O . ASP A 1 307 ? 12.035 15.474 4.678 1.00 94.31 307 ASP A O 1
ATOM 2318 N N . ILE A 1 308 ? 10.971 14.467 6.380 1.00 94.81 308 ILE A N 1
ATOM 2319 C CA . ILE A 1 308 ? 9.791 14.085 5.581 1.00 94.81 308 ILE A CA 1
ATOM 2320 C C . ILE A 1 308 ? 9.209 15.336 4.925 1.00 94.81 308 ILE A C 1
ATOM 2322 O O . ILE A 1 308 ? 8.968 16.351 5.594 1.00 94.81 308 ILE A O 1
ATOM 2326 N N . GLY A 1 309 ? 9.046 15.270 3.604 1.00 87.31 309 GLY A N 1
ATOM 2327 C CA . GLY A 1 309 ? 8.583 16.397 2.810 1.00 87.31 309 GLY A CA 1
ATOM 2328 C C . GLY A 1 309 ? 9.516 17.622 2.811 1.00 87.31 309 GLY A C 1
ATOM 2329 O O . GLY A 1 309 ? 9.057 18.742 2.595 1.00 87.31 309 GLY A O 1
ATOM 2330 N N . GLY A 1 310 ? 10.803 17.457 3.120 1.00 81.88 310 GLY A N 1
ATOM 2331 C CA . GLY A 1 310 ? 11.800 18.530 3.127 1.00 81.88 310 GLY A CA 1
ATOM 2332 C C . GLY A 1 310 ? 12.230 19.008 1.731 1.00 81.88 310 GLY A C 1
ATOM 2333 O O . GLY A 1 310 ? 11.929 18.396 0.708 1.00 81.88 310 GLY A O 1
ATOM 2334 N N . HIS A 1 311 ? 12.980 20.115 1.700 1.00 57.34 311 HIS A N 1
ATOM 2335 C CA . HIS A 1 311 ? 13.388 20.858 0.496 1.00 57.34 311 HIS A CA 1
ATOM 2336 C C . HIS A 1 311 ? 14.378 20.145 -0.453 1.00 57.34 311 HIS A C 1
ATOM 2338 O O . HIS A 1 311 ? 14.831 20.767 -1.408 1.00 57.34 311 HIS A O 1
ATOM 2344 N N . ASP A 1 312 ? 14.689 18.861 -0.259 1.00 53.62 312 ASP A N 1
ATOM 2345 C CA . ASP A 1 312 ? 15.591 18.120 -1.158 1.00 53.62 312 ASP A CA 1
ATOM 2346 C C . ASP A 1 312 ? 14.884 17.609 -2.434 1.00 53.62 312 ASP A C 1
ATOM 2348 O O . ASP A 1 312 ? 15.542 17.250 -3.414 1.00 53.62 312 ASP A O 1
ATOM 2352 N N . ALA A 1 313 ? 13.545 17.582 -2.464 1.00 49.09 313 ALA A N 1
ATOM 2353 C CA . ALA A 1 313 ? 12.784 17.120 -3.630 1.00 49.09 313 ALA A CA 1
ATOM 2354 C C . ALA A 1 313 ? 12.913 18.047 -4.870 1.00 49.09 313 ALA A C 1
ATOM 2356 O O . ALA A 1 313 ? 13.174 17.533 -5.959 1.00 49.09 313 ALA A O 1
ATOM 2357 N N . PRO A 1 314 ? 12.834 19.392 -4.755 1.00 43.75 314 PRO A N 1
ATOM 2358 C CA . PRO A 1 314 ? 13.007 20.304 -5.892 1.00 43.75 314 PRO A CA 1
ATOM 2359 C C . PRO A 1 314 ? 14.414 20.292 -6.519 1.00 43.75 314 PRO A C 1
ATOM 2361 O O . PRO A 1 314 ? 14.539 20.412 -7.742 1.00 43.75 314 PRO A O 1
ATOM 2364 N N . ASP A 1 315 ? 15.474 20.128 -5.718 1.00 44.62 315 ASP A N 1
ATOM 2365 C CA . ASP A 1 315 ? 16.861 20.142 -6.212 1.00 44.62 315 ASP A CA 1
ATOM 2366 C C . ASP A 1 315 ? 17.238 18.837 -6.928 1.00 44.62 315 ASP A C 1
ATOM 2368 O O . ASP A 1 315 ? 17.907 18.878 -7.964 1.00 44.62 315 ASP A O 1
ATOM 2372 N N . LYS A 1 316 ? 16.707 17.687 -6.478 1.00 47.78 316 LYS A N 1
ATOM 2373 C CA . LYS A 1 316 ? 16.796 16.407 -7.210 1.00 47.78 316 LYS A CA 1
ATOM 2374 C C . LYS A 1 316 ? 16.085 16.443 -8.574 1.00 47.78 316 LYS A C 1
ATOM 2376 O O . LYS A 1 316 ? 16.354 15.592 -9.410 1.00 47.78 316 LYS A O 1
ATOM 2381 N N . MET A 1 317 ? 15.197 17.409 -8.823 1.00 50.03 317 MET A N 1
ATOM 2382 C CA . MET A 1 317 ? 14.373 17.4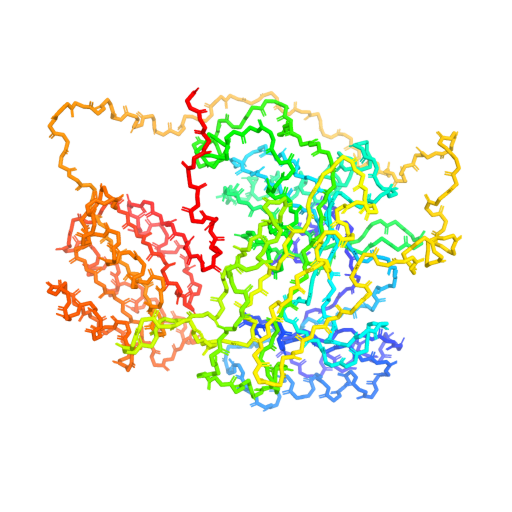84 -10.037 1.00 50.03 317 MET A CA 1
ATOM 2383 C C . MET A 1 317 ? 14.854 18.459 -11.100 1.00 50.03 317 MET A C 1
ATOM 2385 O O . MET A 1 317 ? 14.642 18.184 -12.283 1.00 50.03 317 MET A O 1
ATOM 2389 N N . ARG A 1 318 ? 15.514 19.571 -10.739 1.00 47.94 318 ARG A N 1
ATOM 2390 C CA . ARG A 1 318 ? 16.122 20.468 -11.746 1.00 47.94 318 ARG A CA 1
ATOM 2391 C C . ARG A 1 318 ? 17.128 19.722 -12.631 1.00 47.94 318 ARG A C 1
ATOM 2393 O O . ARG A 1 318 ? 17.298 20.083 -13.790 1.00 47.94 318 ARG A O 1
ATOM 2400 N N . SER A 1 319 ? 17.731 18.655 -12.110 1.00 44.06 319 SER A N 1
ATOM 2401 C CA . SER A 1 319 ? 18.643 17.757 -12.823 1.00 44.06 319 SER A CA 1
ATOM 2402 C C . SER A 1 319 ? 17.957 16.693 -13.698 1.00 44.06 319 SER A C 1
ATOM 2404 O O . SER A 1 319 ? 18.623 16.121 -14.553 1.00 44.06 319 SER A O 1
ATOM 2406 N N . THR A 1 320 ? 16.652 16.431 -13.535 1.00 47.91 320 THR A N 1
ATOM 2407 C CA . THR A 1 320 ? 15.919 15.368 -14.272 1.00 47.91 320 THR A CA 1
ATOM 2408 C C . THR A 1 320 ? 15.132 15.872 -15.487 1.00 47.91 320 THR A C 1
ATOM 2410 O O . THR A 1 320 ? 14.504 15.079 -16.178 1.00 47.91 320 THR A O 1
ATOM 2413 N N . GLY A 1 321 ? 15.133 17.182 -15.762 1.00 45.75 321 GLY A N 1
ATOM 2414 C CA . GLY A 1 321 ? 14.479 17.766 -16.946 1.00 45.75 321 GLY A CA 1
ATOM 2415 C C . GLY A 1 321 ? 12.951 17.918 -16.862 1.00 45.75 321 GLY A C 1
ATOM 2416 O O . GLY A 1 321 ? 12.357 18.574 -17.714 1.00 45.75 321 GLY A O 1
ATOM 2417 N N . TRP A 1 322 ? 12.310 17.410 -15.806 1.00 47.31 322 TRP A N 1
ATOM 2418 C CA . TRP A 1 322 ? 10.855 17.483 -15.605 1.00 47.31 322 TRP A CA 1
ATOM 2419 C C . TRP A 1 322 ? 10.319 18.886 -15.272 1.00 47.31 322 TRP A C 1
ATOM 2421 O O . TRP A 1 322 ? 9.122 19.127 -15.393 1.00 47.31 322 TRP A O 1
ATOM 2431 N N . LEU A 1 323 ? 11.173 19.837 -14.875 1.00 42.12 323 LEU A N 1
ATOM 2432 C CA . LEU A 1 323 ? 10.776 21.187 -14.436 1.00 42.12 323 LEU A CA 1
ATOM 2433 C C . LEU A 1 323 ? 10.849 22.288 -15.520 1.00 42.12 323 LEU A C 1
ATOM 2435 O O . LEU A 1 323 ? 10.766 23.470 -15.186 1.00 42.12 323 LEU A O 1
ATOM 2439 N N . SER A 1 324 ? 10.983 21.971 -16.813 1.00 36.78 324 SER A N 1
ATOM 2440 C CA . SER A 1 324 ? 10.925 23.020 -17.851 1.00 36.78 324 SER A CA 1
ATOM 2441 C C . SER A 1 324 ? 9.479 23.479 -18.145 1.00 36.78 324 SER A C 1
ATOM 2443 O O . SER A 1 324 ? 8.560 22.654 -18.053 1.00 36.78 324 SER A O 1
ATOM 2445 N N . PRO A 1 325 ? 9.252 24.777 -18.470 1.00 34.12 325 PRO A N 1
ATOM 2446 C CA . PRO A 1 325 ? 7.917 25.377 -18.573 1.00 34.12 325 PRO A CA 1
ATOM 2447 C C . PRO A 1 325 ? 7.012 24.713 -19.618 1.00 34.12 325 PRO A C 1
ATOM 2449 O O . PRO A 1 325 ? 7.474 24.190 -20.628 1.00 34.12 325 PRO A O 1
ATOM 2452 N N . ALA A 1 326 ? 5.705 24.800 -19.366 1.00 37.66 326 ALA A N 1
ATOM 2453 C CA . ALA A 1 326 ? 4.588 24.077 -19.979 1.00 37.66 326 ALA A CA 1
ATOM 2454 C C . ALA A 1 326 ? 4.335 24.257 -21.499 1.00 37.66 326 ALA A C 1
ATOM 2456 O O . ALA A 1 326 ? 3.242 23.951 -21.964 1.00 37.66 326 ALA A O 1
ATOM 2457 N N . SER A 1 327 ? 5.294 24.725 -22.306 1.00 34.41 327 SER A N 1
ATOM 2458 C CA . SER A 1 327 ? 5.080 24.978 -23.744 1.00 34.41 327 SER A CA 1
ATOM 2459 C C . SER A 1 327 ? 5.725 23.969 -24.706 1.00 34.41 327 SER A C 1
ATOM 2461 O O . SER A 1 327 ? 5.571 24.122 -25.915 1.00 34.41 327 SER A O 1
ATOM 2463 N N . SER A 1 328 ? 6.387 22.913 -24.218 1.00 35.47 328 SER A N 1
ATOM 2464 C CA . SER A 1 328 ? 6.955 21.851 -25.077 1.00 35.47 328 SER A CA 1
ATOM 2465 C C . SER A 1 328 ? 6.640 20.414 -24.639 1.00 35.47 328 SER A C 1
ATOM 2467 O O . SER A 1 328 ? 7.145 19.465 -25.239 1.00 35.47 328 SER A O 1
ATOM 2469 N N . ARG A 1 329 ? 5.797 20.220 -23.615 1.00 50.34 329 ARG A N 1
ATOM 2470 C CA . ARG A 1 329 ? 5.485 18.894 -23.061 1.00 50.34 329 ARG A CA 1
ATOM 2471 C C . ARG A 1 329 ? 4.455 18.157 -23.916 1.00 50.34 329 ARG A C 1
ATOM 2473 O O . ARG A 1 329 ? 3.258 18.225 -23.664 1.00 50.34 329 ARG A O 1
ATOM 2480 N N . ALA A 1 330 ? 4.925 17.395 -24.891 1.00 37.41 330 ALA A N 1
ATOM 2481 C CA . ALA A 1 330 ? 4.270 16.137 -25.210 1.00 37.41 330 ALA A CA 1
ATOM 2482 C C . ALA A 1 330 ? 5.077 15.049 -24.500 1.00 37.41 330 ALA A C 1
ATOM 2484 O O . ALA A 1 330 ? 6.274 14.917 -24.757 1.00 37.41 330 ALA A O 1
ATOM 2485 N N . LEU A 1 331 ? 4.449 14.270 -23.612 1.00 44.28 331 LEU A N 1
ATOM 2486 C CA . LEU A 1 331 ? 4.984 12.940 -23.316 1.00 44.28 331 LEU A CA 1
ATOM 2487 C C . LEU A 1 331 ? 5.240 12.270 -24.679 1.00 44.28 331 LEU A C 1
ATOM 2489 O O . LEU A 1 331 ? 4.364 12.384 -25.546 1.00 44.28 331 LEU A O 1
ATOM 2493 N N . PRO A 1 332 ? 6.394 11.624 -24.920 1.00 37.19 332 PRO A N 1
ATOM 2494 C CA . PRO A 1 332 ? 6.606 10.849 -26.133 1.00 37.19 332 PRO A CA 1
ATOM 2495 C C . PRO A 1 332 ? 5.697 9.618 -26.063 1.00 37.19 332 PRO A C 1
ATOM 2497 O O . PRO A 1 332 ? 6.105 8.515 -25.724 1.00 37.19 332 PRO A O 1
ATOM 2500 N N . VAL A 1 333 ? 4.412 9.833 -26.319 1.00 39.66 333 VAL A N 1
ATOM 2501 C CA . VAL A 1 333 ? 3.429 8.790 -26.535 1.00 39.66 333 VAL A CA 1
ATOM 2502 C C . VAL A 1 333 ? 3.541 8.470 -28.015 1.00 39.66 333 VAL A C 1
ATOM 2504 O O . VAL A 1 333 ? 2.812 9.027 -28.839 1.00 39.66 333 VAL A O 1
ATOM 2507 N N . GLU A 1 334 ? 4.466 7.585 -28.381 1.00 31.34 334 GLU A N 1
ATOM 2508 C CA . GLU A 1 334 ? 4.248 6.815 -29.600 1.00 31.34 334 GLU A CA 1
ATOM 2509 C C . GLU A 1 334 ? 2.986 5.988 -29.359 1.00 31.34 334 GLU A C 1
ATOM 2511 O O . GLU A 1 334 ? 3.003 4.945 -28.711 1.00 31.34 334 GLU A O 1
ATOM 2516 N N . ARG A 1 335 ? 1.844 6.521 -29.806 1.00 31.11 335 ARG A N 1
ATOM 2517 C CA . ARG A 1 335 ? 0.582 5.790 -29.817 1.00 31.11 335 ARG A CA 1
ATOM 2518 C C . ARG A 1 335 ? 0.801 4.537 -30.667 1.00 31.11 335 ARG A C 1
ATOM 2520 O O . ARG A 1 335 ? 1.066 4.689 -31.863 1.00 31.11 335 ARG A O 1
ATOM 2527 N N . PRO A 1 336 ? 0.623 3.319 -30.129 1.00 32.25 336 PRO A N 1
ATOM 2528 C CA . PRO A 1 336 ? 0.422 2.165 -30.987 1.00 32.25 336 PRO A CA 1
ATOM 2529 C C . PRO A 1 336 ? -0.763 2.483 -31.906 1.00 32.25 336 PRO A C 1
ATOM 2531 O O . PRO A 1 336 ? -1.773 3.027 -31.449 1.00 32.25 336 PRO A O 1
ATOM 2534 N N . ALA A 1 337 ? -0.613 2.220 -33.206 1.00 30.86 337 ALA A N 1
ATOM 2535 C CA . ALA A 1 337 ? -1.613 2.539 -34.219 1.00 30.86 337 ALA A CA 1
ATOM 2536 C C . ALA A 1 337 ? -3.024 2.135 -33.753 1.00 30.86 337 ALA A C 1
ATOM 2538 O O . ALA A 1 337 ? -3.259 0.995 -33.348 1.00 30.86 337 ALA A O 1
ATOM 2539 N N . GLY A 1 338 ? -3.941 3.107 -33.780 1.00 32.25 338 GLY A N 1
ATOM 2540 C CA . GLY A 1 338 ? -5.271 2.994 -33.201 1.00 32.25 338 GLY A CA 1
ATOM 2541 C C . GLY A 1 338 ? -6.028 1.768 -33.700 1.00 32.25 338 GLY A C 1
ATOM 2542 O O . GLY A 1 338 ? -6.422 1.694 -34.862 1.00 32.25 338 GLY A O 1
ATOM 2543 N N . ARG A 1 339 ? -6.307 0.836 -32.788 1.00 36.16 339 ARG A N 1
ATOM 2544 C CA . ARG A 1 339 ? -7.477 -0.029 -32.920 1.00 36.16 339 ARG A CA 1
ATOM 2545 C C . ARG A 1 339 ? -8.658 0.787 -32.411 1.00 36.16 339 ARG A C 1
ATOM 2547 O O . ARG A 1 339 ? -8.648 1.246 -31.271 1.00 36.16 339 ARG A O 1
ATOM 2554 N N . GLY A 1 340 ? -9.608 1.067 -33.301 1.00 28.38 340 GLY A N 1
ATOM 2555 C CA . GLY A 1 340 ? -10.803 1.838 -32.974 1.00 28.38 340 GLY A CA 1
ATOM 2556 C C . GLY A 1 340 ? -11.483 1.277 -31.729 1.00 28.38 340 GLY A C 1
ATOM 2557 O O . GLY A 1 340 ? -11.516 0.061 -31.551 1.00 28.38 340 GLY A O 1
ATOM 2558 N N . ARG A 1 341 ? -12.002 2.170 -30.876 1.00 30.39 341 ARG A N 1
ATOM 2559 C CA . ARG A 1 341 ? -12.851 1.804 -29.736 1.00 30.39 341 ARG A CA 1
ATOM 2560 C C . ARG A 1 341 ? -13.917 0.826 -30.236 1.00 30.39 341 ARG A C 1
ATOM 2562 O O . ARG A 1 341 ? -14.745 1.242 -31.051 1.00 30.39 341 ARG A O 1
ATOM 2569 N N . PRO A 1 342 ? -13.908 -0.444 -29.811 1.00 30.52 342 PRO A N 1
ATOM 2570 C CA . PRO A 1 342 ? -14.971 -1.339 -30.199 1.00 30.52 342 PRO A CA 1
ATOM 2571 C C . PRO A 1 342 ? -16.223 -0.891 -29.440 1.00 30.52 342 PRO A C 1
ATOM 2573 O O . PRO A 1 342 ? -16.254 -0.831 -28.213 1.00 30.52 342 PRO A O 1
ATOM 2576 N N . GLN A 1 343 ? -17.241 -0.486 -30.193 1.00 31.41 343 GLN A N 1
ATOM 2577 C CA . GLN A 1 343 ? -18.573 -0.243 -29.665 1.00 31.41 343 GLN A CA 1
ATOM 2578 C C . GLN A 1 343 ? -19.143 -1.627 -29.333 1.00 31.41 343 GLN A C 1
ATOM 2580 O O . GLN A 1 343 ? -19.513 -2.373 -30.238 1.00 31.41 343 GLN A O 1
ATOM 2585 N N . LEU A 1 344 ? -19.090 -2.021 -28.060 1.00 34.53 344 LEU A N 1
ATOM 2586 C CA . LEU A 1 344 ? -19.445 -3.370 -27.621 1.00 34.53 344 LEU A CA 1
ATOM 2587 C C . LEU A 1 344 ? -20.641 -3.354 -26.681 1.00 34.53 344 LEU A C 1
ATOM 2589 O O . LEU A 1 344 ? -20.810 -2.464 -25.849 1.00 34.53 344 LEU A O 1
ATOM 2593 N N . ALA A 1 345 ? -21.493 -4.348 -26.911 1.00 25.64 345 ALA A N 1
ATOM 2594 C CA . ALA A 1 345 ? -22.761 -4.560 -26.244 1.00 25.64 345 ALA A CA 1
ATOM 2595 C C . ALA A 1 345 ? -22.565 -4.817 -24.741 1.00 25.64 345 ALA A C 1
ATOM 2597 O O . ALA A 1 345 ? -21.569 -5.433 -24.360 1.00 25.64 345 ALA 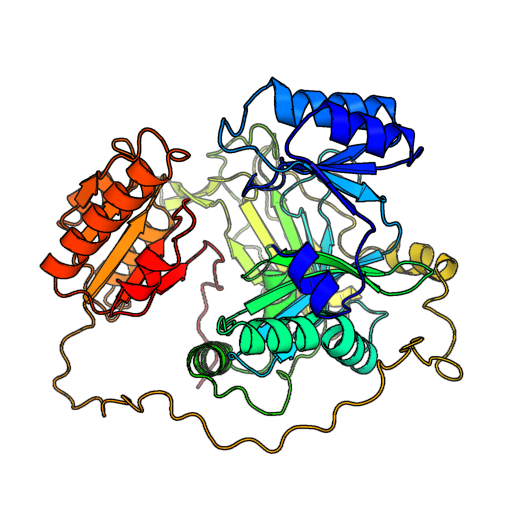A O 1
ATOM 2598 N N . PRO A 1 346 ? -23.519 -4.391 -23.895 1.00 26.38 346 PRO A N 1
ATOM 2599 C CA . PRO A 1 346 ? -23.441 -4.600 -22.458 1.00 26.38 346 PRO A CA 1
ATOM 2600 C C . PRO A 1 346 ? -23.382 -6.096 -22.145 1.00 26.38 346 PRO A C 1
ATOM 2602 O O . PRO A 1 346 ? -24.331 -6.841 -22.396 1.00 26.38 346 PRO A O 1
ATOM 2605 N N . THR A 1 347 ? -22.266 -6.537 -21.578 1.00 31.69 347 THR A N 1
ATOM 2606 C CA . THR A 1 347 ? -22.160 -7.825 -20.902 1.00 31.69 347 THR A CA 1
ATOM 2607 C C . THR A 1 347 ? -22.939 -7.717 -19.600 1.00 31.69 347 THR A C 1
ATOM 2609 O O . THR A 1 347 ? -22.524 -7.067 -18.643 1.00 31.69 347 THR A O 1
ATOM 2612 N N . THR A 1 348 ? -24.116 -8.334 -19.569 1.00 26.84 348 THR A N 1
ATOM 2613 C CA . THR A 1 348 ? -24.904 -8.488 -18.349 1.00 26.84 348 THR A CA 1
ATOM 2614 C C . THR A 1 348 ? -24.137 -9.378 -17.376 1.00 26.84 348 THR A C 1
ATOM 2616 O O . THR A 1 348 ? -24.152 -10.604 -17.495 1.00 26.84 348 THR A O 1
ATOM 2619 N N . VAL A 1 349 ? -23.485 -8.761 -16.392 1.00 34.41 349 VAL A N 1
ATOM 2620 C CA . VAL A 1 349 ? -23.279 -9.389 -15.082 1.00 34.41 349 VAL A CA 1
ATOM 2621 C C . VAL A 1 349 ? -24.672 -9.794 -14.581 1.00 34.41 349 VAL A C 1
ATOM 2623 O O . VAL A 1 349 ? -25.610 -9.015 -14.785 1.00 34.41 349 VAL A O 1
ATOM 2626 N N . PRO A 1 350 ? -24.874 -10.979 -13.976 1.00 30.48 350 PRO A N 1
ATOM 2627 C CA . PRO A 1 350 ? -26.168 -11.317 -13.402 1.00 30.48 350 PRO A CA 1
ATOM 2628 C C . PRO A 1 350 ? -26.557 -10.208 -12.424 1.00 30.48 350 PRO A C 1
ATOM 2630 O O . PRO A 1 350 ? -25.913 -10.028 -11.392 1.00 30.48 350 PRO A O 1
ATOM 2633 N N . ALA A 1 351 ? -27.579 -9.430 -12.781 1.00 31.73 351 ALA A N 1
ATOM 2634 C CA . ALA A 1 351 ? -28.172 -8.433 -11.911 1.00 31.73 351 ALA A CA 1
ATOM 2635 C C . ALA A 1 351 ? -28.910 -9.181 -10.799 1.00 31.73 351 ALA A C 1
ATOM 2637 O O . ALA A 1 351 ? -30.105 -9.443 -10.870 1.00 31.73 351 ALA A O 1
ATOM 2638 N N . GLY A 1 352 ? -28.148 -9.591 -9.792 1.00 31.72 352 GLY A N 1
ATOM 2639 C CA . GLY A 1 352 ? -28.633 -10.099 -8.524 1.00 31.72 352 GLY A CA 1
ATOM 2640 C C . GLY A 1 352 ? -28.600 -9.009 -7.463 1.00 31.72 352 GLY A C 1
ATOM 2641 O O . GLY A 1 352 ? -28.188 -9.285 -6.344 1.00 31.72 352 GLY A O 1
ATOM 2642 N N . ALA A 1 353 ? -29.006 -7.779 -7.794 1.00 33.44 353 ALA A N 1
ATOM 2643 C CA . ALA A 1 353 ? -29.403 -6.820 -6.772 1.00 33.44 353 ALA A CA 1
ATOM 2644 C C . ALA A 1 353 ? -30.705 -7.352 -6.164 1.00 33.44 353 ALA A C 1
ATOM 2646 O O . ALA A 1 353 ? -31.805 -7.074 -6.644 1.00 33.44 353 ALA A O 1
ATOM 2647 N N . ARG A 1 354 ? -30.582 -8.211 -5.147 1.00 32.97 354 ARG A N 1
ATOM 2648 C CA . ARG A 1 354 ? -31.714 -8.510 -4.280 1.00 32.97 354 ARG A CA 1
ATOM 2649 C C . ARG A 1 354 ? -32.107 -7.179 -3.654 1.00 32.97 354 ARG A C 1
ATOM 2651 O O . ARG A 1 354 ? -31.313 -6.578 -2.938 1.00 32.97 354 ARG A O 1
ATOM 2658 N N . HIS A 1 355 ? -33.324 -6.725 -3.944 1.00 31.28 355 HIS A N 1
ATOM 2659 C CA . HIS A 1 355 ? -34.026 -5.823 -3.045 1.00 31.28 355 HIS A CA 1
ATOM 2660 C C . HIS A 1 355 ? -33.847 -6.383 -1.634 1.00 31.28 355 HIS A C 1
ATOM 2662 O O . HIS A 1 355 ? -34.247 -7.520 -1.376 1.00 31.28 355 HIS A O 1
ATOM 2668 N N . VAL A 1 356 ? -33.194 -5.623 -0.757 1.00 36.84 356 VAL A N 1
ATOM 2669 C CA . VAL A 1 356 ? -33.128 -5.951 0.664 1.00 36.84 356 VAL A CA 1
ATOM 2670 C C . VAL A 1 356 ? -34.542 -5.746 1.195 1.00 36.84 356 VAL A C 1
ATOM 2672 O O . VAL A 1 356 ? -34.943 -4.645 1.553 1.00 36.84 356 VAL A O 1
ATOM 2675 N N . SER A 1 357 ? -35.346 -6.802 1.114 1.00 34.47 357 SER A N 1
ATOM 2676 C CA . SER A 1 357 ? -36.571 -6.945 1.887 1.00 34.47 357 SER A CA 1
ATOM 2677 C C . SER A 1 357 ? -36.201 -6.916 3.369 1.00 34.47 357 SER A C 1
ATOM 2679 O O . SER A 1 357 ? -35.202 -7.527 3.748 1.00 34.47 357 SER A O 1
ATOM 2681 N N . GLU A 1 358 ? -37.016 -6.259 4.192 1.00 38.88 358 GLU A N 1
ATOM 2682 C CA . GLU A 1 358 ? -36.841 -6.029 5.641 1.00 38.88 358 GLU A CA 1
ATOM 2683 C C . GLU A 1 358 ? -36.738 -7.303 6.524 1.00 38.88 358 GLU A C 1
ATOM 2685 O O . GLU A 1 358 ? -36.742 -7.208 7.745 1.00 38.88 358 GLU A O 1
ATOM 2690 N N . GLU A 1 359 ? -36.567 -8.493 5.937 1.00 43.66 359 GLU A N 1
ATOM 2691 C CA . GLU A 1 359 ? -36.319 -9.774 6.624 1.00 43.66 359 GLU A CA 1
ATOM 2692 C C . GLU A 1 359 ? -35.105 -10.541 6.042 1.00 43.66 359 GLU A C 1
ATOM 2694 O O . GLU A 1 359 ? -35.090 -11.770 5.981 1.00 43.66 359 GLU A O 1
ATOM 2699 N N . ALA A 1 360 ? -34.070 -9.846 5.557 1.00 52.16 360 ALA A N 1
ATOM 2700 C CA . ALA A 1 360 ? -32.843 -10.508 5.109 1.00 52.16 360 ALA A CA 1
ATOM 2701 C C . ALA A 1 360 ? -31.999 -10.971 6.315 1.00 52.16 360 ALA A C 1
ATOM 2703 O O . ALA A 1 360 ? -31.529 -10.154 7.106 1.00 52.16 360 ALA A O 1
ATOM 2704 N N . SER A 1 361 ? -31.786 -12.284 6.448 1.00 68.62 361 SER A N 1
ATOM 2705 C CA . SER A 1 361 ? -30.828 -12.858 7.401 1.00 68.62 361 SER A CA 1
ATOM 2706 C C . SER A 1 361 ? -29.436 -12.252 7.202 1.00 68.62 361 SER A C 1
ATOM 2708 O O . SER A 1 361 ? -29.008 -12.084 6.057 1.00 68.62 361 SER A O 1
ATOM 2710 N N . SER A 1 362 ? -28.720 -11.955 8.291 1.00 82.81 362 SER A N 1
ATOM 2711 C CA . SER A 1 362 ? -27.361 -11.402 8.225 1.00 82.81 362 SER A CA 1
ATOM 2712 C C . SER A 1 362 ? -26.447 -12.266 7.340 1.00 82.81 362 SER A C 1
ATOM 2714 O O . SER A 1 362 ? -26.455 -13.489 7.502 1.00 82.81 362 SER A O 1
ATOM 2716 N N . PRO A 1 363 ? -25.649 -11.667 6.432 1.00 91.56 363 PRO A N 1
ATOM 2717 C CA . PRO A 1 363 ? -24.717 -12.402 5.582 1.00 91.56 363 PRO A CA 1
ATOM 2718 C C . PRO A 1 363 ? -23.787 -13.307 6.390 1.00 91.56 363 PRO A C 1
ATOM 2720 O O . PRO A 1 363 ? -23.236 -12.890 7.411 1.00 91.56 363 PRO A O 1
ATOM 2723 N N . ARG A 1 364 ? -23.581 -14.534 5.920 1.00 95.06 364 ARG A N 1
ATOM 2724 C CA . ARG A 1 364 ? -22.754 -15.552 6.574 1.00 95.06 364 ARG A CA 1
ATOM 2725 C C . ARG A 1 364 ? -21.347 -15.526 5.999 1.00 95.06 364 ARG A C 1
ATOM 2727 O O . ARG A 1 364 ? -21.140 -15.815 4.822 1.00 95.06 364 ARG A O 1
ATOM 2734 N N . ILE A 1 365 ? -20.356 -15.191 6.818 1.00 96.00 365 ILE A N 1
ATOM 2735 C CA . ILE A 1 365 ? -18.978 -14.994 6.365 1.00 96.00 365 ILE A CA 1
ATOM 2736 C C . ILE A 1 365 ? -18.036 -16.065 6.903 1.00 96.00 365 ILE A C 1
ATOM 2738 O O . ILE A 1 365 ? -18.054 -16.416 8.086 1.00 96.00 365 ILE A O 1
ATOM 2742 N N . ALA A 1 366 ? -17.162 -16.557 6.030 1.00 96.50 366 ALA A N 1
ATOM 2743 C CA . ALA A 1 366 ? -16.042 -17.405 6.408 1.00 96.50 366 ALA A CA 1
ATOM 2744 C C . ALA A 1 366 ? -14.743 -16.606 6.394 1.00 96.50 366 ALA A C 1
ATOM 2746 O O . ALA A 1 366 ? -14.479 -15.865 5.450 1.00 96.50 366 ALA A O 1
ATOM 2747 N N . VAL A 1 367 ? -13.898 -16.787 7.407 1.00 96.50 367 VAL A N 1
ATOM 2748 C CA . VAL A 1 367 ? -12.645 -16.032 7.528 1.00 96.50 367 VAL A CA 1
ATOM 2749 C C . VAL A 1 367 ? -11.443 -16.958 7.349 1.00 96.50 367 VAL A C 1
ATOM 2751 O O . VAL A 1 367 ? -11.237 -17.888 8.131 1.00 96.50 367 VAL A O 1
ATOM 2754 N N . LEU A 1 368 ? -10.614 -16.694 6.336 1.00 95.25 368 LEU A N 1
ATOM 2755 C CA . LEU A 1 368 ? -9.367 -17.422 6.085 1.00 95.25 368 LEU A CA 1
ATOM 2756 C C . LEU A 1 368 ? -8.173 -16.662 6.677 1.00 95.25 368 LEU A C 1
ATOM 2758 O O . LEU A 1 368 ? -7.946 -15.496 6.357 1.00 95.25 368 LEU A O 1
ATOM 2762 N N . VAL A 1 369 ? -7.377 -17.328 7.520 1.00 93.81 369 VAL A N 1
ATOM 2763 C CA . VAL A 1 369 ? -6.288 -16.711 8.308 1.00 93.81 369 VAL A CA 1
ATOM 2764 C C . VAL A 1 369 ? -4.993 -17.523 8.266 1.00 93.81 369 VAL A C 1
ATOM 2766 O O . VAL A 1 369 ? -5.010 -18.743 8.112 1.00 93.81 369 VAL A O 1
ATOM 2769 N N . SER A 1 370 ? -3.834 -16.875 8.437 1.00 87.12 370 SER A N 1
ATOM 2770 C CA . SER A 1 370 ? -2.522 -17.570 8.432 1.00 87.12 370 SER A CA 1
ATOM 2771 C C . SER A 1 370 ? -1.627 -17.322 9.645 1.00 87.12 370 SER A C 1
ATOM 2773 O O . SER A 1 370 ? -0.642 -18.035 9.814 1.00 87.12 370 SER A O 1
ATOM 2775 N N . GLY A 1 371 ? -1.903 -16.302 10.455 1.00 84.94 371 GLY A N 1
ATOM 2776 C CA . GLY A 1 371 ? -0.979 -15.838 11.496 1.00 84.94 371 GLY A CA 1
ATOM 2777 C C . GLY A 1 371 ? -1.668 -15.510 12.816 1.00 84.94 371 GLY A C 1
ATOM 2778 O O . GLY A 1 371 ? -2.562 -16.231 13.259 1.00 84.94 371 GLY A O 1
ATOM 2779 N N . GLU A 1 372 ? -1.248 -14.401 13.426 1.00 82.69 372 GLU A N 1
ATOM 2780 C CA . GLU A 1 372 ? -1.725 -13.945 14.741 1.00 82.69 372 GLU A CA 1
ATOM 2781 C C . GLU A 1 372 ? -3.226 -13.619 14.781 1.00 82.69 372 GLU A C 1
ATOM 2783 O O . GLU A 1 372 ? -3.861 -13.722 15.834 1.00 82.69 372 GLU A O 1
ATOM 2788 N N . GLY A 1 373 ? -3.797 -13.250 13.629 1.00 82.94 373 GLY A N 1
ATOM 2789 C CA . GLY A 1 373 ? -5.220 -12.958 13.485 1.00 82.94 373 GLY A CA 1
ATOM 2790 C C . GLY A 1 373 ? -5.632 -11.587 14.011 1.00 82.94 373 GLY A C 1
ATOM 2791 O O . GLY A 1 373 ? -6.723 -11.479 14.550 1.00 82.94 373 GLY A O 1
ATOM 2792 N N . SER A 1 374 ? -4.801 -10.549 13.869 1.00 81.12 374 SER A N 1
ATOM 2793 C CA . SER A 1 374 ? -5.187 -9.166 14.202 1.00 81.12 374 SER A CA 1
ATOM 2794 C C . SER A 1 374 ? -6.417 -8.704 13.410 1.00 81.12 374 SER A C 1
ATOM 2796 O O . SER A 1 374 ? -7.363 -8.199 14.000 1.00 81.12 374 SER A O 1
ATOM 2798 N N . ASN A 1 375 ? -6.466 -8.977 12.101 1.00 84.62 375 ASN A N 1
ATOM 2799 C CA . ASN A 1 375 ? -7.648 -8.686 11.277 1.00 84.62 375 ASN A CA 1
ATOM 2800 C C . ASN A 1 375 ? -8.874 -9.490 11.722 1.00 84.62 375 ASN A C 1
ATOM 2802 O O . ASN A 1 375 ? -9.980 -8.967 11.741 1.00 84.62 375 ASN A O 1
ATOM 2806 N N . LEU A 1 376 ? -8.680 -10.758 12.104 1.00 91.75 376 LEU A N 1
ATOM 2807 C CA . LEU A 1 376 ? -9.763 -11.550 12.680 1.00 91.75 376 LEU A CA 1
ATOM 2808 C C . LEU A 1 376 ? -10.243 -10.923 13.993 1.00 91.75 376 LEU A C 1
ATOM 2810 O O . LEU A 1 376 ? -11.443 -10.830 14.188 1.00 91.75 376 LEU A O 1
ATOM 2814 N N . GLN A 1 377 ? -9.336 -10.467 14.862 1.00 89.12 377 GLN A N 1
ATOM 2815 C CA . GLN A 1 377 ? -9.711 -9.807 16.111 1.00 89.12 377 GLN A CA 1
ATOM 2816 C C . GLN A 1 377 ? -10.577 -8.573 15.849 1.00 89.12 377 GLN A C 1
ATOM 2818 O O . GLN A 1 377 ? -11.632 -8.470 16.451 1.00 89.12 377 GLN A O 1
ATOM 2823 N N . ALA A 1 378 ? -10.214 -7.728 14.881 1.00 85.31 378 ALA A N 1
ATOM 2824 C CA . ALA A 1 378 ? -11.036 -6.577 14.507 1.00 85.31 378 ALA A CA 1
ATOM 2825 C C . ALA A 1 378 ? -12.459 -6.979 14.064 1.00 85.31 378 ALA A C 1
ATOM 2827 O O . ALA A 1 378 ? -13.431 -6.331 14.445 1.00 85.31 378 ALA A O 1
ATOM 2828 N N . LEU A 1 379 ? -12.607 -8.080 13.314 1.00 90.56 379 LEU A N 1
ATOM 2829 C CA . LEU A 1 379 ? -13.926 -8.618 12.950 1.00 90.56 379 LEU A CA 1
ATOM 2830 C C . LEU A 1 379 ? -14.695 -9.147 14.174 1.00 90.56 379 LEU A C 1
ATOM 2832 O O . LEU A 1 379 ? -15.909 -8.979 14.256 1.00 90.56 379 LEU A O 1
ATOM 2836 N N . LEU A 1 380 ? -14.008 -9.779 15.130 1.00 91.94 380 LEU A N 1
ATOM 2837 C CA . LEU A 1 380 ? -14.614 -10.258 16.378 1.00 91.94 380 LEU A CA 1
ATOM 2838 C C . LEU A 1 380 ? -15.057 -9.102 17.281 1.00 91.94 380 LEU A C 1
ATOM 2840 O O . LEU A 1 380 ? -16.127 -9.179 17.884 1.00 91.94 380 LEU A O 1
ATOM 2844 N N . ASP A 1 381 ? -14.268 -8.035 17.348 1.00 87.06 381 ASP A N 1
ATOM 2845 C CA . ASP A 1 381 ? -14.592 -6.830 18.108 1.00 87.06 381 ASP A CA 1
ATOM 2846 C C . ASP A 1 381 ? -15.813 -6.138 17.481 1.00 87.06 381 ASP A C 1
ATOM 2848 O O . ASP A 1 381 ? -16.778 -5.841 18.181 1.00 87.06 381 ASP A O 1
ATOM 2852 N N . ALA A 1 382 ? -15.848 -5.996 16.149 1.00 86.75 382 ALA A N 1
ATOM 2853 C CA . ALA A 1 382 ? -17.008 -5.469 15.422 1.00 86.75 382 ALA A CA 1
ATOM 2854 C C . ALA A 1 382 ? -18.267 -6.340 15.587 1.00 86.75 382 ALA A C 1
ATOM 2856 O O . ALA A 1 382 ? -19.375 -5.818 15.692 1.00 86.75 382 ALA A O 1
ATOM 2857 N N . ARG A 1 383 ? -18.118 -7.671 15.648 1.00 90.69 383 ARG A N 1
ATOM 2858 C CA . ARG A 1 383 ? -19.222 -8.592 15.972 1.00 90.69 383 ARG A CA 1
ATOM 2859 C C . ARG A 1 383 ? -19.738 -8.357 17.391 1.00 90.69 383 ARG A C 1
ATOM 2861 O O . ARG A 1 383 ? -20.944 -8.326 17.592 1.00 90.69 383 ARG A O 1
ATOM 2868 N N . THR A 1 384 ? -18.834 -8.216 18.358 1.00 88.31 384 THR A N 1
ATOM 2869 C CA . THR A 1 384 ? -19.178 -7.991 19.773 1.00 88.31 384 THR A CA 1
ATOM 2870 C C . THR A 1 384 ? -19.888 -6.652 19.967 1.00 88.31 384 THR A C 1
ATOM 2872 O O . THR A 1 384 ? -20.801 -6.558 20.778 1.00 88.31 384 THR A O 1
ATOM 2875 N N . ASN A 1 385 ? -19.507 -5.649 19.177 1.00 86.81 385 ASN A N 1
ATOM 2876 C CA . ASN A 1 385 ? -20.099 -4.314 19.185 1.00 86.81 385 ASN A CA 1
ATOM 2877 C C . ASN A 1 385 ? -21.314 -4.173 18.248 1.00 86.81 385 ASN A C 1
ATOM 2879 O O . ASN A 1 385 ? -21.784 -3.059 18.049 1.00 86.81 385 ASN A O 1
ATOM 2883 N N . GLU A 1 386 ? -21.792 -5.265 17.640 1.00 87.44 386 GLU A N 1
ATOM 2884 C CA . GLU A 1 386 ? -22.937 -5.290 16.711 1.00 87.44 386 GLU A CA 1
ATOM 2885 C C . GLU A 1 386 ? -22.793 -4.384 15.466 1.00 87.44 386 GLU A C 1
ATOM 2887 O O . GLU A 1 386 ? -23.765 -4.105 14.769 1.00 87.44 386 GLU A O 1
ATOM 2892 N N . THR A 1 387 ? -21.571 -3.972 15.118 1.00 86.94 387 THR A N 1
ATOM 2893 C CA . THR A 1 387 ? -21.288 -3.106 13.958 1.00 86.94 387 THR A CA 1
ATOM 2894 C C . THR A 1 387 ? -20.877 -3.871 12.703 1.00 86.94 387 THR A C 1
ATOM 2896 O O . THR A 1 387 ? -20.798 -3.287 11.626 1.00 86.94 387 THR A O 1
ATOM 2899 N N . LEU A 1 388 ? -20.617 -5.179 12.808 1.00 87.88 388 LEU A N 1
ATOM 2900 C CA . LEU A 1 388 ? -20.166 -5.989 11.671 1.00 87.88 388 LEU A CA 1
ATOM 2901 C C . LEU A 1 388 ? -21.249 -6.172 10.591 1.00 87.88 388 LEU A C 1
ATOM 2903 O O . LEU A 1 388 ? -20.920 -6.305 9.416 1.00 87.88 388 LEU A O 1
ATOM 2907 N N . GLY A 1 389 ? -22.524 -6.241 10.987 1.00 88.31 389 GLY A N 1
ATOM 2908 C CA . GLY A 1 389 ? -23.641 -6.492 10.067 1.00 88.31 389 GLY A CA 1
ATOM 2909 C C . GLY A 1 389 ? -23.643 -7.881 9.408 1.00 88.31 389 GLY A C 1
ATOM 2910 O O . GLY A 1 389 ? -24.381 -8.092 8.452 1.00 88.31 389 GLY A O 1
ATOM 2911 N N . ALA A 1 390 ? -22.830 -8.826 9.893 1.00 92.12 390 ALA A N 1
ATOM 2912 C CA . ALA A 1 390 ? -22.671 -10.167 9.331 1.00 92.12 390 ALA A CA 1
ATOM 2913 C C . ALA A 1 390 ? -22.364 -11.216 10.420 1.00 92.12 390 ALA A C 1
ATOM 2915 O O . ALA A 1 390 ? -21.846 -10.887 11.489 1.00 92.12 390 ALA A O 1
ATOM 2916 N N . GLU A 1 391 ? -22.651 -12.489 10.145 1.00 95.12 391 GLU A N 1
ATOM 2917 C CA . GLU A 1 391 ? -22.370 -13.621 11.034 1.00 95.12 391 GLU A CA 1
ATOM 2918 C C . GLU A 1 391 ? -21.071 -14.324 10.615 1.00 95.12 391 GLU A C 1
ATOM 2920 O O . GLU A 1 391 ? -20.959 -14.818 9.496 1.00 95.12 391 GLU A O 1
ATOM 2925 N N . ILE A 1 392 ? -20.088 -14.433 11.516 1.00 96.38 392 ILE A N 1
ATOM 2926 C CA . ILE A 1 392 ? -18.881 -15.235 11.262 1.00 96.38 392 ILE A CA 1
ATOM 2927 C C . ILE A 1 392 ? -19.182 -16.703 11.569 1.00 96.38 392 ILE A C 1
ATOM 2929 O O . ILE A 1 392 ? -19.254 -17.087 12.737 1.00 96.38 392 ILE A O 1
ATOM 2933 N N . VAL A 1 393 ? -19.310 -17.528 10.530 1.00 97.12 393 VAL A N 1
ATOM 2934 C CA . VAL A 1 393 ? -19.771 -18.922 10.667 1.00 97.12 393 VAL A CA 1
ATOM 2935 C C . VAL A 1 393 ? -18.633 -19.931 10.785 1.00 97.12 393 VAL A C 1
ATOM 2937 O O . VAL A 1 393 ? -18.797 -20.985 11.398 1.00 97.12 393 VAL A O 1
ATOM 2940 N N . VAL A 1 394 ? -17.459 -19.612 10.232 1.00 97.69 394 VAL A N 1
ATOM 2941 C CA . VAL A 1 394 ? -16.278 -20.478 10.309 1.00 97.69 394 VAL A CA 1
ATOM 2942 C C . VAL A 1 394 ? -14.984 -19.687 10.131 1.00 97.69 394 VAL A C 1
ATOM 2944 O O . VAL A 1 394 ? -14.905 -18.748 9.338 1.00 97.69 394 VAL A O 1
ATOM 2947 N N . VAL A 1 395 ? -13.940 -20.099 10.851 1.00 97.94 395 VAL A N 1
ATOM 2948 C CA . VAL A 1 395 ? -12.564 -19.632 10.644 1.00 97.94 395 VAL A CA 1
ATOM 2949 C C . VAL A 1 395 ? -11.693 -20.798 10.198 1.00 97.94 395 VAL A C 1
ATOM 2951 O O . VAL A 1 395 ? -11.674 -21.855 10.829 1.00 97.94 395 VAL A O 1
ATOM 2954 N N . VAL A 1 396 ? -10.930 -20.613 9.126 1.00 97.25 396 VAL A N 1
ATOM 2955 C CA . VAL A 1 396 ? -10.059 -21.661 8.584 1.00 97.25 396 VAL A CA 1
ATOM 2956 C C . VAL A 1 396 ? -8.633 -21.148 8.485 1.00 97.25 396 VAL A C 1
ATOM 2958 O O . VAL A 1 396 ? -8.375 -20.040 8.014 1.00 97.25 396 VAL A O 1
ATOM 2961 N N . SER A 1 397 ? -7.678 -21.968 8.915 1.00 95.50 397 SER A N 1
ATOM 2962 C CA . SER A 1 397 ? -6.259 -21.695 8.726 1.00 95.50 397 SER A CA 1
ATOM 2963 C C . SER A 1 397 ? -5.551 -22.849 8.047 1.00 95.50 397 SER A C 1
ATOM 2965 O O . SER A 1 397 ? -5.791 -24.008 8.372 1.00 95.50 397 SER A O 1
ATOM 2967 N N . HIS A 1 398 ? -4.590 -22.530 7.182 1.00 90.88 398 HIS A N 1
ATOM 2968 C CA . HIS A 1 398 ? -3.664 -23.532 6.662 1.00 90.88 398 HIS A CA 1
ATOM 2969 C C . HIS A 1 398 ? -2.520 -23.859 7.638 1.00 90.88 398 HIS A C 1
ATOM 2971 O O . HIS A 1 398 ? -1.624 -24.641 7.312 1.00 90.88 398 HIS A O 1
ATOM 2977 N N . ARG A 1 399 ? -2.488 -23.223 8.819 1.00 90.19 399 ARG A N 1
ATOM 2978 C CA . ARG A 1 399 ? -1.479 -23.457 9.857 1.00 90.19 399 ARG A CA 1
ATOM 2979 C C . ARG A 1 399 ? -2.138 -23.969 11.128 1.00 90.19 399 ARG A C 1
ATOM 2981 O O . ARG A 1 399 ? -2.983 -23.298 11.711 1.00 90.19 399 ARG A O 1
ATOM 2988 N N . VAL A 1 400 ? -1.672 -25.119 11.607 1.00 89.12 400 VAL A N 1
ATOM 2989 C CA . VAL A 1 400 ? -2.166 -25.734 12.851 1.00 89.12 400 VAL A CA 1
ATOM 2990 C C . VAL A 1 400 ? -1.924 -24.832 14.067 1.00 89.12 400 VAL A C 1
ATOM 2992 O O . VAL A 1 400 ? -2.784 -24.726 14.934 1.00 89.12 400 VAL A O 1
ATOM 2995 N N . GLY A 1 401 ? -0.780 -24.142 14.105 1.00 85.88 401 GLY A N 1
ATOM 2996 C CA . GLY A 1 401 ? -0.378 -23.263 15.208 1.00 85.88 401 GLY A CA 1
ATOM 2997 C C . GLY A 1 401 ? -0.822 -21.801 15.089 1.00 85.88 401 GLY A C 1
ATOM 2998 O O . GLY A 1 401 ? -0.281 -20.962 15.801 1.00 85.88 401 GLY A O 1
ATOM 2999 N N . ALA A 1 402 ? -1.741 -21.449 14.182 1.00 88.75 402 ALA A N 1
ATOM 3000 C CA . ALA A 1 402 ? -2.181 -20.059 14.055 1.00 88.75 402 ALA A CA 1
ATOM 3001 C C . ALA A 1 402 ? -2.949 -19.602 15.309 1.00 88.75 402 ALA A C 1
ATOM 3003 O O . ALA A 1 402 ? -4.016 -20.139 15.617 1.00 88.75 402 ALA A O 1
ATOM 3004 N N . ARG A 1 403 ? -2.462 -18.554 15.993 1.00 89.94 403 ARG A N 1
ATOM 3005 C CA . ARG A 1 403 ? -3.137 -17.956 17.163 1.00 89.94 403 ARG A CA 1
ATOM 3006 C C . ARG A 1 403 ? -4.554 -17.475 16.838 1.00 89.94 403 ARG A C 1
ATOM 3008 O O . ARG A 1 403 ? -5.428 -17.516 17.701 1.00 89.94 403 ARG A O 1
ATOM 3015 N N . ALA A 1 404 ? -4.809 -17.104 15.584 1.00 92.19 404 ALA A N 1
ATOM 3016 C CA . ALA A 1 404 ? -6.140 -16.773 15.086 1.00 92.19 404 ALA A CA 1
ATOM 3017 C C . ALA A 1 404 ? -7.189 -17.873 15.365 1.00 92.19 404 ALA A C 1
ATOM 3019 O O . ALA A 1 404 ? -8.327 -17.560 15.703 1.00 92.19 404 ALA A O 1
ATOM 3020 N N . LEU A 1 405 ? -6.810 -19.157 15.302 1.00 94.88 405 LEU A N 1
ATOM 3021 C CA . LEU A 1 405 ? -7.725 -20.264 15.609 1.00 94.88 405 LEU A CA 1
ATOM 3022 C C . LEU A 1 405 ? -8.128 -20.283 17.088 1.00 94.88 405 LEU A C 1
ATOM 3024 O O . LEU A 1 405 ? -9.271 -20.599 17.409 1.00 94.88 405 LEU A O 1
ATOM 3028 N N . ALA A 1 406 ? -7.210 -19.931 17.992 1.00 93.38 406 ALA A N 1
ATOM 3029 C CA . ALA A 1 406 ? -7.518 -19.811 19.415 1.00 93.38 406 ALA A CA 1
ATOM 3030 C C . ALA A 1 406 ? -8.471 -18.635 19.682 1.00 93.38 406 ALA A C 1
ATOM 3032 O O . ALA A 1 406 ? -9.415 -18.794 20.451 1.00 93.38 406 ALA A O 1
ATOM 3033 N N . ARG A 1 407 ? -8.283 -17.497 18.992 1.00 94.44 407 ARG A N 1
ATOM 3034 C CA . ARG A 1 407 ? -9.203 -16.344 19.060 1.00 94.44 407 ARG A CA 1
ATOM 3035 C C . ARG A 1 407 ? -10.618 -16.726 18.620 1.00 94.44 407 ARG A C 1
ATOM 3037 O O . ARG A 1 407 ? -11.570 -16.469 19.347 1.00 94.44 407 ARG A O 1
ATOM 3044 N N . ALA A 1 408 ? -10.745 -17.405 17.477 1.00 96.25 408 ALA A N 1
ATOM 3045 C CA . ALA A 1 408 ? -12.033 -17.867 16.957 1.00 96.25 408 ALA A CA 1
ATOM 3046 C C . ALA A 1 408 ? -12.760 -18.800 17.940 1.00 96.25 408 ALA A C 1
ATOM 3048 O O . ALA A 1 408 ? -13.925 -18.573 18.259 1.00 96.25 408 ALA A O 1
ATOM 3049 N N . ARG A 1 409 ? -12.050 -19.800 18.486 1.00 96.31 409 ARG A N 1
ATOM 3050 C CA . ARG A 1 409 ? -12.609 -20.724 19.489 1.00 96.31 409 ARG A CA 1
ATOM 3051 C C . ARG A 1 409 ? -13.020 -20.005 20.769 1.00 96.31 409 ARG A C 1
ATOM 3053 O O . ARG A 1 409 ? -14.079 -20.306 21.306 1.00 96.31 409 ARG A O 1
ATOM 3060 N N . GLY A 1 410 ? -12.216 -19.045 21.231 1.00 94.38 410 GLY A N 1
ATOM 3061 C CA . GLY A 1 410 ? -12.546 -18.203 22.383 1.00 94.38 410 GLY A CA 1
ATOM 3062 C C . GLY A 1 410 ? -13.825 -17.384 22.182 1.00 94.38 410 GLY A C 1
ATOM 3063 O O . GLY A 1 410 ? -14.561 -17.168 23.136 1.00 94.38 410 GLY A O 1
ATOM 3064 N N . ALA A 1 411 ? -14.131 -17.006 20.939 1.00 94.62 411 ALA A N 1
ATOM 3065 C CA . ALA A 1 411 ? -15.364 -16.318 20.555 1.00 94.62 411 ALA A CA 1
ATOM 3066 C C . ALA A 1 411 ? -16.530 -17.266 20.186 1.00 94.62 411 ALA A C 1
ATOM 3068 O O . ALA A 1 411 ? -17.545 -16.814 19.645 1.00 94.62 411 ALA A O 1
ATOM 3069 N N . GLY A 1 412 ? -16.383 -18.575 20.434 1.00 95.75 412 GLY A N 1
ATOM 3070 C CA . GLY A 1 412 ? -17.403 -19.590 20.156 1.00 95.75 412 GLY A CA 1
ATOM 3071 C C . GLY A 1 412 ? -17.604 -19.920 18.673 1.00 95.75 412 GLY A C 1
ATOM 3072 O O . GLY A 1 412 ? -18.625 -20.500 18.319 1.00 95.75 412 GLY A O 1
ATOM 3073 N N . ILE A 1 413 ? -16.663 -19.552 17.798 1.00 97.38 413 ILE A N 1
ATOM 3074 C CA . ILE A 1 413 ? -16.768 -19.774 16.350 1.00 97.38 413 ILE A CA 1
ATOM 3075 C C . ILE A 1 413 ? -16.037 -21.073 15.967 1.00 97.38 413 ILE A C 1
ATOM 3077 O O . ILE A 1 413 ? -14.887 -21.270 16.387 1.00 97.38 413 ILE A O 1
ATOM 3081 N N . PRO A 1 414 ? -16.645 -21.954 15.146 1.00 97.81 414 PRO A N 1
ATOM 3082 C CA . PRO A 1 414 ? -15.972 -23.130 14.599 1.00 97.81 414 PRO A CA 1
ATOM 3083 C C . PRO A 1 414 ? -14.658 -22.766 13.894 1.00 97.81 414 PRO A C 1
ATOM 3085 O O . PRO A 1 414 ? -14.626 -21.898 13.021 1.00 97.81 414 PRO A O 1
ATOM 3088 N N . ALA A 1 415 ? -13.561 -23.429 14.275 1.00 97.50 415 ALA A N 1
ATOM 3089 C CA . ALA A 1 415 ? -12.224 -23.090 13.789 1.00 97.50 415 ALA A CA 1
ATOM 3090 C C . ALA A 1 415 ? -11.407 -24.325 13.382 1.00 97.50 415 ALA A C 1
ATOM 3092 O O . ALA A 1 415 ? -11.036 -25.149 14.234 1.00 97.50 415 ALA A O 1
ATOM 3093 N N . TYR A 1 416 ? -11.062 -24.404 12.096 1.00 97.44 416 TYR A N 1
ATOM 3094 C CA . TYR A 1 416 ? -10.407 -25.558 11.480 1.00 97.44 416 TYR A CA 1
ATOM 3095 C C . TYR A 1 416 ? -8.985 -25.240 11.029 1.00 97.44 416 TYR A C 1
ATOM 3097 O O . TYR A 1 416 ? -8.717 -24.211 10.409 1.00 97.44 416 TYR A O 1
ATOM 3105 N N . ALA A 1 417 ? -8.073 -26.168 11.311 1.00 95.38 417 ALA A N 1
ATOM 3106 C CA . ALA A 1 417 ? -6.753 -26.185 10.706 1.00 95.38 417 ALA A CA 1
ATOM 3107 C C . ALA A 1 417 ? -6.749 -27.208 9.566 1.00 95.38 417 ALA A C 1
ATOM 3109 O O . ALA A 1 417 ? -6.890 -28.402 9.821 1.00 95.38 417 ALA A O 1
ATOM 3110 N N . LEU A 1 418 ? -6.564 -26.743 8.333 1.00 94.38 418 LEU A N 1
ATOM 3111 C CA . LEU A 1 418 ? -6.382 -27.576 7.146 1.00 94.38 418 LEU A CA 1
ATOM 3112 C C . LEU A 1 418 ? -4.926 -27.431 6.684 1.00 94.38 418 LEU A C 1
ATOM 3114 O O . LEU A 1 418 ? -4.622 -26.554 5.885 1.00 94.38 418 LEU A O 1
ATOM 3118 N N . PRO A 1 419 ? -3.975 -28.187 7.259 1.00 89.62 419 PRO A N 1
ATOM 3119 C CA . PRO A 1 419 ? -2.558 -27.940 7.033 1.00 89.62 419 PRO A CA 1
ATOM 3120 C C . PRO A 1 419 ? -2.153 -28.175 5.577 1.00 89.62 419 PRO A C 1
ATOM 3122 O O . PRO A 1 419 ? -2.349 -29.259 5.035 1.00 89.62 419 PRO A O 1
ATOM 3125 N N . LEU A 1 420 ? -1.486 -27.186 4.981 1.00 84.75 420 LEU A N 1
ATOM 3126 C CA . LEU A 1 420 ? -0.776 -27.347 3.713 1.00 84.75 420 LEU A CA 1
ATOM 3127 C C . LEU A 1 420 ? 0.714 -27.546 4.002 1.00 84.75 420 LEU A C 1
ATOM 3129 O O . LEU A 1 420 ? 1.445 -26.579 4.226 1.00 84.75 420 LEU A O 1
ATOM 3133 N N . THR A 1 421 ? 1.146 -28.807 4.042 1.00 72.06 421 THR A N 1
ATOM 3134 C CA . THR A 1 421 ? 2.524 -29.201 4.385 1.00 72.06 421 THR A CA 1
ATOM 3135 C C . THR A 1 421 ? 3.509 -28.943 3.249 1.00 72.06 421 THR A C 1
ATOM 3137 O O . THR A 1 421 ? 4.632 -28.514 3.506 1.00 72.06 421 THR A O 1
ATOM 3140 N N . ASP A 1 422 ? 3.076 -29.122 2.001 1.00 74.94 422 ASP A N 1
ATOM 3141 C CA . ASP A 1 422 ? 3.853 -28.793 0.810 1.00 74.94 422 ASP A CA 1
ATOM 3142 C C . ASP A 1 422 ? 3.081 -27.817 -0.082 1.00 74.94 422 ASP A C 1
ATOM 3144 O O . ASP A 1 422 ? 2.225 -28.189 -0.881 1.00 74.94 422 ASP A O 1
ATOM 3148 N N . ARG A 1 423 ? 3.402 -26.528 0.061 1.00 70.56 423 ARG A N 1
ATOM 3149 C CA . ARG A 1 423 ? 2.773 -25.436 -0.697 1.00 70.56 423 ARG A CA 1
ATOM 3150 C C . ARG A 1 423 ? 3.089 -25.465 -2.197 1.00 70.56 423 ARG A C 1
ATOM 3152 O O . ARG A 1 423 ? 2.442 -24.743 -2.955 1.00 70.56 423 ARG A O 1
ATOM 3159 N N . LYS A 1 424 ? 4.104 -26.224 -2.611 1.00 60.09 424 LYS A N 1
ATOM 3160 C CA . LYS A 1 424 ? 4.683 -26.179 -3.964 1.00 60.09 424 LYS A CA 1
ATOM 3161 C C . LYS A 1 424 ? 4.196 -27.331 -4.816 1.00 60.09 424 LYS A C 1
ATOM 3163 O O . LYS A 1 424 ? 4.094 -27.199 -6.034 1.00 60.09 424 LYS A O 1
ATOM 3168 N N . ASN A 1 425 ? 3.864 -28.446 -4.175 1.00 78.25 425 ASN A N 1
ATOM 3169 C CA . ASN A 1 425 ? 3.197 -29.543 -4.836 1.00 78.25 425 ASN A CA 1
ATOM 3170 C C . ASN A 1 425 ? 1.808 -29.080 -5.302 1.00 78.25 425 ASN A C 1
ATOM 3172 O O . ASN A 1 425 ? 0.901 -28.852 -4.500 1.00 78.25 425 ASN A O 1
ATOM 3176 N N . LYS A 1 426 ? 1.661 -28.928 -6.625 1.00 77.69 426 LYS A N 1
ATOM 3177 C CA . LYS A 1 426 ? 0.413 -28.491 -7.268 1.00 77.69 426 LYS A CA 1
ATOM 3178 C C . LYS A 1 426 ? -0.769 -29.367 -6.863 1.00 77.69 426 LYS A C 1
ATOM 3180 O O . LYS A 1 426 ? -1.854 -28.839 -6.653 1.00 77.69 426 LYS A O 1
ATOM 3185 N N . GLU A 1 427 ? -0.545 -30.668 -6.711 1.00 84.06 427 GLU A N 1
ATOM 3186 C CA . GLU A 1 427 ? -1.576 -31.618 -6.307 1.00 84.06 427 GLU A CA 1
ATOM 3187 C C . GLU A 1 427 ? -1.935 -31.464 -4.826 1.00 84.06 427 GLU A C 1
ATOM 3189 O O . GLU A 1 427 ? -3.111 -31.386 -4.491 1.00 84.06 427 GLU A O 1
ATOM 3194 N N . ALA A 1 428 ? -0.948 -31.309 -3.938 1.00 85.31 428 ALA A N 1
ATOM 3195 C CA . ALA A 1 428 ? -1.214 -31.030 -2.523 1.00 85.31 428 ALA A CA 1
ATOM 3196 C C . ALA A 1 428 ? -1.977 -29.710 -2.337 1.00 85.31 428 ALA A C 1
ATOM 3198 O O . ALA A 1 428 ? -2.893 -29.623 -1.522 1.00 85.31 428 ALA A O 1
ATOM 3199 N N . ARG A 1 429 ? -1.630 -28.686 -3.126 1.00 86.00 429 ARG A N 1
ATOM 3200 C CA . ARG A 1 429 ? -2.315 -27.394 -3.115 1.00 86.00 429 ARG A CA 1
ATOM 3201 C C . ARG A 1 429 ? -3.740 -27.502 -3.663 1.00 86.00 429 ARG A C 1
ATOM 3203 O O . ARG A 1 429 ? -4.641 -26.947 -3.044 1.00 86.00 429 ARG A O 1
ATOM 3210 N N . ARG A 1 430 ? -3.948 -28.255 -4.752 1.00 87.62 430 ARG A N 1
ATOM 3211 C CA . ARG A 1 430 ? -5.278 -28.564 -5.302 1.00 87.62 430 ARG A CA 1
ATOM 3212 C C . ARG A 1 430 ? -6.149 -29.269 -4.263 1.00 87.62 430 ARG A C 1
ATOM 3214 O O . ARG A 1 430 ? -7.239 -28.795 -3.974 1.00 87.62 430 ARG A O 1
ATOM 3221 N N . LEU A 1 431 ? -5.642 -30.340 -3.652 1.00 89.56 431 LEU A N 1
ATOM 3222 C CA . LEU A 1 431 ? -6.354 -31.099 -2.619 1.00 89.56 431 LEU A CA 1
ATOM 3223 C C . LEU A 1 431 ? -6.676 -30.239 -1.392 1.00 89.56 431 LEU A C 1
ATOM 3225 O O . LEU A 1 431 ? -7.773 -30.319 -0.851 1.00 89.56 431 LEU A O 1
ATOM 3229 N N . HIS A 1 432 ? -5.743 -29.389 -0.961 1.00 93.00 432 HIS A N 1
ATOM 3230 C CA . HIS A 1 432 ? -5.992 -28.443 0.124 1.00 93.00 432 HIS A CA 1
ATOM 3231 C C . HIS A 1 432 ? -7.092 -27.435 -0.241 1.00 93.00 432 HIS A C 1
ATOM 3233 O O . HIS A 1 432 ? -7.987 -27.188 0.560 1.00 93.00 432 HIS A O 1
ATOM 3239 N N . GLU A 1 433 ? -7.049 -26.845 -1.437 1.00 92.38 433 GLU A N 1
ATOM 3240 C CA . GLU A 1 433 ? -8.093 -25.927 -1.908 1.00 92.38 433 GLU A CA 1
ATOM 3241 C C . GLU A 1 433 ? -9.460 -26.622 -2.016 1.00 92.38 433 GLU A C 1
ATOM 3243 O O . GLU A 1 433 ? -10.458 -26.039 -1.602 1.00 92.38 433 GLU A O 1
ATOM 3248 N N . GLU A 1 434 ? -9.509 -27.883 -2.452 1.00 92.69 434 GLU A N 1
ATOM 3249 C CA . GLU A 1 434 ? -10.727 -28.707 -2.453 1.00 92.69 434 GLU A CA 1
ATOM 3250 C C . GLU A 1 434 ? -11.265 -28.965 -1.042 1.00 92.69 434 GLU A C 1
ATOM 3252 O O . GLU A 1 434 ? -12.469 -28.864 -0.814 1.00 92.69 434 GLU A O 1
ATOM 3257 N N . GLN A 1 435 ? -10.388 -29.242 -0.072 1.00 94.50 435 GLN A N 1
ATOM 3258 C CA . GLN A 1 435 ? -10.776 -29.394 1.333 1.00 94.50 435 GLN A CA 1
ATOM 3259 C C . GLN A 1 435 ? -11.333 -28.094 1.915 1.00 94.50 435 GLN A C 1
ATOM 3261 O O . GLN A 1 435 ? -12.346 -28.120 2.615 1.00 94.50 435 GLN A O 1
ATOM 3266 N N . VAL A 1 436 ? -10.690 -26.958 1.625 1.00 94.62 436 VAL A N 1
ATOM 3267 C CA . VAL A 1 436 ? -11.181 -25.645 2.053 1.00 94.62 436 VAL A CA 1
ATOM 3268 C C . VAL A 1 436 ? -12.544 -25.377 1.419 1.00 94.62 436 VAL A C 1
ATOM 3270 O O . VAL A 1 436 ? -13.476 -25.060 2.145 1.00 94.62 436 VAL A O 1
ATOM 3273 N N . LEU A 1 437 ? -12.701 -25.555 0.104 1.00 93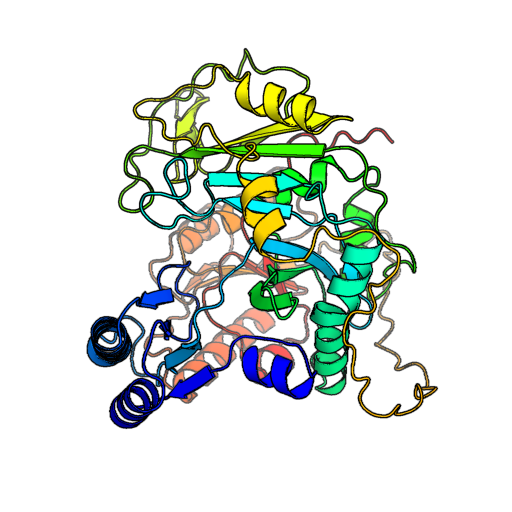.25 437 LEU A N 1
ATOM 3274 C CA . LEU A 1 437 ? -13.979 -25.352 -0.586 1.00 93.25 437 LEU A CA 1
ATOM 3275 C C . LEU A 1 437 ? -15.092 -26.246 -0.038 1.00 93.25 437 LEU A C 1
ATOM 3277 O O . LEU A 1 437 ? -16.180 -25.749 0.239 1.00 93.25 437 LEU A O 1
ATOM 3281 N N . GLY A 1 438 ? -14.821 -27.539 0.153 1.00 93.44 438 GLY A N 1
ATOM 3282 C CA . GLY A 1 438 ? -15.795 -28.476 0.710 1.00 93.44 438 GLY A CA 1
ATOM 3283 C C . GLY A 1 438 ? -16.239 -28.079 2.118 1.00 93.44 438 GLY A C 1
ATOM 3284 O O . GLY A 1 438 ? -17.426 -28.147 2.431 1.00 93.44 438 GLY A O 1
ATOM 3285 N N . LEU A 1 439 ? -15.307 -27.589 2.944 1.00 94.25 439 LEU A N 1
ATOM 3286 C CA . LEU A 1 439 ? -15.628 -27.041 4.259 1.00 94.25 439 LEU A CA 1
ATOM 3287 C C . LEU A 1 439 ? -16.464 -25.761 4.142 1.00 94.25 439 LEU A C 1
ATOM 3289 O O . LEU A 1 439 ? -17.480 -25.640 4.805 1.00 94.25 439 LEU A O 1
ATOM 3293 N N . LEU A 1 440 ? -16.087 -24.808 3.289 1.00 93.44 440 LEU A N 1
ATOM 3294 C CA . LEU A 1 440 ? -16.853 -23.568 3.110 1.00 93.44 440 LEU A CA 1
ATOM 3295 C C . LEU A 1 440 ? -18.290 -23.845 2.638 1.00 93.44 440 LEU A C 1
ATOM 3297 O O . LEU A 1 440 ? -19.234 -23.229 3.128 1.00 93.44 440 LEU A O 1
ATOM 3301 N N . GLN A 1 441 ? -18.467 -24.814 1.740 1.00 90.06 441 GLN A N 1
ATOM 3302 C CA . GLN A 1 441 ? -19.778 -25.239 1.251 1.00 90.06 441 GLN A CA 1
ATOM 3303 C C . GLN A 1 441 ? -20.646 -25.876 2.343 1.00 90.06 441 GLN A C 1
ATOM 3305 O O . GLN A 1 441 ? -21.864 -25.759 2.274 1.00 90.06 441 GLN A O 1
ATOM 3310 N N . SER A 1 442 ? -20.059 -26.504 3.369 1.00 93.25 442 SER A N 1
ATOM 3311 C CA . SER A 1 442 ? -20.831 -27.091 4.474 1.00 93.25 442 SER A CA 1
ATOM 3312 C C . SER A 1 442 ? -21.345 -26.068 5.493 1.00 93.25 442 SER A C 1
ATOM 3314 O O . SER A 1 442 ? -22.029 -26.458 6.435 1.00 93.25 442 SER A O 1
ATOM 3316 N N . TYR A 1 443 ? -20.975 -24.790 5.358 1.00 93.75 443 TYR A N 1
ATOM 3317 C CA . TYR A 1 443 ? -21.336 -23.716 6.291 1.00 93.75 443 TYR A CA 1
ATOM 3318 C C . TYR A 1 443 ? -22.326 -22.692 5.717 1.00 93.75 443 TYR A C 1
ATOM 3320 O O . TYR A 1 443 ? -22.646 -21.726 6.416 1.00 93.75 443 TYR A O 1
ATOM 3328 N N . ASP A 1 444 ? -22.824 -22.901 4.491 1.00 89.19 444 ASP A N 1
ATOM 3329 C CA . ASP A 1 444 ? -23.707 -21.967 3.773 1.00 89.19 444 ASP A CA 1
ATOM 3330 C C . ASP A 1 444 ? -23.130 -20.541 3.762 1.00 89.19 444 ASP A C 1
ATOM 3332 O O . ASP A 1 444 ? -23.720 -19.601 4.290 1.00 89.19 444 ASP A O 1
ATOM 3336 N N . VAL A 1 445 ? -21.904 -20.410 3.249 1.00 92.81 445 VAL A N 1
ATOM 3337 C CA . VAL A 1 445 ? -21.146 -19.150 3.226 1.00 92.81 445 VAL A CA 1
ATOM 3338 C C . VAL A 1 445 ? -21.620 -18.246 2.085 1.00 92.81 445 VAL A C 1
ATOM 3340 O O . VAL A 1 445 ? -21.664 -18.673 0.932 1.00 92.81 445 VAL A O 1
ATOM 3343 N N . ASP A 1 446 ? -21.878 -16.976 2.400 1.00 90.94 446 ASP A N 1
ATOM 3344 C CA . ASP A 1 446 ? -22.216 -15.915 1.443 1.00 90.94 446 ASP A CA 1
ATOM 3345 C C . ASP A 1 446 ? -20.987 -15.110 0.989 1.00 90.94 446 ASP A C 1
ATOM 3347 O O . ASP A 1 446 ? -20.977 -14.567 -0.113 1.00 90.94 446 ASP A O 1
ATOM 3351 N N . LEU A 1 447 ? -19.947 -15.010 1.829 1.00 92.00 447 LEU A N 1
ATOM 3352 C CA . LEU A 1 447 ? -18.725 -14.240 1.560 1.00 92.00 447 LEU A CA 1
ATOM 3353 C C . LEU A 1 447 ? -17.504 -14.885 2.227 1.00 92.00 447 LEU A C 1
ATOM 3355 O O . LEU A 1 447 ? -17.524 -15.212 3.416 1.00 92.00 447 LEU A O 1
ATOM 3359 N N . VAL A 1 448 ? -16.395 -14.987 1.495 1.00 93.50 448 VAL A N 1
ATOM 3360 C CA . VAL A 1 448 ? -15.095 -15.349 2.078 1.00 93.50 448 VAL A CA 1
ATOM 3361 C C . VAL A 1 448 ? -14.261 -14.106 2.329 1.00 93.50 448 VAL A C 1
ATOM 3363 O O . VAL A 1 448 ? -14.013 -13.325 1.419 1.00 93.50 448 VAL A O 1
ATOM 3366 N N . VAL A 1 449 ? -13.756 -13.964 3.550 1.00 93.38 449 VAL A N 1
ATOM 3367 C CA . VAL A 1 449 ? -12.872 -12.876 3.967 1.00 93.38 449 VAL A CA 1
ATOM 3368 C C . VAL A 1 449 ? -11.461 -13.414 4.201 1.00 93.38 449 VAL A C 1
ATOM 3370 O O . VAL A 1 449 ? -11.210 -14.196 5.117 1.00 93.38 449 VAL A O 1
ATOM 3373 N N . LEU A 1 450 ? -10.503 -12.978 3.388 1.00 91.31 450 LEU A N 1
ATOM 3374 C CA . LEU A 1 450 ? -9.084 -13.284 3.550 1.00 91.31 450 LEU A CA 1
ATOM 3375 C C . LEU A 1 450 ? -8.473 -12.308 4.564 1.00 91.31 450 LEU A C 1
ATOM 3377 O O . LEU A 1 450 ? -8.030 -11.217 4.215 1.00 91.31 450 LEU A O 1
ATOM 3381 N N . ALA A 1 451 ? -8.446 -12.694 5.837 1.00 88.56 451 ALA A N 1
ATOM 3382 C CA . ALA A 1 451 ? -7.938 -11.875 6.934 1.00 88.56 451 ALA A CA 1
ATOM 3383 C C . ALA A 1 451 ? -6.478 -12.234 7.250 1.00 88.56 451 ALA A C 1
ATOM 3385 O O . ALA A 1 451 ? -6.170 -12.984 8.181 1.00 88.56 451 ALA A O 1
ATOM 3386 N N . GLY A 1 452 ? -5.553 -11.705 6.442 1.00 80.12 452 GLY A N 1
ATOM 3387 C CA . GLY A 1 452 ? -4.134 -12.067 6.533 1.00 80.12 452 GLY A CA 1
ATOM 3388 C C . GLY A 1 452 ? -3.864 -13.487 6.021 1.00 80.12 452 GLY A C 1
ATOM 3389 O O . GLY A 1 452 ? -3.100 -14.249 6.622 1.00 80.12 452 GLY A O 1
ATOM 3390 N N . TRP A 1 453 ? -4.529 -13.867 4.929 1.00 86.69 453 TRP A N 1
ATOM 3391 C CA . TRP A 1 453 ? -4.293 -15.125 4.229 1.00 86.69 453 TRP A CA 1
ATOM 3392 C C . TRP A 1 453 ? -3.021 -15.047 3.375 1.00 86.69 453 TRP A C 1
ATOM 3394 O O . TRP A 1 453 ? -2.890 -14.179 2.522 1.00 86.69 453 TRP A O 1
ATOM 3404 N N . MET A 1 454 ? -2.072 -15.954 3.607 1.00 79.75 454 MET A N 1
ATOM 3405 C CA . MET A 1 454 ? -0.722 -15.921 3.025 1.00 79.75 454 MET A CA 1
ATOM 3406 C C . MET A 1 454 ? -0.519 -16.985 1.938 1.00 79.75 454 MET A C 1
ATOM 3408 O O . MET A 1 454 ? 0.601 -17.463 1.745 1.00 79.75 454 MET A O 1
ATOM 3412 N N . LEU A 1 455 ? -1.597 -17.414 1.279 1.00 79.00 455 LEU A N 1
ATOM 3413 C CA . LEU A 1 455 ? -1.543 -18.283 0.107 1.00 79.00 455 LEU A CA 1
ATOM 3414 C C . LEU A 1 455 ? -2.269 -17.595 -1.046 1.00 79.00 455 LEU A C 1
ATOM 3416 O O . LEU A 1 455 ? -3.345 -17.032 -0.864 1.00 79.00 455 LEU A O 1
ATOM 3420 N N . ILE A 1 456 ? -1.689 -17.672 -2.239 1.00 78.06 456 ILE A N 1
ATOM 3421 C CA . ILE A 1 456 ? -2.387 -17.288 -3.466 1.00 78.06 456 ILE A CA 1
ATOM 3422 C C . ILE A 1 456 ? -3.546 -18.276 -3.654 1.00 78.06 456 ILE A C 1
ATOM 3424 O O . ILE A 1 456 ? -3.375 -19.469 -3.396 1.00 78.06 456 ILE A O 1
ATOM 3428 N N . LEU A 1 457 ? -4.712 -17.805 -4.087 1.00 83.00 457 LEU A N 1
ATOM 3429 C CA . LEU A 1 457 ? -5.833 -18.669 -4.468 1.00 83.00 457 LEU A CA 1
ATOM 3430 C C . LEU A 1 457 ? -5.690 -19.047 -5.942 1.00 83.00 457 LEU A C 1
ATOM 3432 O O . LEU A 1 457 ? -5.362 -18.192 -6.765 1.00 83.00 457 LEU A O 1
ATOM 3436 N N . SER A 1 458 ? -5.849 -20.326 -6.281 1.00 82.31 458 SER A N 1
ATOM 3437 C CA . SER A 1 458 ? -5.822 -20.749 -7.684 1.00 82.31 458 SER A CA 1
ATOM 3438 C C . SER A 1 458 ? -7.096 -20.326 -8.436 1.00 82.31 458 SER A C 1
ATOM 3440 O O . SER A 1 458 ? -8.129 -20.098 -7.803 1.00 82.31 458 SER A O 1
ATOM 3442 N N . PRO A 1 459 ? -7.061 -20.277 -9.783 1.00 78.44 459 PRO A N 1
ATOM 3443 C CA . PRO A 1 459 ? -8.272 -20.125 -10.587 1.00 78.44 459 PRO A CA 1
ATOM 3444 C C . PRO A 1 459 ? -9.343 -21.163 -10.230 1.00 78.44 459 PRO A C 1
ATOM 3446 O O . PRO A 1 459 ? -10.480 -20.790 -9.996 1.00 78.44 459 PRO A O 1
ATOM 3449 N N . ASN A 1 460 ? -8.962 -22.432 -10.033 1.00 80.94 460 ASN A N 1
ATOM 3450 C CA . ASN A 1 460 ? -9.898 -23.493 -9.646 1.00 80.94 460 ASN A CA 1
ATOM 3451 C C . ASN A 1 460 ? -10.588 -23.213 -8.303 1.00 80.94 460 ASN A C 1
ATOM 3453 O O . ASN A 1 460 ? -11.762 -23.536 -8.138 1.00 80.94 460 ASN A O 1
ATOM 3457 N N . PHE A 1 461 ? -9.869 -22.626 -7.339 1.00 87.50 461 PHE A N 1
ATOM 3458 C CA . PHE A 1 461 ? -10.474 -22.217 -6.075 1.00 87.50 461 PHE A CA 1
ATOM 3459 C C . PHE A 1 461 ? -11.517 -21.122 -6.300 1.00 87.50 461 PHE A C 1
ATOM 3461 O O . PHE A 1 461 ? -12.622 -21.217 -5.778 1.00 87.50 461 PHE A O 1
ATOM 3468 N N . LEU A 1 462 ? -11.180 -20.101 -7.092 1.00 85.19 462 LEU A N 1
ATOM 3469 C CA . LEU A 1 462 ? -12.083 -18.986 -7.383 1.00 85.19 462 LEU A CA 1
ATOM 3470 C C . LEU A 1 462 ? -13.299 -19.426 -8.211 1.00 85.19 462 LEU A C 1
ATOM 3472 O O . LEU A 1 462 ? -14.407 -19.015 -7.895 1.00 85.19 462 LEU A O 1
ATOM 3476 N N . ASP A 1 463 ? -13.117 -20.315 -9.187 1.00 81.50 463 ASP A N 1
ATOM 3477 C CA . ASP A 1 463 ? -14.204 -20.900 -9.982 1.00 81.50 463 ASP A CA 1
ATOM 3478 C C . ASP A 1 463 ? -15.105 -21.817 -9.134 1.00 81.50 463 ASP A C 1
ATOM 3480 O O . ASP A 1 463 ? -16.315 -21.910 -9.349 1.00 81.50 463 ASP A O 1
ATOM 3484 N N . GLY A 1 464 ? -14.516 -22.508 -8.151 1.00 80.75 464 GLY A N 1
ATOM 3485 C CA . GLY A 1 464 ? -15.233 -23.341 -7.184 1.00 80.75 464 GLY A CA 1
ATOM 3486 C C . GLY A 1 464 ? -15.967 -22.537 -6.104 1.00 80.75 464 GLY A C 1
ATOM 3487 O O . GLY A 1 464 ? -16.976 -23.006 -5.564 1.00 80.75 464 GLY A O 1
ATOM 3488 N N . CYS A 1 465 ? -15.493 -21.326 -5.805 1.00 79.38 465 CYS A N 1
ATOM 3489 C CA . CYS A 1 465 ? -16.161 -20.361 -4.940 1.00 79.38 465 CYS A CA 1
ATOM 3490 C C . CYS A 1 465 ? -17.371 -19.772 -5.664 1.00 79.38 465 CYS A C 1
ATOM 3492 O O . CYS A 1 465 ? -17.265 -18.873 -6.490 1.00 79.38 465 CYS A O 1
ATOM 3494 N N . ARG A 1 466 ? -18.566 -20.231 -5.293 1.00 79.31 466 ARG A N 1
ATOM 3495 C CA . ARG A 1 466 ? -19.826 -19.644 -5.780 1.00 79.31 466 ARG A CA 1
ATOM 3496 C C . ARG A 1 466 ? -20.211 -18.344 -5.061 1.00 79.31 466 ARG A C 1
ATOM 3498 O O . ARG A 1 466 ? -21.293 -17.818 -5.300 1.00 79.31 466 ARG A O 1
ATOM 3505 N N . PHE A 1 467 ? -19.341 -17.856 -4.183 1.00 82.06 467 PHE A N 1
ATOM 3506 C CA . PHE A 1 467 ? -19.510 -16.666 -3.358 1.00 82.06 467 PHE A CA 1
ATOM 3507 C C . PHE A 1 467 ? -18.337 -15.697 -3.577 1.00 82.06 467 PHE A C 1
ATOM 3509 O O . PHE A 1 467 ? -17.227 -16.141 -3.896 1.00 82.06 467 PHE A O 1
ATOM 3516 N N . PRO A 1 468 ? -18.545 -14.380 -3.394 1.00 84.56 468 PRO A N 1
ATOM 3517 C CA . PRO A 1 468 ? -17.474 -13.396 -3.467 1.00 84.56 468 PRO A CA 1
ATOM 3518 C C . PRO A 1 468 ? -16.339 -13.686 -2.476 1.00 84.56 468 PRO A C 1
ATOM 3520 O O . PRO A 1 468 ? -16.541 -14.246 -1.394 1.00 84.56 468 PRO A O 1
ATOM 3523 N N . VAL A 1 469 ? -15.130 -13.258 -2.842 1.00 86.88 469 VAL A N 1
ATOM 3524 C CA . VAL A 1 469 ? -13.939 -13.329 -1.991 1.00 86.88 469 VAL A CA 1
ATOM 3525 C C . VAL A 1 469 ? -13.405 -11.915 -1.788 1.00 86.88 469 VAL A C 1
ATOM 3527 O O . VAL A 1 469 ? -13.042 -11.235 -2.744 1.00 86.88 469 VAL A O 1
ATOM 3530 N N . LEU A 1 470 ? -13.341 -11.479 -0.535 1.00 85.00 470 LEU A N 1
ATOM 3531 C CA . LEU A 1 470 ? -12.829 -10.182 -0.114 1.00 85.00 470 LEU A CA 1
ATOM 3532 C C . LEU A 1 470 ? -11.479 -10.363 0.578 1.00 85.00 470 LEU A C 1
ATOM 3534 O O . LEU A 1 470 ? -11.365 -11.124 1.534 1.00 85.00 470 LEU A O 1
ATOM 3538 N N . ASN A 1 471 ? -10.454 -9.631 0.147 1.00 82.19 471 ASN A N 1
ATOM 3539 C CA . ASN A 1 471 ? -9.172 -9.591 0.847 1.00 82.19 471 ASN A CA 1
ATOM 3540 C C . ASN A 1 471 ? -9.094 -8.377 1.777 1.00 82.19 471 ASN A C 1
ATOM 3542 O O . ASN A 1 471 ? -9.254 -7.252 1.312 1.00 82.19 471 ASN A O 1
ATOM 3546 N N . VAL A 1 472 ? -8.804 -8.594 3.065 1.00 77.19 472 VAL A N 1
ATOM 3547 C CA . VAL A 1 472 ? -8.683 -7.513 4.058 1.00 77.19 472 VAL A CA 1
ATOM 3548 C C . VAL A 1 472 ? -7.267 -7.450 4.636 1.00 77.19 472 VAL A C 1
ATOM 3550 O O . VAL A 1 472 ? -6.687 -8.455 5.059 1.00 77.19 472 VAL A O 1
ATOM 3553 N N . HIS A 1 473 ? -6.705 -6.241 4.675 1.00 63.28 473 HIS A N 1
ATOM 3554 C CA . HIS A 1 473 ? -5.376 -5.935 5.213 1.00 63.28 473 HIS A CA 1
ATOM 3555 C C . HIS A 1 473 ? -5.517 -4.938 6.374 1.00 63.28 473 HIS A C 1
ATOM 3557 O O . HIS A 1 473 ? -6.452 -4.140 6.338 1.00 63.28 473 HIS A O 1
ATOM 3563 N N . PRO A 1 474 ? -4.618 -4.934 7.381 1.00 51.25 474 PRO A N 1
ATOM 3564 C CA . PRO A 1 474 ? -4.569 -3.855 8.363 1.00 51.25 474 PRO A CA 1
ATOM 3565 C C . PRO A 1 474 ? -4.131 -2.561 7.663 1.00 51.25 474 PRO A C 1
ATOM 3567 O O . PRO A 1 474 ? -2.946 -2.267 7.563 1.00 51.25 474 PRO A O 1
ATOM 3570 N N . ALA A 1 475 ? -5.073 -1.836 7.082 1.00 43.16 475 ALA A N 1
ATOM 3571 C CA . ALA A 1 475 ? -4.955 -0.408 6.851 1.00 43.16 475 ALA A CA 1
ATOM 3572 C C . ALA A 1 475 ? -6.036 0.198 7.743 1.00 43.16 475 ALA A C 1
ATOM 3574 O O . ALA A 1 475 ? -7.226 -0.004 7.504 1.00 43.16 475 ALA A O 1
ATOM 3575 N N . LEU A 1 476 ? -5.616 0.800 8.854 1.00 40.47 476 LEU A N 1
ATOM 3576 C CA . LEU A 1 476 ? -6.533 1.375 9.830 1.00 40.47 476 LEU A CA 1
ATOM 3577 C C . LEU A 1 476 ? -7.085 2.685 9.261 1.00 40.47 476 LEU A C 1
ATOM 3579 O O . LEU A 1 476 ? -6.325 3.584 8.903 1.00 40.47 476 LEU A O 1
ATOM 3583 N N . LEU A 1 477 ? -8.410 2.768 9.157 1.00 36.72 477 LEU A N 1
ATOM 3584 C CA . LEU A 1 477 ? -9.125 4.024 8.945 1.00 36.72 477 LEU A CA 1
ATOM 3585 C C . LEU A 1 477 ? -9.183 4.789 10.284 1.00 36.72 477 LEU A C 1
ATOM 3587 O O . LEU A 1 477 ? -9.122 4.154 11.342 1.00 36.72 477 LEU A O 1
ATOM 3591 N N . PRO A 1 478 ? -9.245 6.133 10.269 1.00 32.12 478 PRO A N 1
ATOM 3592 C CA . PRO A 1 478 ? -9.235 6.926 11.496 1.00 32.12 478 PRO A CA 1
ATOM 3593 C C . PRO A 1 478 ? -10.447 6.601 12.379 1.00 32.12 478 PRO A C 1
ATOM 3595 O O . PRO A 1 478 ? -11.527 6.302 11.876 1.00 32.12 478 PRO A O 1
ATOM 3598 N N . LEU A 1 479 ? -10.266 6.692 13.701 1.00 30.91 479 LEU A N 1
ATOM 3599 C CA . LEU A 1 479 ? -11.277 6.334 14.708 1.00 30.91 479 LEU A CA 1
ATOM 3600 C C . LEU A 1 479 ? -12.523 7.246 14.689 1.00 30.91 479 LEU A C 1
ATOM 3602 O O . LEU A 1 479 ? -13.563 6.871 15.220 1.00 30.91 479 LEU A O 1
ATOM 3606 N N . ASN A 1 480 ? -12.433 8.422 14.059 1.00 28.83 480 ASN A N 1
ATOM 3607 C CA . ASN A 1 480 ? -13.499 9.420 14.056 1.00 28.83 480 ASN A CA 1
ATOM 3608 C C . ASN A 1 480 ? -14.253 9.391 12.722 1.00 28.83 480 ASN A C 1
ATOM 3610 O O . ASN A 1 480 ? -13.979 10.176 11.816 1.00 28.83 480 ASN A O 1
ATOM 3614 N N . GLY A 1 481 ? -15.227 8.488 12.619 1.00 27.75 481 GLY A N 1
ATOM 3615 C CA . GLY A 1 481 ? -16.258 8.483 11.577 1.00 27.75 481 GLY A CA 1
ATOM 3616 C C . GLY A 1 481 ? -17.311 9.584 11.756 1.00 27.75 481 GLY A C 1
ATOM 3617 O O . GLY A 1 481 ? -18.490 9.331 11.545 1.00 27.75 481 GLY A O 1
ATOM 3618 N N . GLU A 1 482 ? -16.910 10.794 12.152 1.00 23.56 482 GLU A N 1
ATOM 3619 C CA . GLU A 1 482 ? -17.785 11.970 12.160 1.00 23.56 482 GLU A CA 1
ATOM 3620 C C . GLU A 1 482 ? -17.472 12.842 10.937 1.00 23.56 482 GLU A C 1
ATOM 3622 O O . GLU A 1 482 ? -16.928 13.939 11.042 1.00 23.56 482 GLU A O 1
ATOM 3627 N N . GLN A 1 483 ? -17.818 12.354 9.744 1.00 23.50 483 GLN A N 1
ATOM 3628 C CA . GLN A 1 483 ? -18.253 13.287 8.708 1.00 23.50 483 GLN A CA 1
ATOM 3629 C C . GLN A 1 483 ? -19.722 13.586 9.009 1.00 23.50 483 GLN A C 1
ATOM 3631 O O . GLN A 1 483 ? -20.566 12.693 8.987 1.00 23.50 483 GLN A O 1
ATOM 3636 N N . GLN A 1 484 ? -19.992 14.829 9.410 1.00 21.14 484 GLN A N 1
ATOM 3637 C CA . GLN A 1 484 ? -21.345 15.323 9.648 1.00 21.14 484 GLN A CA 1
ATOM 3638 C C . GLN A 1 484 ? -22.226 15.070 8.412 1.00 21.14 484 GLN A C 1
ATOM 3640 O O . GLN A 1 484 ? -21.780 15.289 7.287 1.00 21.14 484 GLN A O 1
ATOM 3645 N N . ILE A 1 485 ? -23.442 14.589 8.691 1.00 25.11 485 ILE A N 1
ATOM 3646 C CA . ILE A 1 485 ? -24.562 14.283 7.780 1.00 25.11 485 ILE A CA 1
ATOM 3647 C C . ILE A 1 485 ? -24.794 15.380 6.738 1.00 25.11 485 ILE A C 1
ATOM 3649 O O . ILE A 1 485 ? -24.775 16.570 7.133 1.00 25.11 485 ILE A O 1
#

pLDDT: mean 82.7, std 20.06, range [21.14, 98.0]